Protein AF-A0A0C9V5S8-F1 (afdb_monomer)

Solvent-accessible surface area (backbone atoms only — not comparable to full-atom values): 29016 Å² total; per-residue (Å²): 119,66,72,55,51,59,50,50,51,53,49,50,48,50,49,52,54,51,49,59,51,48,54,53,50,50,58,55,51,66,70,58,71,83,72,82,73,93,77,95,76,81,91,87,78,81,79,80,77,77,77,75,76,74,83,83,70,71,83,52,65,70,60,44,54,51,48,43,51,35,22,45,48,36,33,58,63,66,46,78,72,78,72,63,52,72,56,39,44,63,54,78,85,63,92,82,68,54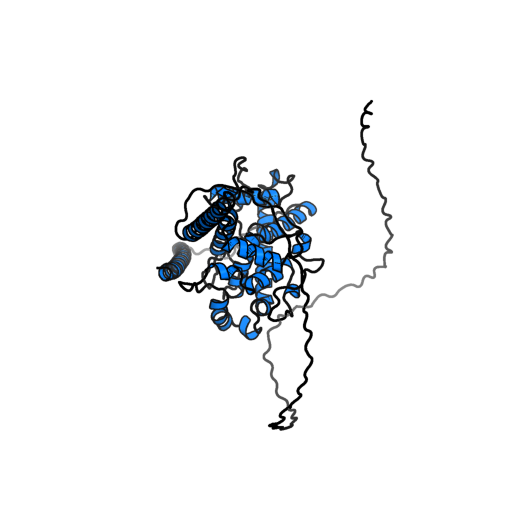,80,78,45,25,83,75,43,71,66,39,34,38,50,47,50,39,52,51,49,53,71,60,41,64,72,96,42,62,86,49,44,58,35,67,64,51,46,50,51,31,53,52,35,26,51,50,45,51,50,54,47,47,52,50,43,48,75,45,32,30,57,39,70,73,48,54,63,72,52,52,73,34,61,67,52,20,39,64,62,39,50,59,76,67,47,72,66,73,49,98,84,53,72,78,65,55,51,79,69,34,62,40,32,54,20,38,39,35,34,68,35,43,29,63,75,24,39,56,90,55,58,96,89,53,57,63,52,82,74,54,95,85,19,58,37,59,75,70,63,65,73,65,79,48,50,37,40,54,21,50,15,47,42,49,41,51,49,46,40,48,76,36,93,57,92,49,56,51,23,86,73,73,59,46,48,42,48,60,53,28,52,50,44,30,50,51,45,48,52,25,56,55,58,63,17,65,76,46,48,52,49,53,49,57,50,23,54,72,77,39,70,80,68,74,84,84,86,85,82,80,86,61,86,87,84,91,87,63,79,83,57,53,46,57,49,50,49,50,26,50,54,52,51,53,54,51,55,56,57,57,61,64,68,67,71,84,76,79,84,81,82,87,79,87,78,84,88,86,89,83,85,88,79,92,78,85,81,91,83,77,93,80,89,86,82,94,82,79,89,84,84,86,81,89,86,85,83,87,82,83,88,80,90,79,90,80,88,82,84,82,89,84,82,81,88,77,84,83,82,87,85,86,82,90,84,81,94,75,93,78,80,91,79,82,84,76,86,80,82,85,77,86,79,82,81,82,78,86,77,80,85,79,83,82,83,129

Structure (mmCIF, N/CA/C/O backbone):
data_AF-A0A0C9V5S8-F1
#
_entry.id   AF-A0A0C9V5S8-F1
#
loop_
_atom_site.group_PDB
_atom_site.id
_atom_site.type_symbol
_atom_site.label_atom_id
_atom_site.label_alt_id
_atom_site.label_comp_id
_atom_site.label_asym_id
_atom_site.label_entity_id
_atom_site.label_seq_id
_atom_site.pdbx_PDB_ins_code
_atom_site.Cartn_x
_atom_site.Cartn_y
_atom_site.Cartn_z
_atom_site.occupancy
_atom_site.B_iso_or_equiv
_atom_site.auth_seq_id
_atom_site.auth_comp_id
_atom_site.auth_asym_id
_atom_site.auth_atom_id
_atom_site.pdbx_PDB_model_num
ATOM 1 N N . MET A 1 1 ? 6.816 22.312 -18.716 1.00 34.00 1 MET A N 1
ATOM 2 C CA . MET A 1 1 ? 6.090 22.717 -17.481 1.00 34.00 1 MET A CA 1
ATOM 3 C C . MET A 1 1 ? 6.166 21.669 -16.353 1.00 34.00 1 MET A C 1
ATOM 5 O O . MET A 1 1 ? 6.150 22.053 -15.192 1.00 34.00 1 MET A O 1
ATOM 9 N N . ILE A 1 2 ? 6.348 20.371 -16.646 1.00 32.06 2 ILE A N 1
ATOM 10 C CA . ILE A 1 2 ? 6.365 19.279 -15.642 1.00 32.06 2 ILE A CA 1
ATOM 11 C C . ILE A 1 2 ? 7.698 19.166 -14.866 1.00 32.06 2 ILE A C 1
ATOM 13 O O . ILE A 1 2 ? 7.682 18.912 -13.662 1.00 32.06 2 ILE A O 1
ATOM 17 N N . ARG A 1 3 ? 8.853 19.487 -15.479 1.00 32.31 3 ARG A N 1
ATOM 18 C CA . ARG A 1 3 ? 10.127 19.658 -14.737 1.00 32.31 3 ARG A CA 1
ATOM 19 C C . ARG A 1 3 ? 10.045 20.742 -13.658 1.00 32.31 3 ARG A C 1
ATOM 21 O O . ARG A 1 3 ? 10.689 20.608 -12.623 1.00 32.31 3 ARG A O 1
ATOM 28 N N . LEU A 1 4 ? 9.222 21.774 -13.872 1.00 32.75 4 LEU A N 1
ATOM 29 C CA . LEU A 1 4 ? 9.015 22.832 -12.885 1.00 32.75 4 LEU A CA 1
ATOM 30 C C . LEU A 1 4 ? 8.273 22.296 -11.656 1.00 32.75 4 LEU A C 1
ATOM 32 O O . LEU A 1 4 ? 8.649 22.644 -10.550 1.00 32.75 4 LEU A O 1
ATOM 36 N N . PHE A 1 5 ? 7.295 21.398 -11.817 1.00 35.78 5 PHE A N 1
ATOM 37 C CA . PHE A 1 5 ? 6.544 20.831 -10.691 1.00 35.78 5 PHE A CA 1
ATOM 38 C C . PHE A 1 5 ? 7.351 19.829 -9.862 1.00 35.78 5 PHE A C 1
ATOM 40 O O . PHE A 1 5 ? 7.265 19.866 -8.640 1.00 35.78 5 PHE A O 1
ATOM 47 N N . GLY A 1 6 ? 8.177 18.978 -10.481 1.00 39.56 6 GLY A N 1
ATOM 48 C CA . GLY A 1 6 ? 9.087 18.098 -9.733 1.00 39.56 6 GLY A CA 1
ATOM 49 C C . GLY A 1 6 ? 10.129 18.885 -8.926 1.00 39.56 6 GLY A C 1
ATOM 50 O O . GLY A 1 6 ? 10.379 18.571 -7.763 1.00 39.56 6 GLY A O 1
ATOM 51 N N . PHE A 1 7 ? 10.675 19.953 -9.518 1.00 37.97 7 PHE A N 1
ATOM 52 C CA . PHE A 1 7 ? 11.651 20.835 -8.872 1.00 37.97 7 PHE A CA 1
ATOM 53 C C . PHE A 1 7 ? 11.006 21.715 -7.787 1.00 37.97 7 PHE A C 1
ATOM 55 O O . PHE A 1 7 ? 11.495 21.751 -6.664 1.00 37.97 7 PHE A O 1
ATOM 62 N N . LEU A 1 8 ? 9.842 22.318 -8.061 1.00 43.06 8 LEU A N 1
ATOM 63 C CA . LEU A 1 8 ? 9.058 23.089 -7.085 1.00 43.06 8 LEU A CA 1
ATOM 64 C C . LEU A 1 8 ? 8.561 22.218 -5.924 1.00 43.06 8 LEU A C 1
ATOM 66 O O . LEU A 1 8 ? 8.498 22.692 -4.794 1.00 43.06 8 LEU A O 1
ATOM 70 N N . ARG A 1 9 ? 8.229 20.941 -6.162 1.00 49.94 9 ARG A N 1
ATOM 71 C CA . ARG A 1 9 ? 7.804 20.002 -5.108 1.00 49.94 9 ARG A CA 1
ATOM 72 C C . ARG A 1 9 ? 8.976 19.575 -4.227 1.00 49.94 9 ARG A C 1
ATOM 74 O O . ARG A 1 9 ? 8.821 19.509 -3.009 1.00 49.94 9 ARG A O 1
ATOM 81 N N . HIS A 1 10 ? 10.151 19.361 -4.819 1.00 47.41 10 HIS A N 1
ATOM 82 C CA . HIS A 1 10 ? 11.385 19.122 -4.072 1.00 47.41 10 HIS A CA 1
ATOM 83 C C . HIS A 1 10 ? 11.795 20.358 -3.249 1.00 47.41 10 HIS A C 1
ATOM 85 O O . HIS A 1 10 ? 12.139 20.225 -2.076 1.00 47.41 10 HIS A O 1
ATOM 91 N N . ASP A 1 11 ? 11.679 21.565 -3.811 1.00 56.31 11 ASP A N 1
ATOM 92 C CA . ASP A 1 11 ? 11.985 22.814 -3.103 1.00 56.31 11 ASP A CA 1
ATOM 93 C C . ASP A 1 11 ? 10.968 23.133 -2.004 1.00 56.31 11 ASP A C 1
ATOM 95 O O . ASP A 1 11 ? 11.366 23.540 -0.914 1.00 56.31 11 ASP A O 1
ATOM 99 N N . LYS A 1 12 ? 9.673 22.871 -2.219 1.00 62.84 12 LYS A N 1
ATOM 100 C CA . LYS A 1 12 ? 8.645 23.036 -1.182 1.00 62.84 12 LYS A CA 1
ATOM 101 C C . LYS A 1 12 ? 8.902 22.104 0.004 1.00 62.84 12 LYS A C 1
ATOM 103 O O . LYS A 1 12 ? 8.930 22.578 1.135 1.00 62.84 12 LYS A O 1
ATOM 108 N N . ASN A 1 13 ? 9.191 20.822 -0.243 1.00 55.03 13 ASN A N 1
ATOM 109 C CA . ASN A 1 13 ? 9.561 19.886 0.825 1.00 55.03 13 ASN A CA 1
ATOM 110 C C . ASN A 1 13 ? 10.860 20.307 1.529 1.00 55.03 13 ASN A C 1
ATOM 112 O O . ASN A 1 13 ? 10.947 20.234 2.756 1.00 55.03 13 ASN A O 1
ATOM 116 N N . ARG A 1 14 ? 11.853 20.813 0.784 1.00 69.00 14 ARG A N 1
ATOM 117 C CA . ARG A 1 14 ? 13.097 21.343 1.362 1.00 69.00 14 ARG A CA 1
ATOM 118 C C . ARG A 1 14 ? 12.834 22.544 2.272 1.00 69.00 14 ARG A C 1
ATOM 120 O O . ARG A 1 14 ? 13.400 22.605 3.360 1.00 69.00 14 ARG A O 1
ATOM 127 N N . ILE A 1 15 ? 11.965 23.467 1.859 1.00 76.75 15 ILE A N 1
ATOM 128 C CA . ILE A 1 15 ? 11.566 24.642 2.646 1.00 76.75 15 ILE A CA 1
ATOM 129 C C . ILE A 1 15 ? 10.808 24.213 3.907 1.00 76.75 15 ILE A C 1
ATOM 131 O O . ILE A 1 15 ? 11.122 24.701 4.988 1.00 76.75 15 ILE A O 1
ATOM 135 N N . THR A 1 16 ? 9.877 23.260 3.813 1.00 72.38 16 THR A N 1
ATOM 136 C CA . THR A 1 16 ? 9.138 22.745 4.979 1.00 72.38 16 THR A CA 1
ATOM 137 C C . THR A 1 16 ? 10.066 22.102 6.011 1.00 72.38 16 THR A C 1
ATOM 139 O O . THR A 1 16 ? 9.939 22.378 7.202 1.00 72.38 16 THR A O 1
ATOM 142 N N . ILE A 1 17 ? 11.049 21.306 5.575 1.00 68.75 17 ILE A N 1
ATOM 143 C CA . ILE A 1 17 ? 12.054 20.716 6.474 1.00 68.75 17 ILE A CA 1
ATOM 144 C C . ILE A 1 17 ? 12.932 21.808 7.107 1.00 68.75 17 ILE A C 1
ATOM 146 O O . ILE A 1 17 ? 13.250 21.737 8.295 1.00 68.75 17 ILE A O 1
ATOM 150 N N . GLN A 1 18 ? 13.306 22.841 6.345 1.00 81.69 18 GLN A N 1
ATOM 151 C CA . GLN A 1 18 ? 14.060 23.979 6.879 1.00 81.69 18 GLN A CA 1
ATOM 152 C C . GLN A 1 18 ? 13.260 24.772 7.921 1.00 81.69 18 GLN A C 1
ATOM 154 O O . GLN A 1 18 ? 13.830 25.134 8.948 1.00 81.69 18 GLN A O 1
ATOM 159 N N . LEU A 1 19 ? 11.959 24.990 7.702 1.00 82.69 19 LEU A N 1
ATOM 160 C CA . LEU A 1 19 ? 11.067 25.625 8.678 1.00 82.69 19 LEU A CA 1
ATOM 161 C C . LEU A 1 19 ? 10.951 24.797 9.962 1.00 82.69 19 LEU A C 1
ATOM 163 O O . LEU A 1 19 ? 11.196 25.325 11.041 1.00 82.69 19 LEU A O 1
ATOM 167 N N . ALA A 1 20 ? 10.698 23.490 9.853 1.00 73.38 20 ALA A N 1
ATOM 168 C CA . ALA A 1 20 ? 10.592 22.615 11.022 1.00 73.38 20 ALA A CA 1
ATOM 169 C C . ALA A 1 20 ? 11.889 22.580 11.858 1.00 73.38 20 ALA A C 1
ATOM 171 O O . ALA A 1 20 ? 11.849 22.544 13.090 1.00 73.38 20 ALA A O 1
ATOM 172 N N . ASN A 1 21 ? 13.054 22.627 11.204 1.00 81.06 21 ASN A N 1
ATOM 173 C CA . ASN A 1 21 ? 14.338 22.719 11.899 1.00 81.06 21 ASN A CA 1
ATOM 174 C C . ASN A 1 21 ? 14.538 24.087 12.569 1.00 81.06 21 ASN A C 1
ATOM 176 O O . ASN A 1 21 ? 15.017 24.136 13.701 1.00 81.06 21 ASN A O 1
ATOM 180 N N . LYS A 1 22 ? 14.127 25.182 11.917 1.00 87.62 22 LYS A N 1
ATOM 181 C CA . LYS A 1 22 ? 14.180 26.541 12.480 1.00 87.62 22 LYS A CA 1
ATOM 182 C C . LYS A 1 22 ? 13.279 26.705 13.701 1.00 87.62 22 LYS A C 1
ATOM 184 O O . LYS A 1 22 ? 13.716 27.299 14.681 1.00 87.62 22 LYS A O 1
ATOM 189 N N . ASP A 1 23 ? 12.081 26.128 13.692 1.00 85.06 23 ASP A N 1
ATOM 190 C CA . ASP A 1 23 ? 11.179 26.156 14.852 1.00 85.06 23 ASP A CA 1
ATOM 191 C C . ASP A 1 23 ? 11.774 25.394 16.042 1.00 85.06 23 ASP A C 1
ATOM 193 O O . ASP A 1 23 ? 11.688 25.831 17.191 1.00 85.06 23 ASP A O 1
ATOM 197 N N . LYS A 1 24 ? 12.466 24.281 15.770 1.00 82.44 24 LYS A N 1
ATOM 198 C CA . LYS A 1 24 ? 13.187 23.518 16.794 1.00 82.44 24 LYS A CA 1
ATOM 199 C C . LYS A 1 24 ? 14.380 24.292 17.367 1.00 82.44 24 LYS A C 1
ATOM 201 O O . LYS A 1 24 ? 14.629 24.216 18.570 1.00 82.44 24 LYS A O 1
ATOM 206 N N . GLU A 1 25 ? 15.106 25.037 16.534 1.00 88.56 25 GLU A N 1
ATOM 207 C CA . GLU A 1 25 ? 16.187 25.932 16.971 1.00 88.56 25 GLU A CA 1
ATOM 208 C C . GLU A 1 25 ? 15.657 27.113 17.794 1.00 88.56 25 GLU A C 1
ATOM 210 O O . GLU A 1 25 ? 16.222 27.414 18.845 1.00 88.56 25 GLU A O 1
ATOM 215 N N . LEU A 1 26 ? 14.550 27.735 17.375 1.00 85.06 26 LEU A N 1
ATOM 216 C CA . LEU A 1 26 ? 13.888 28.813 18.117 1.00 85.06 26 LEU A CA 1
ATOM 217 C C . LEU A 1 26 ? 13.414 28.335 19.491 1.00 85.06 26 LEU A C 1
ATOM 219 O O . LEU A 1 26 ? 13.710 28.988 20.488 1.00 85.06 26 LEU A O 1
ATOM 223 N N . ALA A 1 27 ? 12.787 27.158 19.564 1.00 79.94 27 ALA A N 1
ATOM 224 C CA . ALA A 1 27 ? 12.385 26.551 20.831 1.00 79.94 27 ALA A CA 1
ATOM 225 C C . ALA A 1 27 ? 13.587 26.256 21.750 1.00 79.94 27 ALA A C 1
ATOM 227 O O . ALA A 1 27 ? 13.496 26.393 22.972 1.00 79.94 27 ALA A O 1
ATOM 228 N N . ALA A 1 28 ? 14.735 25.861 21.191 1.00 80.94 28 ALA A N 1
ATOM 229 C CA . ALA A 1 28 ? 15.960 25.655 21.962 1.00 80.94 28 ALA A CA 1
ATOM 230 C C . ALA A 1 28 ? 16.592 26.979 22.434 1.00 80.94 28 ALA A C 1
ATOM 232 O O . ALA A 1 28 ? 17.162 27.021 23.525 1.00 80.94 28 ALA A O 1
ATOM 233 N N . ALA A 1 29 ? 16.475 28.052 21.646 1.00 78.88 29 ALA A N 1
ATOM 234 C CA . ALA A 1 29 ? 16.976 29.381 21.989 1.00 78.88 29 ALA A CA 1
ATOM 235 C C . ALA A 1 29 ? 16.146 30.048 23.097 1.00 78.88 29 ALA A C 1
ATOM 237 O O . ALA A 1 29 ? 16.726 30.567 24.046 1.00 78.88 29 ALA A O 1
ATOM 238 N N . THR A 1 30 ? 14.814 29.945 23.058 1.00 78.31 30 THR A N 1
ATOM 239 C CA . THR A 1 30 ? 13.939 30.468 24.128 1.00 78.31 30 THR A CA 1
ATOM 240 C C . THR A 1 30 ? 14.172 29.793 25.478 1.00 78.31 30 THR A C 1
ATOM 242 O O . THR A 1 30 ? 13.986 30.417 26.511 1.00 78.31 30 THR A O 1
ATOM 245 N N . ASN A 1 31 ? 14.651 28.546 25.498 1.00 73.19 31 ASN A N 1
ATOM 246 C CA . ASN A 1 31 ? 15.014 27.859 26.742 1.00 73.19 31 ASN A CA 1
ATOM 247 C C . ASN A 1 31 ? 16.380 28.294 27.315 1.00 73.19 31 ASN A C 1
ATOM 249 O O . ASN A 1 31 ? 16.760 27.835 28.392 1.00 73.19 31 ASN A O 1
ATOM 253 N N . ARG A 1 32 ? 17.150 29.129 26.602 1.00 67.25 32 ARG A N 1
ATOM 254 C CA . ARG A 1 32 ? 18.493 29.564 27.021 1.00 67.25 32 ARG A CA 1
ATOM 255 C C . ARG A 1 32 ? 18.513 30.904 27.758 1.00 67.25 32 ARG A C 1
ATOM 257 O O . ARG A 1 32 ? 19.448 31.112 28.527 1.00 67.25 32 ARG A O 1
ATOM 264 N N . ASP A 1 33 ? 17.506 31.757 27.574 1.00 54.59 33 ASP A N 1
ATOM 265 C CA . ASP A 1 33 ? 17.489 33.107 28.163 1.00 54.59 33 ASP A CA 1
ATOM 266 C C . ASP A 1 33 ? 16.980 33.164 29.615 1.00 54.59 33 ASP A C 1
ATOM 268 O O . ASP A 1 33 ? 17.287 34.115 30.326 1.00 54.59 33 ASP A O 1
ATOM 272 N N . ASP A 1 34 ? 16.344 32.107 30.128 1.00 55.47 34 ASP A N 1
ATOM 273 C CA . ASP A 1 34 ? 15.872 32.068 31.526 1.00 55.47 34 ASP A CA 1
ATOM 274 C C . ASP A 1 34 ? 16.938 31.596 32.541 1.00 55.47 34 ASP A C 1
ATOM 276 O O . ASP A 1 34 ? 16.636 31.344 33.706 1.00 55.47 34 ASP A O 1
ATOM 280 N N . SER A 1 35 ? 18.203 31.431 32.132 1.00 55.97 35 SER A N 1
ATOM 281 C CA . SER A 1 35 ? 19.251 30.828 32.984 1.00 55.97 35 SER A CA 1
ATOM 282 C C . SER A 1 35 ? 20.329 31.794 33.491 1.00 55.97 35 SER A C 1
ATOM 284 O O . SER A 1 35 ? 21.317 31.346 34.074 1.00 55.97 35 SER A O 1
ATOM 286 N N . ALA A 1 36 ? 20.162 33.105 33.307 1.00 57.91 36 ALA A N 1
ATOM 287 C CA . ALA A 1 36 ? 21.156 34.103 33.705 1.00 57.91 36 ALA A CA 1
ATOM 288 C C . ALA A 1 36 ? 20.698 35.004 34.867 1.00 57.91 36 ALA A C 1
ATOM 290 O O . ALA A 1 36 ? 20.926 36.206 34.829 1.00 57.91 36 ALA A O 1
ATOM 291 N N . GLU A 1 37 ? 20.124 34.442 35.937 1.00 56.88 37 GLU A N 1
ATOM 292 C CA . GLU A 1 37 ? 20.085 35.138 37.232 1.00 56.88 37 GLU A CA 1
ATOM 293 C C . GLU A 1 37 ? 20.462 34.224 38.414 1.00 56.88 37 GLU A C 1
ATOM 295 O O . GLU A 1 37 ? 19.764 33.300 38.824 1.00 56.88 37 GLU A O 1
ATOM 300 N N . VAL A 1 38 ? 21.663 34.511 38.913 1.00 56.75 38 VAL A N 1
ATOM 301 C CA . VAL A 1 38 ? 22.286 34.226 40.211 1.00 56.75 38 VAL A CA 1
ATOM 302 C C . VAL A 1 38 ? 21.361 33.676 41.312 1.00 56.75 38 VAL A C 1
ATOM 304 O O . VAL A 1 38 ? 20.576 34.409 41.904 1.00 56.75 38 VAL A O 1
ATOM 307 N N . SER A 1 39 ? 21.615 32.441 41.764 1.00 49.47 39 SER A N 1
ATOM 308 C CA . SER A 1 39 ? 21.503 32.122 43.196 1.00 49.47 39 SER A CA 1
ATOM 309 C C . SER A 1 39 ? 22.293 30.871 43.577 1.00 49.47 39 SER A C 1
ATOM 311 O O . SER A 1 39 ? 21.986 29.751 43.172 1.00 49.47 39 SER A O 1
ATOM 313 N N . MET A 1 40 ? 23.327 31.064 44.395 1.00 64.69 40 MET A N 1
ATOM 314 C CA . MET A 1 40 ? 24.031 29.987 45.081 1.00 64.69 40 MET A CA 1
ATOM 315 C C . MET A 1 40 ? 23.083 29.257 46.039 1.00 64.69 40 MET A C 1
ATOM 317 O O . MET A 1 40 ? 22.731 29.827 47.068 1.00 64.69 40 MET A O 1
ATOM 321 N N . ARG A 1 41 ? 22.724 27.993 45.773 1.00 50.06 41 ARG A N 1
ATOM 322 C CA . ARG A 1 41 ? 22.166 27.069 46.782 1.00 50.06 41 ARG A CA 1
ATOM 323 C C . ARG A 1 41 ? 22.393 25.586 46.433 1.00 50.06 41 ARG A C 1
ATOM 325 O O . ARG A 1 41 ? 22.747 25.266 45.303 1.00 50.06 41 ARG A O 1
ATOM 332 N N . PRO A 1 42 ? 22.312 24.693 47.439 1.00 50.84 42 PRO A N 1
ATOM 333 C CA . PRO A 1 42 ? 23.242 23.586 47.603 1.00 50.84 42 PRO A CA 1
ATOM 334 C C . PRO A 1 42 ? 22.815 22.289 46.915 1.00 50.84 42 PRO A C 1
ATOM 336 O O . PRO A 1 42 ? 21.638 22.004 46.711 1.00 50.84 42 PRO A O 1
ATOM 339 N N . SER A 1 43 ? 23.850 21.491 46.656 1.00 57.62 43 SER A N 1
ATOM 340 C CA . SER A 1 43 ? 23.865 20.048 46.426 1.00 57.62 43 SER A CA 1
ATOM 341 C C . SER A 1 43 ? 22.675 19.281 47.024 1.00 57.62 43 SER A C 1
ATOM 343 O O . SER A 1 43 ? 22.418 19.348 48.226 1.00 57.62 43 SER A O 1
ATOM 345 N N . GLY A 1 44 ? 22.030 18.468 46.180 1.00 56.97 44 GLY A N 1
ATOM 346 C CA . G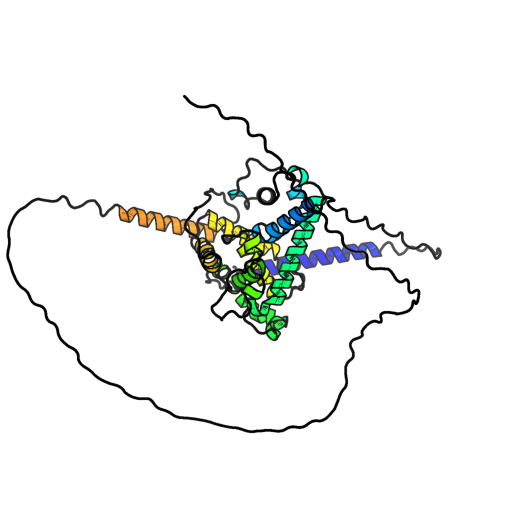LY A 1 44 ? 21.380 17.235 46.623 1.00 56.97 44 GLY A CA 1
ATOM 347 C C . GLY A 1 44 ? 19.859 17.190 46.541 1.00 56.97 44 GLY A C 1
ATOM 348 O O . GLY A 1 44 ? 19.217 17.020 47.570 1.00 56.97 44 GLY A O 1
ATOM 349 N N . LYS A 1 45 ? 19.270 17.229 45.336 1.00 56.41 45 LYS A N 1
ATOM 350 C CA . LYS A 1 45 ? 17.965 16.591 45.075 1.00 56.41 45 LYS A CA 1
ATOM 351 C C . LYS A 1 45 ? 17.949 15.966 43.682 1.00 56.41 45 LYS A C 1
ATOM 353 O O . LYS A 1 45 ? 17.981 16.657 42.671 1.00 56.41 45 LYS A O 1
ATOM 358 N N . THR A 1 46 ? 17.938 14.638 43.660 1.00 67.38 46 THR A N 1
ATOM 359 C CA . THR A 1 46 ? 17.762 13.788 42.481 1.00 67.38 46 THR A CA 1
ATOM 360 C C . THR A 1 46 ? 16.478 14.200 41.748 1.00 67.38 46 THR A C 1
ATOM 362 O O . THR A 1 46 ? 15.454 14.361 42.419 1.00 67.38 46 THR A O 1
ATOM 365 N N . PRO A 1 47 ? 16.493 14.394 40.415 1.00 67.56 47 PRO A N 1
ATOM 366 C CA . PRO A 1 47 ? 15.292 14.770 39.677 1.00 67.56 47 PRO A CA 1
ATOM 367 C C . PRO A 1 47 ? 14.191 13.724 39.905 1.00 67.56 47 PRO A C 1
ATOM 369 O O . PRO A 1 47 ? 14.494 12.525 39.934 1.00 67.56 47 PRO A O 1
ATOM 372 N N . PRO A 1 48 ? 12.929 14.151 40.101 1.00 64.50 48 PRO A N 1
ATOM 373 C CA . PRO A 1 48 ? 11.825 13.240 40.356 1.00 64.50 48 PRO A CA 1
ATOM 374 C C . PRO A 1 48 ? 11.741 12.232 39.209 1.00 64.50 48 PRO A C 1
ATOM 376 O O . PRO A 1 48 ? 11.589 12.606 38.045 1.00 64.50 48 PRO A O 1
ATOM 379 N N . GLN A 1 49 ? 11.884 10.948 39.547 1.00 72.12 49 GLN A N 1
ATOM 380 C CA . GLN A 1 49 ? 11.639 9.840 38.633 1.00 72.12 49 GLN A CA 1
ATOM 381 C C .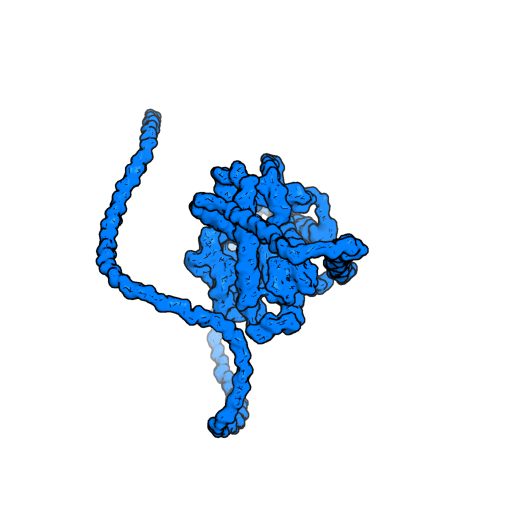 GLN A 1 49 ? 10.244 10.035 38.036 1.00 72.12 49 GLN A C 1
ATOM 383 O O . GLN A 1 49 ? 9.245 9.843 38.727 1.00 72.12 49 GLN A O 1
ATOM 388 N N . ARG A 1 50 ? 10.174 10.426 36.755 1.00 69.19 50 ARG A N 1
ATOM 389 C CA . ARG A 1 50 ? 8.943 10.326 35.967 1.00 69.19 50 ARG A CA 1
ATOM 390 C C . ARG A 1 50 ? 8.498 8.874 36.063 1.00 69.19 50 ARG A C 1
ATOM 392 O O . ARG A 1 50 ? 9.151 7.991 35.506 1.00 69.19 50 ARG A O 1
ATOM 399 N N . SER A 1 51 ? 7.428 8.629 36.810 1.00 72.12 51 SER A N 1
ATOM 400 C CA . SER A 1 51 ? 6.759 7.341 36.843 1.00 72.12 51 SER A CA 1
ATOM 401 C C . SER A 1 51 ? 6.331 7.027 35.415 1.00 72.12 51 SER A C 1
ATOM 403 O O . SER A 1 51 ? 5.416 7.641 34.872 1.00 72.12 51 SER A O 1
ATOM 405 N N . GLN A 1 52 ? 7.045 6.109 34.766 1.00 75.25 52 GLN A N 1
ATOM 406 C CA . GLN A 1 52 ? 6.601 5.561 33.496 1.00 75.25 52 GLN A CA 1
ATOM 407 C C . GLN A 1 52 ? 5.287 4.836 33.783 1.00 75.25 52 GLN A C 1
ATOM 409 O O . GLN A 1 52 ? 5.278 3.788 34.436 1.00 75.25 52 GLN A O 1
ATOM 414 N N . LEU A 1 53 ? 4.171 5.450 33.382 1.00 73.88 53 LEU A N 1
ATOM 415 C CA . LEU A 1 53 ? 2.863 4.812 33.412 1.00 73.88 53 LEU A CA 1
ATOM 416 C C . LEU A 1 53 ? 3.004 3.485 32.670 1.00 73.88 53 LEU A C 1
ATOM 418 O O . LEU A 1 53 ? 3.485 3.447 31.537 1.00 73.88 53 LEU A O 1
ATOM 422 N N . LYS A 1 54 ? 2.664 2.387 33.350 1.00 78.94 54 LYS A N 1
ATOM 423 C CA . LYS A 1 54 ? 2.704 1.063 32.732 1.00 78.94 54 LYS A CA 1
ATOM 424 C C . LYS A 1 54 ? 1.796 1.103 31.501 1.00 78.94 54 LYS A C 1
ATOM 426 O O . LYS A 1 54 ? 0.658 1.556 31.653 1.00 78.94 54 LYS A O 1
ATOM 431 N N . PRO A 1 55 ? 2.262 0.631 30.333 1.00 78.38 55 PRO A N 1
ATOM 432 C CA . PRO A 1 55 ? 1.413 0.504 29.162 1.00 78.38 55 PRO A CA 1
ATOM 433 C C . PRO A 1 55 ? 0.164 -0.279 29.557 1.00 78.38 55 PRO A C 1
ATOM 435 O O . PRO A 1 55 ? 0.252 -1.399 30.072 1.00 78.38 55 PRO A O 1
ATOM 438 N N . GLN A 1 56 ? -0.997 0.348 29.407 1.00 82.25 56 GLN A N 1
ATOM 439 C CA . GLN A 1 56 ? -2.248 -0.380 29.508 1.00 82.25 56 GLN A CA 1
ATOM 440 C C . GLN A 1 56 ? -2.290 -1.351 28.315 1.00 82.25 56 GLN A C 1
ATOM 442 O O . GLN A 1 56 ? -1.734 -1.074 27.254 1.00 82.25 56 GLN A O 1
ATOM 447 N N . HIS A 1 57 ? -2.902 -2.519 28.477 1.00 90.31 57 HIS A N 1
ATOM 448 C CA . HIS A 1 57 ? -3.058 -3.492 27.395 1.00 90.31 57 HIS A CA 1
ATOM 449 C C . HIS A 1 57 ? -4.448 -4.121 27.472 1.00 90.31 57 HIS A C 1
ATOM 451 O O . HIS A 1 57 ? -5.008 -4.255 28.560 1.00 90.31 57 HIS A O 1
ATOM 457 N N . ILE A 1 58 ? -4.982 -4.541 26.323 1.00 90.69 58 ILE A N 1
ATOM 458 C CA . ILE A 1 58 ? -6.220 -5.326 26.245 1.00 90.69 58 ILE A CA 1
ATOM 459 C C . ILE A 1 58 ? -6.013 -6.628 27.028 1.00 90.69 58 ILE A C 1
ATOM 461 O O . ILE A 1 58 ? -5.114 -7.411 26.707 1.00 90.69 58 ILE A O 1
ATOM 465 N N . ALA A 1 59 ? -6.816 -6.830 28.075 1.00 91.94 59 ALA A N 1
ATOM 466 C CA . ALA A 1 59 ? -6.644 -7.937 29.014 1.00 91.94 59 ALA A CA 1
ATOM 467 C C . ALA A 1 59 ? -6.963 -9.306 28.387 1.00 91.94 59 ALA A C 1
ATOM 469 O O . ALA A 1 59 ? -6.288 -10.290 28.693 1.00 91.94 59 ALA A O 1
ATOM 470 N N . ASP A 1 60 ? -7.953 -9.376 27.490 1.00 93.44 60 ASP A N 1
ATOM 471 C CA . ASP A 1 60 ? -8.273 -10.606 26.767 1.00 93.44 60 ASP A CA 1
ATOM 472 C C . ASP A 1 60 ? -7.267 -10.856 25.630 1.00 93.44 60 ASP A C 1
ATOM 474 O O . ASP A 1 60 ? -7.225 -10.155 24.614 1.00 93.44 60 ASP A O 1
ATOM 478 N N . ALA A 1 61 ? -6.469 -11.913 25.786 1.00 93.88 61 ALA A N 1
ATOM 479 C CA . ALA A 1 61 ? -5.487 -12.343 24.798 1.00 93.88 61 ALA A CA 1
ATOM 480 C C . ALA A 1 61 ? -6.122 -12.720 23.447 1.00 93.88 61 ALA A C 1
ATOM 482 O O . ALA A 1 61 ? -5.503 -12.510 22.399 1.00 93.88 61 ALA A O 1
ATOM 483 N N . THR A 1 62 ? -7.349 -13.250 23.450 1.00 92.62 62 THR A N 1
ATOM 484 C CA . THR A 1 62 ? -8.061 -13.640 22.225 1.00 92.62 62 THR A CA 1
ATOM 485 C C . THR A 1 62 ? -8.508 -12.407 21.451 1.00 92.62 62 THR A C 1
ATOM 487 O O . THR A 1 62 ? -8.267 -12.319 20.242 1.00 92.62 62 THR A O 1
ATOM 490 N N . GLN A 1 63 ? -9.108 -11.434 22.143 1.00 91.44 63 GLN A N 1
ATOM 491 C CA . GLN A 1 63 ? -9.458 -10.133 21.577 1.00 91.44 63 GLN A CA 1
ATOM 492 C C . GLN A 1 63 ? -8.225 -9.429 21.011 1.00 91.44 63 GLN A C 1
ATOM 494 O O . GLN A 1 63 ? -8.204 -9.087 19.826 1.00 91.44 63 GLN A O 1
ATOM 499 N N . ARG A 1 64 ? -7.156 -9.312 21.810 1.00 93.50 64 ARG A N 1
ATOM 500 C CA . ARG A 1 64 ? -5.894 -8.706 21.372 1.00 93.50 64 ARG A CA 1
ATOM 501 C C . ARG A 1 64 ? -5.356 -9.376 20.108 1.00 93.50 64 ARG A C 1
ATOM 503 O O . ARG A 1 64 ? -5.022 -8.689 19.151 1.00 93.50 64 ARG A O 1
ATOM 510 N N . SER A 1 65 ? -5.308 -10.709 20.067 1.00 93.75 65 SER A N 1
ATOM 511 C CA . SER A 1 65 ? -4.788 -11.455 18.911 1.00 93.75 65 SER A CA 1
ATOM 512 C C . SER A 1 65 ? -5.562 -11.188 17.616 1.00 93.75 65 SER A C 1
ATOM 514 O O . SER A 1 65 ? -4.976 -11.178 16.534 1.00 93.75 65 SER A O 1
ATOM 516 N N . ARG A 1 66 ? -6.875 -10.979 17.693 1.00 92.62 66 ARG A N 1
ATOM 517 C CA . ARG A 1 66 ? -7.701 -10.674 16.517 1.00 92.62 66 ARG A CA 1
ATOM 518 C C . ARG A 1 66 ? -7.540 -9.221 16.068 1.00 92.62 66 ARG A C 1
ATOM 520 O O . ARG A 1 66 ? -7.438 -9.007 14.868 1.00 92.62 66 ARG A O 1
ATOM 527 N N . ILE A 1 67 ? -7.440 -8.260 16.992 1.00 94.25 67 ILE A N 1
ATOM 528 C CA . ILE A 1 67 ? -7.141 -6.850 16.666 1.00 94.25 67 ILE A CA 1
ATOM 529 C C . ILE A 1 67 ? -5.776 -6.740 15.986 1.00 94.25 67 ILE A C 1
ATOM 531 O O . ILE A 1 67 ? -5.660 -6.099 14.949 1.00 94.25 67 ILE A O 1
ATOM 535 N N . VAL A 1 68 ? -4.767 -7.444 16.508 1.00 95.31 68 VAL A N 1
ATOM 536 C CA . VAL A 1 68 ? -3.439 -7.551 15.884 1.00 95.31 68 VAL A CA 1
ATOM 537 C C . VAL A 1 68 ? -3.561 -8.078 14.450 1.00 95.31 68 VAL A C 1
ATOM 539 O O . VAL A 1 68 ? -3.014 -7.497 13.518 1.00 95.31 68 VAL A O 1
ATOM 542 N N . GLN A 1 69 ? -4.315 -9.161 14.242 1.00 95.12 69 GLN A N 1
ATOM 543 C CA . GLN A 1 69 ? -4.497 -9.739 12.907 1.00 95.12 69 GLN A CA 1
ATOM 544 C C . GLN A 1 69 ? -5.246 -8.812 11.943 1.00 95.12 69 GLN A C 1
ATOM 546 O O . GLN A 1 69 ? -4.860 -8.754 10.775 1.00 95.12 69 GLN A O 1
ATOM 551 N N . ALA A 1 70 ? -6.260 -8.091 12.429 1.00 95.69 70 ALA A N 1
ATOM 552 C CA . ALA A 1 70 ? -6.982 -7.079 11.667 1.00 95.69 70 ALA A CA 1
ATOM 553 C C . ALA A 1 70 ? -6.048 -5.927 11.278 1.00 95.69 70 ALA A C 1
ATOM 555 O O . ALA A 1 70 ? -5.939 -5.621 10.099 1.00 95.69 70 ALA A O 1
ATOM 556 N N . ALA A 1 71 ? -5.276 -5.374 12.221 1.00 96.88 71 ALA A N 1
ATOM 557 C CA . ALA A 1 71 ? -4.300 -4.316 11.953 1.00 96.88 71 ALA A CA 1
ATOM 558 C C . ALA A 1 71 ? -3.264 -4.742 10.904 1.00 96.88 71 ALA A C 1
ATOM 560 O O . ALA A 1 71 ? -2.938 -3.990 9.982 1.00 96.88 71 ALA A O 1
ATOM 561 N N . HIS A 1 72 ? -2.770 -5.981 11.005 1.00 96.50 72 HIS A N 1
ATOM 562 C CA . HIS A 1 72 ? -1.808 -6.528 10.051 1.00 96.50 72 HIS A CA 1
ATOM 563 C C . HIS A 1 72 ? -2.391 -6.656 8.644 1.00 96.50 72 HIS A C 1
ATOM 565 O O . HIS A 1 72 ? -1.727 -6.263 7.686 1.00 96.50 72 HIS A O 1
ATOM 571 N N . LYS A 1 73 ? -3.615 -7.187 8.520 1.00 95.75 73 LYS A N 1
ATOM 572 C CA . LYS A 1 73 ? -4.317 -7.294 7.235 1.00 95.75 73 LYS A CA 1
ATOM 573 C C . LYS A 1 73 ? -4.619 -5.910 6.668 1.00 95.75 73 LYS A C 1
ATOM 575 O O . LYS A 1 73 ? -4.243 -5.634 5.532 1.00 95.75 73 LYS A O 1
ATOM 580 N N . PHE A 1 74 ? -5.171 -5.024 7.489 1.00 96.81 74 PHE A N 1
ATOM 581 C CA . PHE A 1 74 ? -5.520 -3.656 7.125 1.00 96.81 74 PHE A CA 1
ATOM 582 C C . PHE A 1 74 ? -4.321 -2.884 6.556 1.00 96.81 74 PHE A C 1
ATOM 584 O O . PHE A 1 74 ? -4.444 -2.235 5.522 1.00 96.81 74 PHE A O 1
ATOM 591 N N . THR A 1 75 ? -3.131 -3.043 7.149 1.00 96.69 75 THR A N 1
ATOM 592 C CA . THR A 1 75 ? -1.897 -2.356 6.711 1.00 96.69 75 THR A CA 1
ATOM 593 C C . THR A 1 75 ? -1.516 -2.651 5.257 1.00 96.69 75 THR A C 1
ATOM 595 O O . THR A 1 75 ? -0.990 -1.785 4.561 1.00 96.69 75 THR A O 1
ATOM 598 N N . TYR A 1 76 ? -1.731 -3.883 4.789 1.00 94.69 76 TYR A N 1
ATOM 599 C CA . TYR A 1 76 ? -1.334 -4.306 3.440 1.00 94.69 76 TYR A CA 1
ATOM 600 C C . TYR A 1 76 ? -2.497 -4.373 2.453 1.00 94.69 76 TYR A C 1
ATOM 602 O O . TYR A 1 76 ? -2.250 -4.330 1.249 1.00 94.69 76 TYR A O 1
ATOM 610 N N . MET A 1 77 ? -3.734 -4.496 2.941 1.00 94.31 77 MET A N 1
ATOM 611 C CA . MET A 1 77 ? -4.911 -4.703 2.098 1.00 94.31 77 MET A CA 1
ATOM 612 C C . MET A 1 77 ? -5.799 -3.464 1.964 1.00 94.31 77 MET A C 1
ATOM 614 O O . MET A 1 77 ? -6.475 -3.355 0.944 1.00 94.31 77 MET A O 1
ATOM 618 N N . ASN A 1 78 ? -5.763 -2.531 2.924 1.00 95.50 78 ASN A N 1
ATOM 619 C CA . ASN A 1 78 ? -6.672 -1.379 2.975 1.00 95.50 78 ASN A CA 1
ATOM 620 C C . ASN A 1 78 ? -5.925 -0.040 3.030 1.00 95.50 78 ASN A C 1
ATOM 622 O O . ASN A 1 78 ? -6.107 0.810 2.164 1.00 95.50 78 ASN A O 1
ATOM 626 N N . MET A 1 79 ? -5.033 0.148 4.006 1.00 95.62 79 MET A N 1
ATOM 627 C CA . MET A 1 79 ? -4.376 1.436 4.212 1.00 95.62 79 MET A CA 1
ATOM 628 C C . MET A 1 79 ? -2.985 1.275 4.814 1.00 95.62 79 MET A C 1
ATOM 630 O O . MET A 1 79 ? -2.826 0.716 5.897 1.00 95.62 79 MET A O 1
ATOM 634 N N . LEU A 1 80 ? -1.967 1.823 4.148 1.00 96.44 80 LEU A N 1
ATOM 635 C CA . LEU A 1 80 ? -0.589 1.733 4.629 1.00 96.44 80 LEU A CA 1
ATOM 636 C C . LEU A 1 80 ? -0.333 2.684 5.811 1.00 96.44 80 LEU A C 1
ATOM 638 O O . LEU A 1 80 ? 0.264 2.276 6.811 1.00 96.44 80 LEU A O 1
ATOM 642 N N . TRP A 1 81 ? -0.830 3.923 5.737 1.00 95.31 81 TRP A N 1
ATOM 643 C CA . TRP A 1 81 ? -0.765 4.919 6.812 1.00 95.31 81 TRP A CA 1
ATOM 644 C C . TRP A 1 81 ? -2.154 5.392 7.214 1.00 95.31 81 TRP A C 1
ATOM 646 O O . TRP A 1 81 ? -2.914 5.865 6.377 1.00 95.31 81 TRP A O 1
ATOM 656 N N . LEU A 1 82 ? -2.446 5.330 8.509 1.00 93.94 82 LEU A N 1
ATOM 657 C CA . LEU A 1 82 ? -3.657 5.907 9.069 1.00 93.94 82 LEU A CA 1
ATOM 658 C C . LEU A 1 82 ? -3.377 7.371 9.437 1.00 93.94 82 LEU A C 1
ATOM 660 O O . LEU A 1 82 ? -2.594 7.628 10.354 1.00 93.94 82 LEU A O 1
ATOM 664 N N . ARG A 1 83 ? -3.953 8.321 8.688 1.00 89.12 83 ARG A N 1
ATOM 665 C CA . ARG A 1 83 ? -3.943 9.741 9.082 1.00 89.12 83 ARG A CA 1
ATOM 666 C C . ARG A 1 83 ? -4.869 9.926 10.271 1.00 89.12 83 ARG A C 1
ATOM 668 O O . ARG A 1 83 ? -5.900 9.263 10.323 1.00 89.12 83 ARG A O 1
ATOM 675 N N . ASP A 1 84 ? -4.447 10.778 11.202 1.00 90.00 84 ASP A N 1
ATOM 676 C CA . ASP A 1 84 ? -5.277 11.291 12.294 1.00 90.00 84 ASP A CA 1
ATOM 677 C C . ASP A 1 84 ? -6.136 10.199 12.938 1.00 90.00 84 ASP A C 1
ATOM 679 O O . ASP A 1 84 ? -7.355 10.277 13.016 1.00 90.00 84 ASP A O 1
ATOM 683 N N . SER A 1 85 ? -5.480 9.109 13.353 1.00 93.94 85 SER A N 1
ATOM 684 C CA . SER A 1 85 ? -6.184 7.888 13.759 1.00 93.94 85 SER A CA 1
ATOM 685 C C . SER A 1 85 ? -7.223 8.124 14.860 1.00 93.94 85 SER A C 1
ATOM 687 O O . SER A 1 85 ? -8.278 7.505 14.831 1.00 93.94 85 SER A O 1
ATOM 689 N N . GLU A 1 86 ? -6.959 9.038 15.797 1.00 92.94 86 GLU A N 1
ATOM 690 C CA . GLU A 1 86 ? -7.910 9.395 16.855 1.00 92.94 86 GLU A CA 1
ATOM 691 C C . GLU A 1 86 ? -9.192 10.011 16.288 1.00 92.94 86 GLU A C 1
ATOM 693 O O . GLU A 1 86 ? -10.278 9.689 16.763 1.00 92.94 86 GLU A O 1
ATOM 698 N N . GLU A 1 87 ? -9.071 10.833 15.243 1.00 94.56 87 GLU A N 1
ATOM 699 C CA . GLU A 1 87 ? -10.209 11.391 14.520 1.00 94.56 87 GLU A CA 1
ATOM 700 C C . GLU A 1 87 ? -10.976 10.265 13.828 1.00 94.56 87 GLU A C 1
ATOM 702 O O . GLU A 1 87 ? -12.144 10.059 14.132 1.00 94.56 87 GLU A O 1
ATOM 707 N N . VAL A 1 88 ? -10.307 9.449 13.003 1.00 96.44 88 VAL A N 1
ATOM 708 C CA . VAL A 1 88 ? -10.953 8.354 12.254 1.00 96.44 88 VAL A CA 1
ATOM 709 C C . VAL A 1 88 ? -11.702 7.381 13.171 1.00 96.44 88 VAL A C 1
ATOM 711 O O . VAL A 1 88 ? -12.836 7.014 12.880 1.00 96.44 88 VAL A O 1
ATOM 714 N N . PHE A 1 89 ? -11.097 6.961 14.285 1.00 95.31 89 PHE A N 1
ATOM 715 C CA . PHE A 1 89 ? -11.736 6.049 15.241 1.00 95.31 89 PHE A CA 1
ATOM 716 C C . PHE A 1 89 ? -12.811 6.724 16.110 1.00 95.31 89 PHE A C 1
ATOM 718 O O . PHE A 1 89 ? -13.633 6.027 16.712 1.00 95.31 89 PHE A O 1
ATOM 725 N N . GLY A 1 90 ? -12.793 8.055 16.208 1.00 94.75 90 GLY A N 1
ATOM 726 C CA . GLY A 1 90 ? -13.789 8.857 16.919 1.00 94.75 90 GLY A CA 1
ATOM 727 C C . GLY A 1 90 ? -14.983 9.278 16.058 1.00 94.75 90 GLY A C 1
ATOM 728 O O . GLY A 1 90 ? -15.999 9.707 16.607 1.00 94.75 90 GLY A O 1
ATOM 729 N N . LEU A 1 91 ? -14.884 9.152 14.732 1.00 96.00 91 LEU A N 1
ATOM 730 C CA . LEU A 1 91 ? -15.968 9.481 13.813 1.00 96.00 91 LEU A CA 1
ATOM 731 C C . LEU A 1 91 ? -17.171 8.551 14.003 1.00 96.00 91 LEU A C 1
ATOM 733 O O . LEU A 1 91 ? -17.046 7.340 14.206 1.00 96.00 91 LEU A O 1
ATOM 737 N N . GLN A 1 92 ? -18.363 9.129 13.879 1.00 95.69 92 GLN A N 1
ATOM 738 C CA . GLN A 1 92 ? -19.574 8.343 13.680 1.00 95.69 92 GLN A CA 1
ATOM 739 C C . GLN A 1 92 ? -19.641 7.910 12.218 1.00 95.69 92 GLN A C 1
ATOM 741 O O . GLN A 1 92 ? -19.297 8.688 11.327 1.00 95.69 92 GLN A O 1
ATOM 746 N N . VAL A 1 93 ? -20.077 6.672 11.976 1.00 94.62 93 VAL A N 1
ATOM 747 C CA . VAL A 1 93 ? -20.308 6.216 10.603 1.00 94.62 93 VAL A CA 1
ATOM 748 C C . VAL A 1 93 ? -21.453 7.003 10.013 1.00 94.62 93 VAL A C 1
ATOM 750 O O . VAL A 1 93 ? -22.554 7.000 10.564 1.00 94.62 93 VAL A O 1
ATOM 753 N N . ASP A 1 94 ? -21.168 7.621 8.879 1.00 96.94 94 ASP A N 1
ATOM 754 C CA . ASP A 1 94 ? -22.178 8.219 8.034 1.00 96.94 94 ASP A CA 1
ATOM 755 C C . ASP A 1 94 ? -22.953 7.104 7.298 1.00 96.94 94 ASP A C 1
ATOM 757 O O . ASP A 1 94 ? -22.352 6.362 6.511 1.00 96.94 94 ASP A O 1
ATOM 761 N N . PRO A 1 95 ? -24.262 6.918 7.570 1.00 95.62 95 PRO A N 1
ATOM 762 C CA . PRO A 1 95 ? -25.074 5.925 6.868 1.00 95.62 95 PRO A CA 1
ATOM 763 C C . PRO A 1 95 ? -25.243 6.242 5.377 1.00 95.62 95 PRO A C 1
ATOM 765 O O . PRO A 1 95 ? -25.536 5.326 4.608 1.00 95.62 95 PRO A O 1
ATOM 768 N N . ASP A 1 96 ? -25.033 7.498 4.980 1.00 96.81 96 ASP A N 1
ATOM 769 C CA . ASP A 1 96 ? -25.152 7.980 3.607 1.00 96.81 96 ASP A CA 1
ATOM 770 C C . ASP A 1 96 ? -23.789 8.025 2.890 1.00 96.81 96 ASP A C 1
ATOM 772 O O . ASP A 1 96 ? -23.702 8.498 1.756 1.00 96.81 96 ASP A O 1
ATOM 776 N N . TYR A 1 97 ? -22.723 7.493 3.510 1.00 96.44 97 TYR A N 1
ATOM 777 C CA . TYR A 1 97 ? -21.391 7.428 2.908 1.00 96.44 97 TYR A CA 1
ATOM 778 C C . TYR A 1 97 ? -21.408 6.694 1.560 1.00 96.44 97 TYR A C 1
ATOM 780 O O . TYR A 1 97 ? -21.793 5.524 1.456 1.00 96.44 97 TYR A O 1
ATOM 788 N N . ILE A 1 98 ? -20.895 7.362 0.523 1.00 94.94 98 ILE A N 1
ATOM 789 C CA . ILE A 1 98 ? -20.783 6.809 -0.828 1.00 94.94 98 ILE A CA 1
ATOM 790 C C . ILE A 1 98 ? -19.307 6.491 -1.112 1.00 94.94 98 ILE A C 1
ATOM 792 O O . ILE A 1 98 ? -18.507 7.415 -1.263 1.00 94.94 98 ILE A O 1
ATOM 796 N N . PRO A 1 99 ? -18.917 5.214 -1.310 1.00 92.50 99 PRO A N 1
ATOM 797 C CA . PRO A 1 99 ? -17.523 4.840 -1.576 1.00 92.50 99 PRO A CA 1
ATOM 798 C C . PRO A 1 99 ? -16.864 5.573 -2.755 1.00 92.50 99 PRO A C 1
ATOM 800 O O . PRO A 1 99 ? -15.659 5.821 -2.737 1.00 92.50 99 PRO A O 1
ATOM 803 N N . ALA A 1 100 ? -17.646 5.959 -3.768 1.00 90.75 100 ALA A N 1
ATOM 804 C CA . ALA A 1 100 ? -17.169 6.736 -4.913 1.00 90.75 100 ALA A CA 1
ATOM 805 C C . ALA A 1 100 ? -16.699 8.156 -4.540 1.00 90.75 100 ALA A C 1
ATOM 807 O O . ALA A 1 100 ? -15.883 8.730 -5.254 1.00 90.75 100 ALA A O 1
ATOM 808 N N . ASN A 1 101 ? -17.165 8.713 -3.418 1.00 93.62 101 ASN A N 1
ATOM 809 C CA . ASN A 1 101 ? -16.797 10.051 -2.956 1.00 93.62 101 ASN A CA 1
ATOM 810 C C . ASN A 1 101 ? -15.534 10.066 -2.088 1.00 93.62 101 ASN A C 1
ATOM 812 O O . ASN A 1 101 ? -15.059 11.145 -1.740 1.00 93.62 101 ASN A O 1
ATOM 816 N N . ARG A 1 102 ? -14.946 8.901 -1.779 1.00 93.69 102 ARG A N 1
ATOM 817 C CA . ARG A 1 102 ? -13.823 8.745 -0.838 1.00 93.69 102 ARG A CA 1
ATOM 818 C C . ARG A 1 102 ? -12.695 9.766 -0.998 1.00 93.69 102 ARG A C 1
ATOM 820 O O . ARG A 1 102 ? -12.044 10.117 -0.021 1.00 93.69 102 ARG A O 1
ATOM 827 N N . PHE A 1 103 ? -12.394 10.186 -2.224 1.00 93.06 103 PHE A N 1
ATOM 828 C CA . PHE A 1 103 ? -11.278 11.086 -2.514 1.00 93.06 103 PHE A CA 1
ATOM 829 C C . PHE A 1 103 ? -11.698 12.521 -2.866 1.00 93.06 103 PHE A C 1
ATOM 831 O O . PHE A 1 103 ? -10.844 13.279 -3.347 1.00 93.06 103 PHE A O 1
ATOM 838 N N . LYS A 1 104 ? -12.971 12.884 -2.638 1.00 91.38 104 LYS A N 1
ATOM 839 C CA . LYS A 1 104 ? -13.519 14.232 -2.862 1.00 91.38 104 LYS A CA 1
ATOM 840 C C . LYS A 1 104 ? -13.140 15.207 -1.746 1.00 91.38 104 LYS A C 1
ATOM 842 O O . LYS A 1 104 ? -12.744 16.330 -2.026 1.00 91.38 104 LYS A O 1
ATOM 847 N N . SER A 1 105 ? -13.198 14.778 -0.486 1.00 93.88 105 SER A N 1
ATOM 848 C CA . SER A 1 105 ? -12.847 15.611 0.672 1.00 93.88 105 SER A CA 1
ATOM 849 C C . SER A 1 105 ? -12.046 14.823 1.714 1.00 93.88 105 SER A C 1
ATOM 851 O O . SER A 1 105 ? -11.924 13.598 1.634 1.00 93.88 105 SER A O 1
ATOM 853 N N . MET A 1 106 ? -11.463 15.519 2.697 1.00 92.38 106 MET A N 1
ATOM 854 C CA . MET A 1 106 ? -10.796 14.842 3.816 1.00 92.38 106 MET A CA 1
ATOM 855 C C . MET A 1 106 ? -11.799 14.059 4.674 1.00 92.38 106 MET A C 1
ATOM 857 O O . MET A 1 106 ? -11.498 12.950 5.100 1.00 92.38 106 MET A O 1
ATOM 861 N N . GLU A 1 107 ? -13.001 14.600 4.871 1.00 94.75 107 GLU A N 1
ATOM 862 C CA . GLU A 1 107 ? -14.080 13.946 5.616 1.00 94.75 107 GLU A CA 1
ATOM 863 C C . GLU A 1 107 ? -14.510 12.632 4.950 1.00 94.75 107 GLU A C 1
ATOM 865 O O . GLU A 1 107 ? -14.502 11.584 5.594 1.00 94.75 107 GLU A O 1
ATOM 870 N N . GLU A 1 108 ? -14.755 12.653 3.637 1.00 95.50 108 GLU A N 1
ATOM 871 C CA . GLU A 1 108 ? -15.088 11.463 2.838 1.00 95.50 108 GLU A CA 1
ATOM 872 C C . GLU A 1 108 ? -13.967 10.417 2.860 1.00 95.50 108 GLU A C 1
ATOM 874 O O . GLU A 1 108 ? -14.202 9.203 2.866 1.00 95.50 108 GLU A O 1
ATOM 879 N N . LYS A 1 109 ? -12.713 10.876 2.916 1.00 94.69 109 LYS A N 1
ATOM 880 C CA . LYS A 1 109 ? -11.558 9.994 3.061 1.00 94.69 109 LYS A CA 1
ATOM 881 C C . LYS A 1 109 ? -11.554 9.319 4.429 1.00 94.69 109 LYS A C 1
ATOM 883 O O . LYS A 1 109 ? -11.314 8.112 4.491 1.00 94.69 109 LYS A O 1
ATOM 888 N N . CYS A 1 110 ? -11.817 10.062 5.502 1.00 95.69 110 CYS A N 1
ATOM 889 C CA . CYS A 1 110 ? -11.902 9.515 6.852 1.00 95.69 110 CYS A CA 1
ATOM 890 C C . CYS A 1 110 ? -13.089 8.548 7.001 1.00 95.69 110 CYS A C 1
ATOM 892 O O . CYS A 1 110 ? -12.891 7.457 7.536 1.00 95.69 110 CYS A O 1
ATOM 894 N N . GLN A 1 111 ? -14.266 8.873 6.450 1.00 96.62 111 GLN A N 1
ATOM 895 C CA . GLN A 1 111 ? -15.420 7.963 6.402 1.00 96.62 111 GLN A CA 1
ATOM 896 C C . GLN A 1 111 ? -15.101 6.684 5.623 1.00 96.62 111 GLN A C 1
ATOM 898 O O . GLN A 1 111 ? -15.365 5.585 6.106 1.00 96.62 111 GLN A O 1
ATOM 903 N N . GLY A 1 112 ? -14.426 6.794 4.476 1.00 95.44 112 GLY A N 1
ATOM 904 C CA . GLY A 1 112 ? -13.987 5.624 3.717 1.00 95.44 112 GLY A CA 1
ATOM 905 C C . GLY A 1 112 ? -13.017 4.729 4.477 1.00 95.44 112 GLY A C 1
ATOM 906 O O . GLY A 1 112 ? -13.130 3.507 4.426 1.00 95.44 112 GLY A O 1
ATOM 907 N N . ILE A 1 113 ? -12.081 5.316 5.225 1.00 95.75 113 ILE A N 1
ATOM 908 C CA . ILE A 1 113 ? -11.175 4.551 6.090 1.00 95.75 113 ILE A CA 1
ATOM 909 C C . ILE A 1 113 ? -11.947 3.888 7.240 1.00 95.75 113 ILE A C 1
ATOM 911 O O . ILE A 1 113 ? -11.694 2.723 7.543 1.00 95.75 113 ILE A O 1
ATOM 915 N N . LEU A 1 114 ? -12.888 4.595 7.871 1.00 96.19 114 LEU A N 1
ATOM 916 C CA . LEU A 1 114 ? -13.718 4.049 8.947 1.00 96.19 114 LEU A CA 1
ATOM 917 C C . LEU A 1 114 ? -14.599 2.889 8.457 1.00 96.19 114 LEU A C 1
ATOM 919 O O . LEU A 1 114 ? -14.698 1.866 9.141 1.00 96.19 114 LEU A O 1
ATOM 923 N N . ALA A 1 115 ? -15.193 3.015 7.269 1.00 95.94 115 ALA A N 1
ATOM 924 C CA . ALA A 1 115 ? -15.978 1.961 6.635 1.00 95.94 115 ALA A CA 1
ATOM 925 C C . ALA A 1 115 ? -15.131 0.695 6.412 1.00 95.94 115 ALA A C 1
ATOM 927 O O . ALA A 1 115 ? -15.530 -0.395 6.824 1.00 95.94 115 ALA A O 1
ATOM 928 N N . GLU A 1 116 ? -13.919 0.838 5.866 1.00 95.19 116 GLU A N 1
ATOM 929 C CA . GLU A 1 116 ? -12.979 -0.278 5.692 1.00 95.19 116 GLU A CA 1
ATOM 930 C C . GLU A 1 116 ? -12.527 -0.892 7.025 1.00 95.19 116 GLU A C 1
ATOM 932 O O . GLU A 1 116 ? -12.400 -2.112 7.143 1.00 95.19 116 GLU A O 1
ATOM 937 N N . LEU A 1 117 ? -12.283 -0.067 8.050 1.00 95.25 117 LEU A N 1
ATOM 938 C CA . LEU A 1 117 ? -11.933 -0.549 9.389 1.00 95.25 117 LEU A CA 1
ATOM 939 C C . LEU A 1 117 ? -13.056 -1.408 9.974 1.00 95.25 117 LEU A C 1
ATOM 941 O O . LEU A 1 117 ? -12.783 -2.447 10.576 1.00 95.25 117 LEU A O 1
ATOM 945 N N . ARG A 1 118 ? -14.314 -0.998 9.788 1.00 94.94 118 ARG A N 1
ATOM 946 C CA . ARG A 1 118 ? -15.491 -1.742 10.252 1.00 94.94 118 ARG A CA 1
ATOM 947 C C . ARG A 1 118 ? -15.752 -3.014 9.453 1.00 94.94 118 ARG A C 1
ATOM 949 O O . ARG A 1 118 ? -16.262 -3.973 10.024 1.00 94.94 118 ARG A O 1
ATOM 956 N N . GLU A 1 119 ? -15.368 -3.065 8.184 1.00 93.75 119 GLU A N 1
ATOM 957 C CA . GLU A 1 119 ? -15.388 -4.312 7.414 1.00 93.75 119 GLU A CA 1
ATOM 958 C C . GLU A 1 119 ? -14.345 -5.316 7.941 1.00 93.75 119 GLU A C 1
ATOM 960 O O . GLU A 1 119 ? -14.616 -6.514 8.049 1.00 93.75 119 GLU A O 1
ATOM 965 N N . GLU A 1 120 ? -13.156 -4.833 8.318 1.00 93.06 120 GLU A N 1
ATOM 966 C CA . GLU A 1 120 ? -12.059 -5.691 8.774 1.00 93.06 120 GLU A CA 1
ATOM 967 C C . GLU A 1 120 ? -12.200 -6.133 10.241 1.00 93.06 120 GLU A C 1
ATOM 969 O O . GLU A 1 120 ? -11.832 -7.253 10.613 1.00 93.06 120 GLU A O 1
ATOM 974 N N . ILE A 1 121 ? -12.726 -5.259 11.100 1.00 91.00 121 ILE A N 1
ATOM 975 C CA . ILE A 1 121 ? -12.918 -5.526 12.526 1.00 91.00 121 ILE A CA 1
ATOM 976 C C . ILE A 1 121 ? -14.281 -6.204 12.735 1.00 91.00 121 ILE A C 1
ATOM 978 O O . ILE A 1 121 ? -15.299 -5.677 12.294 1.00 91.00 121 ILE A O 1
ATOM 982 N N . PRO A 1 122 ? -14.356 -7.341 13.456 1.00 87.88 122 PRO A N 1
ATOM 983 C CA . PRO A 1 122 ? -15.626 -8.004 13.746 1.00 87.88 122 PRO A CA 1
ATOM 984 C C . PRO A 1 122 ? -16.688 -7.067 14.343 1.00 87.88 122 PRO A C 1
ATOM 986 O O . PRO A 1 122 ? -16.411 -6.375 15.320 1.00 87.88 122 PRO A O 1
ATOM 989 N N . ALA A 1 123 ? -17.921 -7.141 13.826 1.00 91.81 123 ALA A N 1
ATOM 990 C CA . ALA A 1 123 ? -19.043 -6.259 14.187 1.00 91.81 123 ALA A CA 1
ATOM 991 C C . ALA A 1 123 ? -19.277 -6.090 15.695 1.00 91.81 123 ALA A C 1
ATOM 993 O O . ALA A 1 123 ? -19.525 -4.991 16.176 1.00 91.81 123 ALA A O 1
ATOM 994 N N . LYS A 1 124 ? -19.104 -7.165 16.471 1.00 90.44 124 LYS A N 1
ATOM 995 C CA . LYS A 1 124 ? -19.242 -7.147 17.937 1.00 90.44 124 LYS A CA 1
ATOM 996 C C . LYS A 1 124 ? -18.280 -6.200 18.672 1.00 90.44 124 LYS A C 1
ATOM 998 O O . LYS A 1 124 ? -18.397 -6.061 19.880 1.00 90.44 124 LYS A O 1
ATOM 1003 N N . TRP A 1 125 ? -17.296 -5.630 17.979 1.00 89.00 125 TRP A N 1
ATOM 1004 C CA . TRP A 1 125 ? -16.321 -4.688 18.530 1.00 89.00 125 TRP A CA 1
ATOM 1005 C C . TRP A 1 125 ? -16.440 -3.289 17.938 1.00 89.00 125 TRP A C 1
ATOM 1007 O O . TRP A 1 125 ? -15.606 -2.439 18.231 1.00 89.00 125 TRP A O 1
ATOM 1017 N N . HIS A 1 126 ? -17.448 -3.030 17.106 1.00 93.31 126 HIS A N 1
ATOM 1018 C CA . HIS A 1 126 ? -17.637 -1.712 16.502 1.00 93.31 126 HIS A CA 1
ATOM 1019 C C . HIS A 1 126 ? -17.947 -0.630 17.538 1.00 93.31 126 HIS A C 1
ATOM 1021 O O . HIS A 1 126 ? -17.540 0.508 17.327 1.00 93.31 126 HIS A O 1
ATOM 1027 N N . ASP A 1 127 ? -18.577 -0.989 18.659 1.00 92.12 127 ASP A N 1
ATOM 1028 C CA . ASP A 1 127 ? -18.826 -0.077 19.788 1.00 92.12 127 ASP A CA 1
ATOM 1029 C C . ASP A 1 127 ? -17.562 0.168 20.629 1.00 92.12 127 ASP A C 1
ATOM 1031 O O . ASP A 1 127 ? -17.414 1.195 21.286 1.00 92.12 127 ASP A O 1
ATOM 1035 N N . GLU A 1 128 ? -16.614 -0.772 20.590 1.00 91.94 128 GLU A N 1
ATOM 1036 C CA . GLU A 1 128 ? -15.326 -0.678 21.281 1.00 91.94 128 GLU A CA 1
ATOM 1037 C C . GLU A 1 128 ? -14.233 -0.059 20.401 1.00 91.94 128 GLU A C 1
ATOM 1039 O O . GLU A 1 128 ? -13.110 0.132 20.864 1.00 91.94 128 GLU A O 1
ATOM 1044 N N . ILE A 1 129 ? -14.522 0.252 19.134 1.00 92.62 129 ILE A N 1
ATOM 1045 C CA . ILE A 1 129 ? -13.508 0.712 18.179 1.00 92.62 129 ILE A CA 1
ATOM 1046 C C . ILE A 1 129 ? -12.907 2.067 18.590 1.00 92.62 129 ILE A C 1
ATOM 1048 O O . ILE A 1 129 ? -11.721 2.303 18.378 1.00 92.62 129 ILE A O 1
ATOM 1052 N N . SER A 1 130 ? -13.702 2.907 19.261 1.00 91.94 130 SER A N 1
ATOM 1053 C CA . SER A 1 130 ? -13.286 4.202 19.812 1.00 91.94 130 SER A CA 1
ATOM 1054 C C . SER A 1 130 ? -12.579 4.076 21.170 1.00 91.94 130 SER A C 1
ATOM 1056 O O . SER A 1 130 ? -12.190 5.076 21.774 1.00 91.94 130 SER A O 1
ATOM 1058 N N . ASN A 1 131 ? -12.401 2.857 21.694 1.00 94.06 131 ASN A N 1
ATOM 1059 C CA . ASN A 1 131 ? -11.648 2.637 22.921 1.00 94.06 131 ASN A CA 1
ATOM 1060 C C . ASN A 1 131 ? -10.163 2.945 22.680 1.00 94.06 131 ASN A C 1
ATOM 1062 O O . ASN A 1 131 ? -9.517 2.317 21.840 1.00 94.06 131 ASN A O 1
ATOM 1066 N N . VAL A 1 132 ? -9.596 3.845 23.489 1.00 93.31 132 VAL A N 1
ATOM 1067 C CA . VAL A 1 132 ? -8.183 4.268 23.422 1.00 93.31 132 VAL A CA 1
ATOM 1068 C C . VAL A 1 132 ? -7.218 3.078 23.363 1.00 93.31 132 VAL A C 1
ATOM 1070 O O . VAL A 1 132 ? -6.224 3.115 22.640 1.00 93.31 132 VAL A O 1
ATOM 1073 N N . MET A 1 133 ? -7.524 1.983 24.063 1.00 93.06 133 MET A N 1
ATOM 1074 C CA . MET A 1 133 ? -6.688 0.784 24.063 1.00 93.06 133 MET A CA 1
ATOM 1075 C C . MET A 1 133 ? -6.692 0.037 22.734 1.00 93.06 133 MET A C 1
ATOM 1077 O O . MET A 1 133 ? -5.657 -0.506 22.333 1.00 93.06 133 MET A O 1
ATOM 1081 N N . VAL A 1 134 ? -7.843 -0.007 22.063 1.00 92.31 134 VAL A N 1
ATOM 1082 C CA . VAL A 1 134 ? -7.992 -0.618 20.739 1.00 92.31 134 VAL A CA 1
ATOM 1083 C C . VAL A 1 134 ? -7.256 0.232 19.713 1.00 92.31 134 VAL A C 1
ATOM 1085 O O . VAL A 1 134 ? -6.420 -0.312 18.995 1.00 92.31 134 VAL A O 1
ATOM 1088 N N . ILE A 1 135 ? -7.474 1.551 19.727 1.00 94.25 135 ILE A N 1
ATOM 1089 C CA . ILE A 1 135 ? -6.811 2.519 18.840 1.00 94.25 135 ILE A CA 1
ATOM 1090 C C . ILE A 1 135 ? -5.288 2.402 18.957 1.00 94.25 135 ILE A C 1
ATOM 1092 O O . ILE A 1 135 ? -4.592 2.208 17.960 1.00 94.25 135 ILE A O 1
ATOM 1096 N N . HIS A 1 136 ? -4.761 2.455 20.184 1.00 94.31 136 HIS A N 1
ATOM 1097 C CA . HIS A 1 136 ? -3.326 2.356 20.436 1.00 94.31 136 HIS A CA 1
ATOM 1098 C C . HIS A 1 136 ? -2.757 1.022 19.948 1.00 94.31 136 HIS A C 1
ATOM 1100 O O . HIS A 1 136 ? -1.804 1.008 19.173 1.00 94.31 136 HIS A O 1
ATOM 1106 N N . THR A 1 137 ? -3.381 -0.099 20.332 1.00 94.75 137 THR A N 1
ATOM 1107 C CA . THR A 1 137 ? -2.930 -1.436 19.912 1.00 94.75 137 THR A CA 1
ATOM 1108 C C . THR A 1 137 ? -2.953 -1.569 18.387 1.00 94.75 137 THR A C 1
ATOM 1110 O O . THR A 1 137 ? -2.013 -2.095 17.799 1.00 94.75 137 THR A O 1
ATOM 1113 N N . PHE A 1 138 ? -4.004 -1.083 17.726 1.00 95.94 138 PHE A N 1
ATOM 1114 C CA . PHE A 1 138 ? -4.134 -1.159 16.274 1.00 95.94 138 PHE A CA 1
ATOM 1115 C C . PHE A 1 138 ? -3.033 -0.348 15.572 1.00 95.94 138 PHE A C 1
ATOM 1117 O O . PHE A 1 138 ? -2.336 -0.876 14.706 1.00 95.94 138 PHE A O 1
ATOM 1124 N N . ASN A 1 139 ? -2.810 0.900 15.994 1.00 96.19 139 ASN A N 1
ATOM 1125 C CA . ASN A 1 139 ? -1.768 1.772 15.448 1.00 96.19 139 ASN A CA 1
ATOM 1126 C C . ASN A 1 139 ? -0.347 1.237 15.672 1.00 96.19 139 ASN A C 1
ATOM 1128 O O . ASN A 1 139 ? 0.495 1.308 14.766 1.00 96.19 139 ASN A O 1
ATOM 1132 N N . GLU A 1 140 ? -0.067 0.696 16.861 1.00 96.25 140 GLU A N 1
ATOM 1133 C CA . GLU A 1 140 ? 1.211 0.049 17.172 1.00 96.25 140 GLU A CA 1
ATOM 1134 C C . GLU A 1 140 ? 1.470 -1.126 16.228 1.00 96.25 140 GLU A C 1
ATOM 1136 O O . GLU A 1 140 ? 2.536 -1.213 15.617 1.00 96.25 140 GLU A O 1
ATOM 1141 N N . GLU A 1 141 ? 0.478 -1.996 16.041 1.00 97.12 141 GLU A N 1
ATOM 1142 C CA . GLU A 1 141 ? 0.604 -3.183 15.195 1.00 97.12 141 GLU A CA 1
ATOM 1143 C C . GLU A 1 141 ? 0.691 -2.835 13.703 1.00 97.12 141 GLU A C 1
ATOM 1145 O O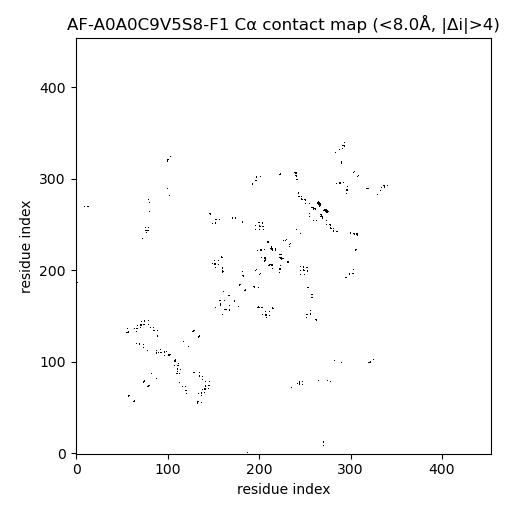 . GLU A 1 141 ? 1.478 -3.451 12.980 1.00 97.12 141 GLU A O 1
ATOM 1150 N N . MET A 1 142 ? -0.023 -1.804 13.234 1.00 97.38 142 MET A N 1
ATOM 1151 C CA . MET A 1 142 ? 0.174 -1.267 11.881 1.00 97.38 142 MET A CA 1
ATOM 1152 C C . MET A 1 142 ? 1.603 -0.747 11.689 1.00 97.38 142 MET A C 1
ATOM 1154 O O . MET A 1 142 ? 2.257 -1.033 10.684 1.00 97.38 142 MET A O 1
ATOM 1158 N N . THR A 1 143 ? 2.120 0.001 12.666 1.00 96.69 143 THR A N 1
ATOM 1159 C CA . THR A 1 143 ? 3.486 0.541 12.631 1.00 96.69 143 THR A CA 1
ATOM 1160 C C . THR A 1 143 ? 4.524 -0.577 12.629 1.00 96.69 143 THR A C 1
ATOM 1162 O O . THR A 1 143 ? 5.464 -0.553 11.828 1.00 96.69 143 THR A O 1
ATOM 1165 N N . GLN A 1 144 ? 4.324 -1.598 13.461 1.00 96.81 144 GLN A N 1
ATOM 1166 C CA . GLN A 1 144 ? 5.173 -2.781 13.499 1.00 96.81 144 GLN A CA 1
ATOM 1167 C C . GLN A 1 144 ? 5.152 -3.524 12.159 1.00 96.81 144 GLN A C 1
ATOM 1169 O O . GLN A 1 144 ? 6.209 -3.899 11.649 1.00 96.81 144 GLN A O 1
ATOM 1174 N N . MET A 1 145 ? 3.980 -3.697 11.544 1.00 96.88 145 MET A N 1
ATOM 1175 C CA . MET A 1 145 ? 3.865 -4.340 10.233 1.00 96.88 145 MET A CA 1
ATOM 1176 C C . MET A 1 145 ? 4.505 -3.539 9.112 1.00 96.88 145 MET A C 1
ATOM 1178 O O . MET A 1 145 ? 5.170 -4.124 8.249 1.00 96.88 145 MET A O 1
ATOM 1182 N N . ARG A 1 146 ? 4.394 -2.208 9.148 1.00 97.38 146 ARG A N 1
ATOM 1183 C CA . ARG A 1 146 ? 5.116 -1.348 8.210 1.00 97.38 146 ARG A CA 1
ATOM 1184 C C . ARG A 1 146 ? 6.622 -1.521 8.332 1.00 97.38 146 ARG A C 1
ATOM 1186 O O . ARG A 1 146 ? 7.297 -1.712 7.318 1.00 97.38 146 ARG A O 1
ATOM 1193 N N . SER A 1 147 ? 7.124 -1.494 9.567 1.00 97.31 147 SER A N 1
ATOM 1194 C CA . SER A 1 147 ? 8.539 -1.685 9.888 1.00 97.31 147 SER A CA 1
ATOM 1195 C C . SER A 1 147 ? 9.038 -3.051 9.404 1.00 97.31 147 SER A C 1
ATOM 1197 O O . SER A 1 147 ? 10.013 -3.122 8.653 1.00 97.31 147 SER A O 1
ATOM 1199 N N . ASN A 1 148 ? 8.303 -4.126 9.704 1.00 97.31 148 ASN A N 1
ATOM 1200 C CA . ASN A 1 148 ? 8.606 -5.482 9.237 1.00 97.31 148 ASN A CA 1
ATOM 1201 C C . ASN A 1 148 ? 8.654 -5.567 7.704 1.00 97.31 148 ASN A C 1
ATOM 1203 O O . ASN A 1 148 ? 9.570 -6.174 7.146 1.00 97.31 148 ASN A O 1
ATOM 1207 N N . GLY A 1 149 ? 7.687 -4.945 7.023 1.00 97.81 149 GLY A N 1
ATOM 1208 C CA . GLY A 1 149 ? 7.661 -4.857 5.564 1.00 97.81 149 GLY A CA 1
ATOM 1209 C C . GLY A 1 149 ? 8.889 -4.132 5.022 1.00 97.81 149 GLY A C 1
ATOM 1210 O O . GLY A 1 149 ? 9.565 -4.647 4.137 1.00 97.81 149 GLY A O 1
ATOM 1211 N N . SER A 1 150 ? 9.236 -2.990 5.623 1.00 98.06 150 SER A N 1
ATOM 1212 C CA . SER A 1 150 ? 10.376 -2.163 5.209 1.00 98.06 150 SER A CA 1
ATOM 1213 C C . SER A 1 150 ? 11.712 -2.896 5.346 1.00 98.06 150 SER A C 1
ATOM 1215 O O . SER A 1 150 ? 12.531 -2.880 4.427 1.00 98.06 150 SER A O 1
ATOM 1217 N N . HIS A 1 151 ? 11.903 -3.612 6.458 1.00 97.69 151 HIS A N 1
ATOM 1218 C CA . HIS A 1 151 ? 13.083 -4.435 6.682 1.00 97.69 151 HIS A CA 1
ATOM 1219 C C . HIS A 1 151 ? 13.157 -5.556 5.650 1.00 97.69 151 HIS A C 1
ATOM 1221 O O . HIS A 1 151 ? 14.196 -5.765 5.030 1.00 97.69 151 HIS A O 1
ATOM 1227 N N . ARG A 1 152 ? 12.036 -6.252 5.422 1.00 97.75 152 ARG A N 1
ATOM 1228 C CA . ARG A 1 152 ? 11.975 -7.355 4.465 1.00 97.75 152 ARG A CA 1
ATOM 1229 C C . ARG A 1 152 ? 12.341 -6.903 3.055 1.00 97.75 152 ARG A C 1
ATOM 1231 O O . ARG A 1 152 ? 13.147 -7.573 2.422 1.00 97.75 152 ARG A O 1
ATOM 1238 N N . VAL A 1 153 ? 11.783 -5.794 2.564 1.00 97.88 153 VAL A N 1
ATOM 1239 C CA . VAL A 1 153 ? 12.067 -5.322 1.195 1.00 97.88 153 VAL A CA 1
ATOM 1240 C C . VAL A 1 153 ? 13.507 -4.834 1.038 1.00 97.88 15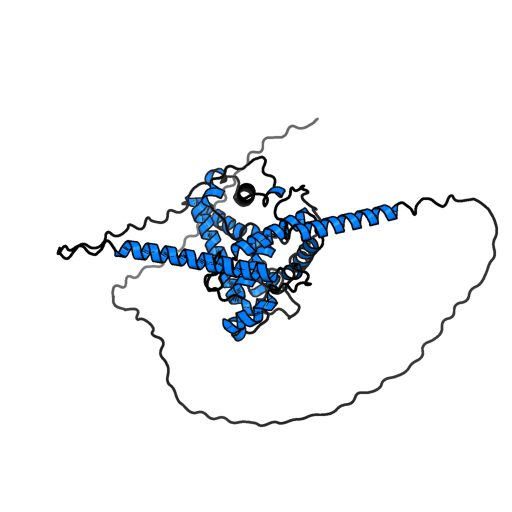3 VAL A C 1
ATOM 1242 O O . VAL A 1 153 ? 14.102 -5.048 -0.012 1.00 97.88 153 VAL A O 1
ATOM 1245 N N . ARG A 1 154 ? 14.106 -4.255 2.090 1.00 97.12 154 ARG A N 1
ATOM 1246 C CA . ARG A 1 154 ? 15.538 -3.911 2.124 1.00 97.12 154 ARG A CA 1
ATOM 1247 C C . ARG A 1 154 ? 16.418 -5.159 2.074 1.00 97.12 154 ARG A C 1
ATOM 1249 O O . ARG A 1 154 ? 17.349 -5.208 1.280 1.00 97.12 154 ARG A O 1
ATOM 1256 N N . GLU A 1 155 ? 16.109 -6.166 2.886 1.00 97.19 155 GLU A N 1
ATOM 1257 C CA . GLU A 1 155 ? 16.864 -7.424 2.967 1.00 97.19 155 GLU A CA 1
ATOM 1258 C C . GLU A 1 155 ? 16.865 -8.194 1.636 1.00 97.19 155 GLU A C 1
ATOM 1260 O O . GLU A 1 155 ? 17.872 -8.780 1.238 1.00 97.19 155 GLU A O 1
ATOM 1265 N N . VAL A 1 156 ? 15.737 -8.179 0.922 1.00 97.75 156 VAL A N 1
ATOM 1266 C CA . VAL A 1 156 ? 15.567 -8.907 -0.348 1.00 97.75 156 VAL A CA 1
ATOM 1267 C C . VAL A 1 156 ? 15.725 -8.031 -1.586 1.00 97.75 156 VAL A C 1
ATOM 1269 O O . VAL A 1 156 ? 15.518 -8.509 -2.702 1.00 97.75 156 VAL A O 1
ATOM 1272 N N . GLY A 1 157 ? 16.116 -6.771 -1.405 1.00 97.06 157 GLY A N 1
ATOM 1273 C CA . GLY A 1 157 ? 16.318 -5.798 -2.473 1.00 97.06 157 GLY A CA 1
ATOM 1274 C C . GLY A 1 157 ? 17.153 -6.310 -3.653 1.00 97.06 157 GLY A C 1
ATOM 1275 O O . GLY A 1 157 ? 16.709 -6.157 -4.791 1.00 97.06 157 GLY A O 1
ATOM 1276 N N . PRO A 1 158 ? 18.274 -7.027 -3.437 1.00 97.12 158 PRO A N 1
ATOM 1277 C CA . PRO A 1 158 ? 19.049 -7.617 -4.529 1.00 97.12 158 PRO A CA 1
ATOM 1278 C C . PRO A 1 158 ? 18.218 -8.506 -5.469 1.00 97.12 158 PRO A C 1
ATOM 1280 O O . PRO A 1 158 ? 18.401 -8.462 -6.683 1.00 97.12 158 PRO A O 1
ATOM 1283 N N . PHE A 1 159 ? 17.251 -9.259 -4.935 1.00 97.19 159 PHE A N 1
ATOM 1284 C CA . PHE A 1 159 ? 16.349 -10.098 -5.730 1.00 97.19 159 PHE A CA 1
ATOM 1285 C C . PHE A 1 159 ? 15.240 -9.287 -6.412 1.00 97.19 159 PHE A C 1
ATOM 1287 O O . PHE A 1 159 ? 14.896 -9.577 -7.558 1.00 97.19 159 PHE A O 1
ATOM 1294 N N . ILE A 1 160 ? 14.706 -8.262 -5.735 1.00 96.50 160 ILE A N 1
ATOM 1295 C CA . ILE A 1 160 ? 13.698 -7.345 -6.298 1.00 96.50 160 ILE A CA 1
ATOM 1296 C C . ILE A 1 160 ? 14.255 -6.654 -7.547 1.00 96.50 160 ILE A C 1
ATOM 1298 O O . ILE A 1 160 ? 13.611 -6.666 -8.594 1.00 96.50 160 ILE A O 1
ATOM 1302 N N . PHE A 1 161 ? 15.475 -6.126 -7.449 1.00 95.25 161 PHE A N 1
ATOM 1303 C CA . PHE A 1 161 ? 16.128 -5.347 -8.503 1.00 95.25 161 PHE A CA 1
ATOM 1304 C C . PHE A 1 161 ? 17.077 -6.161 -9.395 1.00 95.25 161 PHE A C 1
ATOM 1306 O O . PHE A 1 161 ? 17.807 -5.588 -10.199 1.00 95.25 161 PHE A O 1
ATOM 1313 N N . ASN A 1 162 ? 17.101 -7.490 -9.242 1.00 94.62 162 ASN A N 1
ATOM 1314 C CA . ASN A 1 162 ? 17.968 -8.400 -9.998 1.00 94.62 162 ASN A CA 1
ATOM 1315 C C . ASN A 1 162 ? 19.438 -7.930 -10.071 1.00 94.62 162 ASN A C 1
ATOM 1317 O O . ASN A 1 162 ? 20.027 -7.786 -11.145 1.00 94.62 162 ASN A O 1
ATOM 1321 N N . CYS A 1 163 ? 20.031 -7.639 -8.915 1.00 94.94 163 CYS A N 1
ATOM 1322 C CA . CYS A 1 163 ? 21.384 -7.104 -8.808 1.00 94.94 163 CYS A CA 1
ATOM 1323 C C . CYS A 1 163 ? 22.216 -7.828 -7.742 1.00 94.94 163 CYS A C 1
ATOM 1325 O O . CYS A 1 163 ? 21.716 -8.652 -6.977 1.00 94.94 163 CYS A O 1
ATOM 1327 N N . SER A 1 164 ? 23.520 -7.543 -7.700 1.00 96.31 164 SER A N 1
ATOM 1328 C CA . SER A 1 164 ? 24.406 -8.105 -6.681 1.00 96.31 164 SER A CA 1
ATOM 1329 C C . SER A 1 164 ? 24.220 -7.407 -5.330 1.00 96.31 164 SER A C 1
ATOM 1331 O O . SER A 1 164 ? 23.895 -6.222 -5.263 1.00 96.31 164 SER A O 1
ATOM 1333 N N . ASN A 1 165 ? 24.501 -8.126 -4.238 1.00 96.44 165 ASN A N 1
ATOM 1334 C CA . ASN A 1 165 ? 24.456 -7.562 -2.883 1.00 96.44 165 ASN A CA 1
ATOM 1335 C C . ASN A 1 165 ? 25.341 -6.313 -2.750 1.00 96.44 165 ASN A C 1
ATOM 1337 O O . ASN A 1 165 ? 24.908 -5.322 -2.173 1.00 96.44 165 ASN A O 1
ATOM 1341 N N . ASN A 1 166 ? 26.555 -6.345 -3.310 1.00 95.88 166 ASN A N 1
ATOM 1342 C CA . ASN A 1 166 ? 27.498 -5.226 -3.220 1.00 95.88 166 ASN A CA 1
ATOM 1343 C C . ASN A 1 166 ? 26.926 -3.956 -3.861 1.00 95.88 166 ASN A C 1
ATOM 1345 O O . ASN A 1 166 ? 27.043 -2.882 -3.288 1.00 95.88 166 ASN A O 1
ATOM 1349 N N . LEU A 1 167 ? 26.261 -4.102 -5.010 1.00 94.75 167 LEU A N 1
ATOM 1350 C CA . LEU A 1 167 ? 25.646 -2.989 -5.727 1.00 94.75 167 LEU A CA 1
ATOM 1351 C C . LEU A 1 167 ? 24.438 -2.415 -4.977 1.00 94.75 167 LEU A C 1
ATOM 1353 O O . LEU A 1 167 ? 24.209 -1.213 -4.996 1.00 94.75 167 LEU A O 1
ATOM 1357 N N . PHE A 1 168 ? 23.646 -3.277 -4.334 1.00 95.75 168 PHE A N 1
ATOM 1358 C CA . PHE A 1 168 ? 22.433 -2.853 -3.639 1.00 95.75 168 PHE A CA 1
ATOM 1359 C C . PHE A 1 168 ? 22.711 -2.219 -2.270 1.00 95.75 168 PHE A C 1
ATOM 1361 O O . PHE A 1 168 ? 22.035 -1.273 -1.865 1.00 95.75 168 PHE A O 1
ATOM 1368 N N . TYR A 1 169 ? 23.672 -2.750 -1.516 1.00 95.06 169 TYR A N 1
ATOM 1369 C CA . TYR A 1 169 ? 23.951 -2.270 -0.161 1.00 95.06 169 TYR A CA 1
ATOM 1370 C C . TYR A 1 169 ? 24.878 -1.054 -0.119 1.00 95.06 169 TYR A C 1
ATOM 1372 O O . TYR A 1 169 ? 24.962 -0.407 0.924 1.00 95.06 169 TYR A O 1
ATOM 1380 N N . ASP A 1 170 ? 25.502 -0.704 -1.241 1.00 95.38 170 ASP A N 1
ATOM 1381 C CA . ASP A 1 170 ? 26.174 0.576 -1.417 1.00 95.38 170 ASP A CA 1
ATOM 1382 C C . ASP A 1 170 ? 25.144 1.689 -1.687 1.00 95.38 170 ASP A C 1
ATOM 1384 O O . ASP A 1 170 ? 24.369 1.625 -2.640 1.00 95.38 170 ASP A O 1
ATOM 1388 N N . ASP A 1 171 ? 25.086 2.694 -0.812 1.00 91.00 171 ASP A N 1
ATOM 1389 C CA . ASP A 1 171 ? 24.059 3.744 -0.860 1.00 91.00 171 ASP A CA 1
ATOM 1390 C C . ASP A 1 171 ? 24.147 4.615 -2.127 1.00 91.00 171 ASP A C 1
ATOM 1392 O O . ASP A 1 171 ? 23.121 5.009 -2.696 1.00 91.00 171 ASP A O 1
ATOM 1396 N N . GLU A 1 172 ? 25.365 4.909 -2.586 1.00 88.81 172 GLU A N 1
ATOM 1397 C CA . GLU A 1 172 ? 25.614 5.756 -3.753 1.00 88.81 172 GLU A CA 1
ATOM 1398 C C . GLU A 1 172 ? 25.249 5.020 -5.045 1.00 88.81 172 GLU A C 1
ATOM 1400 O O . GLU A 1 172 ? 24.502 5.543 -5.881 1.00 88.81 172 GLU A O 1
ATOM 1405 N N . GLN A 1 173 ? 25.694 3.769 -5.176 1.00 90.19 173 GLN A N 1
ATOM 1406 C CA . GLN A 1 173 ? 25.385 2.929 -6.328 1.00 90.19 173 GLN A CA 1
ATOM 1407 C C . GLN A 1 173 ? 23.903 2.567 -6.388 1.00 90.19 173 GLN A C 1
ATOM 1409 O O . GLN A 1 173 ? 23.315 2.636 -7.468 1.00 90.19 173 GLN A O 1
ATOM 1414 N N . ARG A 1 174 ? 23.276 2.236 -5.251 1.00 90.56 174 ARG A N 1
ATOM 1415 C CA . ARG A 1 174 ? 21.841 1.931 -5.185 1.00 90.56 174 ARG A CA 1
ATOM 1416 C C . ARG A 1 174 ? 21.012 3.110 -5.684 1.00 90.56 174 ARG A C 1
ATOM 1418 O O . ARG A 1 174 ? 20.178 2.941 -6.571 1.00 90.56 174 ARG A O 1
ATOM 1425 N N . THR A 1 175 ? 21.276 4.308 -5.165 1.00 83.19 175 THR A N 1
ATOM 1426 C CA . THR A 1 175 ? 20.534 5.508 -5.574 1.00 83.19 175 THR A CA 1
ATOM 1427 C C . THR A 1 175 ? 20.757 5.827 -7.042 1.00 83.19 175 THR A C 1
ATOM 1429 O O . THR A 1 175 ? 19.801 6.114 -7.752 1.00 83.19 175 THR A O 1
ATOM 1432 N N . THR A 1 176 ? 22.001 5.759 -7.514 1.00 85.12 176 THR A N 1
ATOM 1433 C CA . THR A 1 176 ? 22.332 6.092 -8.904 1.00 85.12 176 THR A CA 1
ATOM 1434 C C . THR A 1 176 ? 21.698 5.108 -9.879 1.00 85.12 176 THR A C 1
ATOM 1436 O O . THR A 1 176 ? 21.086 5.525 -10.857 1.00 85.12 176 THR A O 1
ATOM 1439 N N . LYS A 1 177 ? 21.797 3.807 -9.593 1.00 86.12 177 LYS A N 1
ATOM 1440 C CA . LYS A 1 177 ? 21.326 2.757 -10.493 1.00 86.12 177 LYS A CA 1
ATOM 1441 C C . LYS A 1 177 ? 19.807 2.678 -10.554 1.00 86.12 177 LYS A C 1
ATOM 1443 O O . LYS A 1 177 ? 19.240 2.641 -11.637 1.00 86.12 177 LYS A O 1
ATOM 1448 N N . PHE A 1 178 ? 19.144 2.654 -9.401 1.00 84.50 178 PHE A N 1
ATOM 1449 C CA . PHE A 1 178 ? 17.714 2.351 -9.371 1.00 84.50 178 PHE A CA 1
ATOM 1450 C C . PHE A 1 178 ? 16.828 3.577 -9.542 1.00 84.50 178 PHE A C 1
ATOM 1452 O O . PHE A 1 178 ? 15.616 3.416 -9.593 1.00 84.50 178 PHE A O 1
ATOM 1459 N N . LYS A 1 179 ? 17.394 4.788 -9.653 1.00 78.75 179 LYS A N 1
ATOM 1460 C CA . LYS A 1 179 ? 16.629 6.022 -9.893 1.00 78.75 179 LYS A CA 1
ATOM 1461 C C . LYS A 1 179 ? 15.800 5.959 -11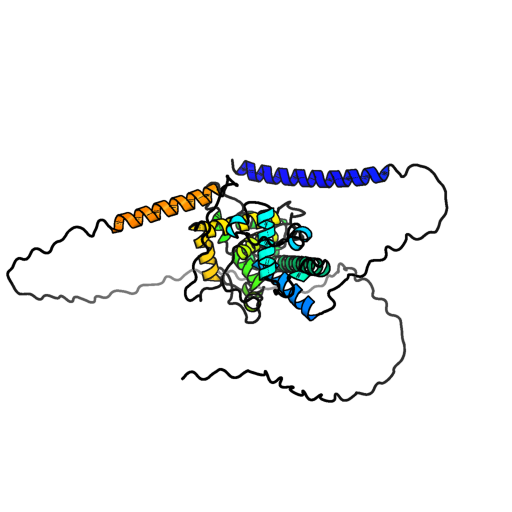.178 1.00 78.75 179 LYS A C 1
ATOM 1463 O O . LYS A 1 179 ? 14.678 6.462 -11.192 1.00 78.75 179 LYS A O 1
ATOM 1468 N N . GLU A 1 180 ? 16.347 5.356 -12.229 1.00 76.31 180 GLU A N 1
ATOM 1469 C CA . GLU A 1 180 ? 15.660 5.162 -13.510 1.00 76.31 180 GLU A CA 1
ATOM 1470 C C . GLU A 1 180 ? 14.739 3.938 -13.460 1.00 76.31 180 GLU A C 1
ATOM 1472 O O . GLU A 1 180 ? 13.580 4.029 -13.865 1.00 76.31 180 GLU A O 1
ATOM 1477 N N . ASP A 1 181 ? 15.212 2.838 -12.862 1.00 73.69 181 ASP A N 1
ATOM 1478 C CA . ASP A 1 181 ? 14.476 1.569 -12.776 1.00 73.69 181 ASP A CA 1
ATOM 1479 C C . ASP A 1 181 ? 13.144 1.689 -12.032 1.00 73.69 181 ASP A C 1
ATOM 1481 O O . ASP A 1 181 ? 12.203 0.972 -12.347 1.00 73.69 181 ASP A O 1
ATOM 1485 N N . ILE A 1 182 ? 13.021 2.592 -11.059 1.00 72.44 182 ILE A N 1
ATOM 1486 C CA . ILE A 1 182 ? 11.755 2.836 -10.345 1.00 72.44 182 ILE A CA 1
ATOM 1487 C C . ILE A 1 182 ? 10.775 3.736 -11.120 1.00 72.44 182 ILE A C 1
ATOM 1489 O O . ILE A 1 182 ? 9.704 4.043 -10.605 1.00 72.44 182 ILE A O 1
ATOM 1493 N N . GLY A 1 183 ? 11.110 4.154 -12.346 1.00 63.66 183 GLY A N 1
ATOM 1494 C CA . GLY A 1 183 ? 10.186 4.840 -13.254 1.00 63.66 183 GLY A CA 1
ATOM 1495 C C . GLY A 1 183 ? 9.843 6.285 -12.877 1.00 63.66 183 GLY A C 1
ATOM 1496 O O . GLY A 1 183 ? 8.875 6.827 -13.399 1.00 63.66 183 GLY A O 1
ATOM 1497 N N . PHE A 1 184 ? 10.617 6.938 -11.998 1.00 62.47 184 PHE A N 1
ATOM 1498 C CA . PHE A 1 184 ? 10.362 8.339 -11.608 1.00 62.47 184 PHE A CA 1
ATOM 1499 C C . PHE A 1 184 ? 10.943 9.382 -12.562 1.00 62.47 184 PHE A C 1
ATOM 1501 O O . PHE A 1 184 ? 10.700 10.577 -12.385 1.00 62.47 184 PHE A O 1
ATOM 1508 N N . VAL A 1 185 ? 11.676 8.960 -13.593 1.00 62.38 185 VAL A N 1
ATOM 1509 C CA . VAL A 1 185 ? 11.987 9.834 -14.724 1.00 62.38 185 VAL A CA 1
ATOM 1510 C C . VAL A 1 185 ? 10.814 9.743 -15.693 1.00 62.38 185 VAL A C 1
ATOM 1512 O O . VAL A 1 185 ? 10.805 8.927 -16.611 1.00 62.38 185 VAL A O 1
ATOM 1515 N N . VAL A 1 186 ? 9.784 10.558 -15.451 1.00 54.22 186 VAL A N 1
ATOM 1516 C CA . VAL A 1 186 ? 8.707 10.758 -16.424 1.00 54.22 186 VAL A CA 1
ATOM 1517 C C . VAL A 1 186 ? 9.330 11.472 -17.618 1.00 54.22 186 VAL A C 1
ATOM 1519 O O . VAL A 1 186 ? 9.505 12.692 -17.608 1.00 54.22 186 VAL A O 1
ATOM 1522 N N . ASN A 1 187 ? 9.736 10.706 -18.627 1.00 61.09 187 ASN A N 1
ATOM 1523 C CA . ASN A 1 187 ? 10.006 11.271 -19.940 1.00 61.09 187 ASN A CA 1
ATOM 1524 C C . ASN A 1 187 ? 8.707 11.932 -20.419 1.00 61.09 187 ASN A C 1
ATOM 1526 O O . ASN A 1 187 ? 7.630 11.378 -20.199 1.00 61.09 187 ASN A O 1
ATOM 1530 N N . GLU A 1 188 ? 8.792 13.115 -21.030 1.00 64.25 188 GLU A N 1
ATOM 1531 C CA . GLU A 1 188 ? 7.615 13.938 -21.372 1.00 64.25 188 GLU A CA 1
ATOM 1532 C C . GLU A 1 188 ? 6.625 13.224 -22.320 1.00 64.25 188 GLU A C 1
ATOM 1534 O O . GLU A 1 188 ? 5.465 13.612 -22.392 1.00 64.25 188 GLU A O 1
ATOM 1539 N N . GLU A 1 189 ? 7.053 12.129 -22.955 1.00 69.69 189 GLU A N 1
ATOM 1540 C CA . GLU A 1 189 ? 6.288 11.308 -23.907 1.00 69.69 189 GLU A CA 1
ATOM 1541 C C . GLU A 1 189 ? 6.067 9.857 -23.423 1.00 69.69 189 GLU A C 1
ATOM 1543 O O . GLU A 1 189 ? 5.562 9.008 -24.157 1.00 69.69 189 GLU A O 1
ATOM 1548 N N . GLY A 1 190 ? 6.477 9.526 -22.193 1.00 64.50 190 GLY A N 1
ATOM 1549 C CA . GLY A 1 190 ? 6.340 8.177 -21.648 1.00 64.50 190 GLY A CA 1
ATOM 1550 C C . GLY A 1 190 ? 4.933 7.902 -21.122 1.00 64.50 190 GLY A C 1
ATOM 1551 O O . GLY A 1 190 ? 4.385 8.710 -20.376 1.00 64.50 190 GLY A O 1
ATOM 1552 N N . ASP A 1 191 ? 4.384 6.727 -21.445 1.00 72.62 191 ASP A N 1
ATOM 1553 C CA . ASP A 1 191 ? 3.205 6.159 -20.778 1.00 72.62 191 ASP A CA 1
ATOM 1554 C C . ASP A 1 191 ? 3.495 6.057 -19.270 1.00 72.62 191 ASP A C 1
ATOM 1556 O O . ASP A 1 191 ? 4.183 5.141 -18.798 1.00 72.62 191 ASP A O 1
ATOM 1560 N N . LYS A 1 192 ? 3.009 7.067 -18.536 1.00 73.31 192 LYS A N 1
ATOM 1561 C CA . LYS A 1 192 ? 3.266 7.318 -17.110 1.00 73.31 192 LYS A CA 1
ATOM 1562 C C . LYS A 1 192 ? 2.875 6.112 -16.249 1.00 73.31 192 LYS A C 1
ATOM 1564 O O . LYS A 1 192 ? 3.394 5.932 -15.149 1.00 73.31 192 LYS A O 1
ATOM 1569 N N . TRP A 1 193 ? 2.000 5.255 -16.766 1.00 80.56 193 TRP A N 1
ATOM 1570 C CA . TRP A 1 193 ? 1.380 4.144 -16.055 1.00 80.56 193 TRP A CA 1
ATOM 1571 C C . TRP A 1 193 ? 2.165 2.845 -16.175 1.00 80.56 193 TRP A C 1
ATOM 1573 O O . TRP A 1 193 ? 1.968 1.923 -15.379 1.00 80.56 193 TRP A O 1
ATOM 1583 N N . LYS A 1 194 ? 3.136 2.780 -17.095 1.00 84.75 194 LYS A N 1
ATOM 1584 C CA . LYS A 1 194 ? 4.067 1.645 -17.208 1.00 84.75 194 LYS A CA 1
ATOM 1585 C C . LYS A 1 194 ? 4.815 1.363 -15.911 1.00 84.75 194 LYS A C 1
ATOM 1587 O O . LYS A 1 194 ? 5.172 0.211 -15.675 1.00 84.75 194 LYS A O 1
ATOM 1592 N N . MET A 1 195 ? 4.990 2.358 -15.034 1.00 89.75 195 MET A N 1
ATOM 1593 C CA . MET A 1 195 ? 5.629 2.139 -13.734 1.00 89.75 195 MET A CA 1
ATOM 1594 C C . MET A 1 195 ? 4.887 1.098 -12.883 1.00 89.75 195 MET A C 1
ATOM 1596 O O . MET A 1 195 ? 5.533 0.304 -12.206 1.00 89.75 195 MET A O 1
ATOM 1600 N N . PHE A 1 196 ? 3.550 1.031 -12.958 1.00 94.19 196 PHE A N 1
ATOM 1601 C CA . PHE A 1 196 ? 2.762 0.063 -12.190 1.00 94.19 196 PHE A CA 1
ATOM 1602 C C . PHE A 1 196 ? 2.898 -1.369 -12.715 1.00 94.19 196 PHE A C 1
ATOM 1604 O O . PHE A 1 196 ? 2.618 -2.312 -11.982 1.00 94.19 196 PHE A O 1
ATOM 1611 N N . ARG A 1 197 ? 3.375 -1.549 -13.951 1.00 94.12 197 ARG A N 1
ATOM 1612 C CA . ARG A 1 197 ? 3.668 -2.857 -14.560 1.00 94.12 197 ARG A CA 1
ATOM 1613 C C . ARG A 1 197 ? 5.132 -3.275 -14.384 1.00 94.12 197 ARG A C 1
ATOM 1615 O O . ARG A 1 197 ? 5.562 -4.285 -14.931 1.00 94.12 197 ARG A O 1
ATOM 1622 N N . ASN A 1 198 ? 5.911 -2.515 -13.617 1.00 93.50 198 ASN A N 1
ATOM 1623 C CA . ASN A 1 198 ? 7.316 -2.811 -13.397 1.00 93.50 198 ASN A CA 1
ATOM 1624 C C . ASN A 1 198 ? 7.500 -4.124 -12.599 1.00 93.50 198 ASN A C 1
ATOM 1626 O O . ASN A 1 198 ? 6.967 -4.245 -11.489 1.00 93.50 198 ASN A O 1
ATOM 1630 N N . PRO A 1 199 ? 8.314 -5.077 -13.096 1.00 95.75 199 PRO A N 1
ATOM 1631 C CA . PRO A 1 199 ? 8.639 -6.320 -12.397 1.00 95.75 199 PRO A CA 1
ATOM 1632 C C . PRO A 1 199 ? 9.094 -6.154 -10.941 1.00 95.75 199 PRO A C 1
ATOM 1634 O O . PRO A 1 199 ? 8.784 -7.000 -10.100 1.00 95.75 199 PRO A O 1
ATOM 1637 N N . ALA A 1 200 ? 9.814 -5.075 -10.616 1.00 95.94 200 ALA A N 1
ATOM 1638 C CA . ALA A 1 200 ? 10.282 -4.802 -9.260 1.00 95.94 200 ALA A CA 1
ATOM 1639 C C . ALA A 1 200 ? 9.113 -4.589 -8.285 1.00 95.94 200 ALA A C 1
ATOM 1641 O O . ALA A 1 200 ? 9.143 -5.119 -7.175 1.00 95.94 200 ALA A O 1
ATOM 1642 N N . LEU A 1 201 ? 8.044 -3.901 -8.705 1.00 96.94 201 LEU A N 1
ATOM 1643 C CA . LEU A 1 201 ? 6.849 -3.694 -7.878 1.00 96.94 201 LEU A CA 1
ATOM 1644 C C . LEU A 1 201 ? 6.164 -5.026 -7.566 1.00 96.94 201 LEU A C 1
ATOM 1646 O O . LEU A 1 201 ? 5.833 -5.316 -6.416 1.00 96.94 201 LEU A O 1
ATOM 1650 N N . MET A 1 202 ? 6.015 -5.879 -8.573 1.00 97.88 202 MET A N 1
ATOM 1651 C CA . MET A 1 202 ? 5.405 -7.196 -8.408 1.00 97.88 202 MET A CA 1
ATOM 1652 C C . MET A 1 202 ? 6.264 -8.110 -7.519 1.00 97.88 202 MET A C 1
ATOM 1654 O O . MET A 1 202 ? 5.743 -8.789 -6.630 1.00 97.88 202 MET A O 1
ATOM 1658 N N . LYS A 1 203 ? 7.595 -8.087 -7.675 1.00 98.00 203 LYS A N 1
ATOM 1659 C CA . LYS A 1 203 ? 8.524 -8.807 -6.786 1.00 98.00 203 LYS A CA 1
ATOM 1660 C C . LYS A 1 203 ? 8.435 -8.304 -5.345 1.00 98.00 203 LYS A C 1
ATOM 1662 O O . LYS A 1 203 ? 8.406 -9.120 -4.421 1.00 98.00 203 LYS A O 1
ATOM 1667 N N . THR A 1 204 ? 8.326 -6.992 -5.141 1.00 98.06 204 THR A N 1
ATOM 1668 C CA . THR A 1 204 ? 8.099 -6.386 -3.821 1.00 98.06 204 THR A CA 1
ATOM 1669 C C . THR A 1 204 ? 6.803 -6.891 -3.196 1.00 98.06 204 THR A C 1
ATOM 1671 O O . THR A 1 204 ? 6.823 -7.375 -2.062 1.00 98.06 204 THR A O 1
ATOM 1674 N N . TYR A 1 205 ? 5.692 -6.863 -3.939 1.00 98.19 205 TYR A N 1
ATOM 1675 C CA . TYR A 1 205 ? 4.420 -7.418 -3.478 1.00 98.19 205 TYR A CA 1
ATOM 1676 C C . TYR A 1 205 ? 4.565 -8.893 -3.084 1.00 98.19 205 TYR A C 1
ATOM 1678 O O . TYR A 1 205 ? 4.247 -9.274 -1.956 1.00 98.19 205 TYR A O 1
ATOM 1686 N N . SER A 1 206 ? 5.149 -9.710 -3.964 1.00 97.94 206 SER A N 1
ATOM 1687 C CA . SER A 1 206 ? 5.395 -11.130 -3.714 1.00 97.94 206 SER A CA 1
ATOM 1688 C C . SER A 1 206 ? 6.217 -11.360 -2.440 1.00 97.94 206 SER A C 1
ATOM 1690 O O . SER A 1 206 ? 5.858 -12.191 -1.606 1.00 97.94 206 SER A O 1
ATOM 1692 N N . ALA A 1 207 ? 7.291 -10.598 -2.220 1.00 98.06 207 ALA A N 1
ATOM 1693 C CA . ALA A 1 207 ? 8.091 -10.700 -1.001 1.00 98.06 207 ALA A CA 1
ATOM 1694 C C . ALA A 1 207 ? 7.285 -10.366 0.266 1.00 98.06 207 ALA A C 1
ATOM 1696 O O . ALA A 1 207 ? 7.456 -11.013 1.306 1.00 98.06 207 ALA A O 1
ATOM 1697 N N . LEU A 1 208 ? 6.390 -9.381 0.192 1.00 97.62 208 LEU A N 1
ATOM 1698 C CA . LEU A 1 208 ? 5.557 -8.961 1.315 1.00 97.62 208 LEU A CA 1
ATOM 1699 C C . LEU A 1 208 ? 4.468 -9.994 1.639 1.00 97.62 208 LEU A C 1
ATOM 1701 O O . LEU A 1 208 ? 4.368 -10.407 2.799 1.00 97.62 208 LEU A O 1
ATOM 1705 N N . VAL A 1 209 ? 3.717 -10.479 0.641 1.00 96.88 209 VAL A N 1
ATOM 1706 C CA . VAL A 1 209 ? 2.544 -11.348 0.871 1.00 96.88 209 VAL A CA 1
ATOM 1707 C C . VAL A 1 209 ? 2.818 -12.856 0.752 1.00 96.88 209 VAL A C 1
ATOM 1709 O O . VAL A 1 209 ? 2.210 -13.651 1.476 1.00 96.88 209 VAL A O 1
ATOM 1712 N N . ARG A 1 210 ? 3.769 -13.278 -0.095 1.00 96.69 210 ARG A N 1
ATOM 1713 C CA . ARG A 1 210 ? 4.195 -14.687 -0.269 1.00 96.69 210 ARG A CA 1
ATOM 1714 C C . ARG A 1 210 ? 5.503 -15.016 0.452 1.00 96.69 210 ARG A C 1
ATOM 1716 O O . ARG A 1 210 ? 5.818 -16.190 0.646 1.00 96.69 210 ARG A O 1
ATOM 1723 N N . GLY A 1 211 ? 6.249 -14.001 0.888 1.00 96.44 211 GLY A N 1
ATOM 1724 C CA . GLY A 1 211 ? 7.516 -14.148 1.606 1.00 96.44 211 GLY A CA 1
ATOM 1725 C C . GLY A 1 211 ? 8.738 -14.216 0.685 1.00 96.44 211 GLY A C 1
ATOM 1726 O O . GLY A 1 211 ? 8.625 -14.426 -0.518 1.00 96.44 211 GLY A O 1
ATOM 1727 N N . VAL A 1 212 ? 9.933 -14.083 1.265 1.00 96.50 212 VAL A N 1
ATOM 1728 C CA . VAL A 1 212 ? 11.225 -13.975 0.548 1.00 96.50 212 VAL A CA 1
ATOM 1729 C C . VAL A 1 212 ? 11.469 -15.107 -0.453 1.00 96.50 212 VAL A C 1
ATOM 1731 O O . VAL A 1 212 ? 11.900 -14.876 -1.581 1.00 96.50 212 VAL A O 1
ATOM 1734 N N . LYS A 1 213 ? 11.134 -16.344 -0.068 1.00 96.75 213 LYS A N 1
ATOM 1735 C CA . LYS A 1 213 ? 11.333 -17.531 -0.912 1.00 96.75 213 LYS A CA 1
ATOM 1736 C C . LYS A 1 213 ? 10.548 -17.482 -2.226 1.00 96.75 213 LYS A C 1
ATOM 1738 O O . LYS A 1 213 ? 10.897 -18.214 -3.145 1.00 96.75 213 LYS A O 1
ATOM 1743 N N . SER A 1 214 ? 9.516 -16.640 -2.319 1.00 97.25 214 SER A N 1
ATOM 1744 C CA . SER A 1 214 ? 8.736 -16.467 -3.547 1.00 97.25 214 SER A CA 1
ATOM 1745 C C . SER A 1 214 ? 9.499 -15.742 -4.655 1.00 97.25 214 SER A C 1
ATOM 1747 O O . SER A 1 214 ? 9.133 -15.900 -5.813 1.00 97.25 214 SER A O 1
ATOM 1749 N N . ILE A 1 215 ? 10.557 -14.995 -4.319 1.00 97.56 215 ILE A N 1
ATOM 1750 C CA . ILE A 1 215 ? 11.362 -14.240 -5.292 1.00 97.56 215 ILE A CA 1
ATOM 1751 C C . ILE A 1 215 ? 12.837 -14.654 -5.341 1.00 97.56 215 ILE A C 1
ATOM 1753 O O . ILE A 1 215 ? 13.601 -14.182 -6.177 1.00 97.56 215 ILE A O 1
ATOM 1757 N N . GLN A 1 216 ? 13.259 -15.548 -4.449 1.00 96.19 216 GLN A N 1
ATOM 1758 C CA . GLN A 1 216 ? 14.624 -16.062 -4.420 1.00 96.19 216 GLN A CA 1
ATOM 1759 C C . GLN A 1 216 ? 14.836 -17.151 -5.469 1.00 96.19 216 GLN A C 1
ATOM 1761 O O . GLN A 1 216 ? 14.092 -18.133 -5.502 1.00 96.19 216 GLN A O 1
ATOM 1766 N N . GLY A 1 217 ? 15.900 -17.022 -6.267 1.00 95.62 217 GLY A N 1
ATOM 1767 C CA . GLY A 1 217 ? 16.258 -18.003 -7.295 1.00 95.62 217 GLY A CA 1
ATOM 1768 C C . GLY A 1 217 ? 15.170 -18.149 -8.358 1.00 95.62 217 GLY A C 1
ATOM 1769 O O . GLY A 1 217 ? 14.769 -19.275 -8.653 1.00 95.62 217 GLY A O 1
ATOM 1770 N N . LEU A 1 218 ? 14.626 -17.017 -8.806 1.00 96.31 218 LEU A N 1
ATOM 1771 C CA . LEU A 1 218 ? 13.810 -16.900 -10.013 1.00 96.31 218 LEU A CA 1
ATOM 1772 C C . LEU A 1 218 ? 14.727 -16.849 -11.240 1.00 96.31 218 LEU A C 1
ATOM 1774 O O . LEU A 1 218 ? 15.854 -16.354 -11.138 1.00 96.31 218 LEU A O 1
ATOM 1778 N N . SER A 1 219 ? 14.249 -17.316 -12.391 1.00 95.06 219 SER A N 1
ATOM 1779 C CA . SER A 1 219 ? 14.887 -16.962 -13.664 1.00 95.06 219 SER A CA 1
ATOM 1780 C C . SER A 1 219 ? 14.658 -15.474 -13.994 1.00 95.06 219 SER A C 1
ATOM 1782 O O . SER A 1 219 ? 13.762 -14.856 -13.417 1.00 95.06 219 SER A O 1
ATOM 1784 N N . PRO A 1 220 ? 15.442 -14.870 -14.910 1.00 90.06 220 PRO A N 1
ATOM 1785 C CA . PRO A 1 220 ? 15.304 -13.452 -15.261 1.00 90.06 220 PRO A CA 1
ATOM 1786 C C . PRO A 1 220 ? 13.881 -13.030 -15.658 1.00 90.06 220 PRO A C 1
ATOM 1788 O O . PRO A 1 220 ? 13.448 -11.948 -15.265 1.00 90.06 220 PRO A O 1
ATOM 1791 N N . ASP A 1 221 ? 13.152 -13.908 -16.353 1.00 93.31 221 ASP A N 1
ATOM 1792 C CA . ASP A 1 221 ? 11.792 -13.651 -16.851 1.00 93.31 221 ASP A CA 1
ATOM 1793 C C . ASP A 1 221 ? 10.683 -14.000 -15.841 1.00 93.31 221 ASP A C 1
ATOM 1795 O O . ASP A 1 221 ? 9.508 -13.720 -16.071 1.00 93.31 221 ASP A O 1
ATOM 1799 N N . GLU A 1 222 ? 11.027 -14.615 -14.707 1.00 96.31 222 GLU A N 1
ATOM 1800 C CA . GLU A 1 222 ? 10.051 -14.960 -13.677 1.00 96.31 222 GLU A CA 1
ATOM 1801 C C . GLU A 1 222 ? 9.876 -13.816 -12.666 1.00 96.31 222 GLU A C 1
ATOM 1803 O O . GLU A 1 222 ? 10.830 -13.183 -12.200 1.00 96.31 222 GLU A O 1
ATOM 1808 N N . ILE A 1 223 ? 8.624 -13.590 -12.265 1.00 97.12 223 ILE A N 1
ATOM 1809 C CA . ILE A 1 223 ? 8.253 -12.562 -11.283 1.00 97.12 223 ILE A CA 1
ATOM 1810 C C . ILE A 1 223 ? 8.071 -13.144 -9.881 1.00 97.12 223 ILE A C 1
ATOM 1812 O O . ILE A 1 223 ? 8.449 -12.523 -8.887 1.00 97.12 223 ILE A O 1
ATOM 1816 N N . THR A 1 224 ? 7.472 -14.328 -9.777 1.00 97.19 224 THR A N 1
ATOM 1817 C CA . THR A 1 224 ? 7.084 -14.927 -8.498 1.00 97.19 224 THR A CA 1
ATOM 1818 C C . THR A 1 224 ? 6.949 -16.439 -8.622 1.00 97.19 224 THR A C 1
ATOM 1820 O O . THR A 1 224 ? 6.517 -16.959 -9.649 1.00 97.19 224 THR A O 1
ATOM 1823 N N . LYS A 1 225 ? 7.277 -17.157 -7.547 1.00 96.19 225 LYS A N 1
ATOM 1824 C CA . LYS A 1 225 ? 6.921 -18.571 -7.378 1.00 96.19 225 LYS A CA 1
ATOM 1825 C C . LYS A 1 225 ? 5.491 -18.690 -6.842 1.00 96.19 225 LYS A C 1
ATOM 1827 O O . LYS A 1 225 ? 5.028 -17.800 -6.120 1.00 96.19 225 LYS A O 1
ATOM 1832 N N . PRO A 1 226 ? 4.802 -19.815 -7.103 1.00 90.62 226 PRO A N 1
ATOM 1833 C CA . PRO A 1 226 ? 3.506 -20.087 -6.496 1.00 90.62 226 PRO A CA 1
ATOM 1834 C C . PRO A 1 226 ? 3.540 -19.943 -4.970 1.00 90.62 226 PRO A C 1
ATOM 1836 O O . PRO A 1 226 ? 4.519 -20.317 -4.314 1.00 90.62 226 PRO A O 1
ATOM 1839 N N . ALA A 1 227 ? 2.455 -19.419 -4.398 1.00 83.75 227 ALA A N 1
ATOM 1840 C CA . ALA A 1 227 ? 2.344 -19.240 -2.958 1.00 83.75 227 ALA A CA 1
ATOM 1841 C C . ALA A 1 227 ? 2.502 -20.581 -2.217 1.00 83.75 227 ALA A C 1
ATOM 1843 O O . ALA A 1 227 ? 1.849 -21.579 -2.530 1.00 83.75 227 ALA A O 1
ATOM 1844 N N . ALA A 1 228 ? 3.354 -20.601 -1.189 1.00 87.75 228 ALA A N 1
ATOM 1845 C CA . ALA A 1 228 ? 3.421 -21.730 -0.269 1.00 87.75 228 ALA A CA 1
ATOM 1846 C C . ALA A 1 228 ? 2.125 -21.833 0.562 1.00 87.75 228 ALA A C 1
ATOM 1848 O O . ALA A 1 228 ? 1.425 -20.842 0.774 1.00 87.75 228 ALA A O 1
ATOM 1849 N N . LYS A 1 229 ? 1.838 -23.023 1.113 1.00 81.50 229 LYS A N 1
ATOM 1850 C CA . LYS A 1 229 ? 0.599 -23.310 1.872 1.00 81.50 229 LYS A CA 1
ATOM 1851 C C . LYS A 1 229 ? 0.355 -22.407 3.096 1.00 81.50 229 LYS A C 1
ATOM 1853 O O . LYS A 1 229 ? -0.761 -22.358 3.591 1.00 81.50 229 LYS A O 1
ATOM 1858 N N . SER A 1 230 ? 1.384 -21.727 3.602 1.00 88.38 230 SER A N 1
ATOM 1859 C CA . SER A 1 230 ? 1.324 -20.902 4.818 1.00 88.38 230 SER A CA 1
ATOM 1860 C C . SER A 1 230 ? 1.871 -19.495 4.567 1.00 88.38 230 SER A C 1
ATOM 1862 O O . SER A 1 230 ? 2.792 -19.039 5.246 1.00 88.38 230 SER A O 1
ATOM 1864 N N . THR A 1 231 ? 1.337 -18.820 3.553 1.00 93.12 231 THR A N 1
ATOM 1865 C CA . THR A 1 231 ? 1.655 -17.416 3.259 1.00 93.12 231 THR A CA 1
ATOM 1866 C C . THR A 1 231 ? 0.610 -16.471 3.842 1.00 93.12 231 THR A C 1
ATOM 1868 O O . THR A 1 231 ? -0.500 -16.885 4.187 1.00 93.12 231 THR A O 1
ATOM 1871 N N . VAL A 1 232 ? 0.966 -15.189 3.938 1.00 93.19 232 VAL A N 1
ATOM 1872 C CA . VAL A 1 232 ? 0.042 -14.121 4.338 1.00 93.19 232 VAL A CA 1
ATOM 1873 C C . VAL A 1 232 ? -1.129 -14.040 3.351 1.00 93.19 232 VAL A C 1
ATOM 1875 O O . VAL A 1 232 ? -2.279 -13.992 3.775 1.00 93.19 232 VAL A O 1
ATOM 1878 N N . GLU A 1 233 ? -0.849 -14.176 2.053 1.00 93.75 233 GLU A N 1
ATOM 1879 C CA . GLU A 1 233 ? -1.860 -14.293 0.994 1.00 93.75 233 GLU A CA 1
ATOM 1880 C C . GLU A 1 233 ? -2.886 -15.405 1.266 1.00 93.75 233 GLU A C 1
ATOM 1882 O O . GLU A 1 233 ? -4.093 -15.164 1.227 1.00 93.75 233 GLU A O 1
ATOM 1887 N N . THR A 1 234 ? -2.423 -16.620 1.595 1.00 92.31 234 THR A N 1
ATOM 1888 C CA . THR A 1 234 ? -3.322 -17.745 1.910 1.00 92.31 234 THR A CA 1
ATOM 1889 C C . THR A 1 234 ? -4.097 -17.497 3.203 1.00 92.31 234 THR A C 1
ATOM 1891 O O . THR A 1 234 ? -5.299 -17.760 3.256 1.00 92.31 234 THR A O 1
ATOM 1894 N N . LYS A 1 235 ? -3.433 -16.959 4.236 1.00 92.19 235 LYS A N 1
ATOM 1895 C CA . LYS A 1 235 ? -4.051 -16.663 5.536 1.00 92.19 235 LYS A CA 1
ATOM 1896 C C . LYS A 1 235 ? -5.189 -15.648 5.407 1.00 92.19 235 LYS A C 1
ATOM 1898 O O . LYS A 1 235 ? -6.231 -15.822 6.031 1.00 92.19 235 LYS A O 1
ATOM 1903 N N . TRP A 1 236 ? -4.999 -14.615 4.594 1.00 93.75 236 TRP A N 1
ATOM 1904 C CA . TRP A 1 236 ? -5.979 -13.551 4.373 1.00 93.75 236 TRP A CA 1
ATOM 1905 C C . TRP A 1 236 ? -6.953 -13.838 3.235 1.00 93.75 236 TRP A C 1
ATOM 1907 O O . TRP A 1 236 ? -7.845 -13.032 2.990 1.00 93.75 236 TRP A O 1
ATOM 1917 N N . ARG A 1 237 ? -6.806 -14.990 2.566 1.00 92.88 237 ARG A N 1
ATOM 1918 C CA . ARG A 1 237 ? -7.632 -15.410 1.429 1.00 92.88 237 ARG A CA 1
ATOM 1919 C C . ARG A 1 237 ? -7.663 -14.352 0.325 1.00 92.88 237 ARG A C 1
ATOM 1921 O O . ARG A 1 237 ? -8.709 -14.126 -0.274 1.00 92.88 237 ARG A O 1
ATOM 1928 N N . VAL A 1 238 ? -6.525 -13.721 0.044 1.00 92.56 238 VAL A N 1
ATOM 1929 C CA . VAL A 1 238 ? -6.435 -12.755 -1.056 1.00 92.56 238 VAL A CA 1
ATOM 1930 C C . VAL A 1 238 ? -6.612 -13.508 -2.369 1.00 92.56 238 VAL A C 1
ATOM 1932 O O . VAL A 1 238 ? -5.943 -14.515 -2.614 1.00 92.56 238 VAL A O 1
ATOM 1935 N N . ARG A 1 239 ? -7.568 -13.063 -3.185 1.00 93.06 239 ARG A N 1
ATOM 1936 C CA . ARG A 1 239 ? -7.931 -13.726 -4.445 1.00 93.06 239 ARG A CA 1
ATOM 1937 C C . ARG A 1 239 ? -7.711 -12.859 -5.673 1.00 93.06 239 ARG A C 1
ATOM 1939 O O . ARG A 1 239 ? -7.883 -13.369 -6.770 1.00 93.06 239 ARG A O 1
ATOM 1946 N N . SER A 1 240 ? -7.517 -11.563 -5.506 1.00 95.25 240 SER A N 1
ATOM 1947 C CA . SER A 1 240 ? -7.304 -10.595 -6.582 1.00 95.25 240 SER A CA 1
ATOM 1948 C C . SER A 1 240 ? -6.396 -9.503 -6.064 1.00 95.25 240 SER A C 1
ATOM 1950 O O . SER A 1 240 ? -6.353 -9.243 -4.857 1.00 95.25 240 SER A O 1
ATOM 1952 N N . ILE A 1 241 ? -5.694 -8.861 -6.985 1.00 97.06 241 ILE A N 1
ATOM 1953 C CA . ILE A 1 241 ? -4.952 -7.657 -6.669 1.00 97.06 241 ILE A CA 1
ATOM 1954 C C . ILE A 1 241 ? -5.922 -6.513 -6.347 1.00 97.06 241 ILE A C 1
ATOM 1956 O O . ILE A 1 241 ? -7.032 -6.455 -6.879 1.00 97.06 241 ILE A O 1
ATOM 1960 N N . THR A 1 242 ? -5.513 -5.622 -5.448 1.00 96.19 242 THR A N 1
ATOM 1961 C CA . THR A 1 242 ? -6.284 -4.438 -5.047 1.00 96.19 242 THR A CA 1
ATOM 1962 C C . THR A 1 242 ? -5.503 -3.163 -5.381 1.00 96.19 242 THR A C 1
ATOM 1964 O O . THR A 1 242 ? -4.269 -3.215 -5.446 1.00 96.19 242 THR A O 1
ATOM 1967 N N . PRO A 1 243 ? -6.176 -2.003 -5.535 1.00 97.31 243 PRO A N 1
ATOM 1968 C CA . PRO A 1 243 ? -5.501 -0.708 -5.680 1.00 97.31 243 PRO A CA 1
ATOM 1969 C C . PRO A 1 243 ? -4.455 -0.469 -4.587 1.00 97.31 243 PRO A C 1
ATOM 1971 O O . PRO A 1 243 ? -3.323 -0.063 -4.852 1.00 97.31 243 PRO A O 1
ATOM 1974 N N . VAL A 1 244 ? -4.816 -0.821 -3.351 1.00 96.75 244 VAL A N 1
ATOM 1975 C CA . VAL A 1 244 ? -3.958 -0.705 -2.171 1.00 96.75 244 VAL A CA 1
ATOM 1976 C C . VAL A 1 244 ? -2.679 -1.514 -2.318 1.00 96.75 244 VAL A C 1
ATOM 1978 O O . VAL A 1 244 ? -1.601 -0.993 -2.034 1.00 96.75 244 VAL A O 1
ATOM 1981 N N . ALA A 1 245 ? -2.778 -2.764 -2.773 1.00 97.25 245 ALA A N 1
ATOM 1982 C CA . ALA A 1 245 ? -1.628 -3.646 -2.913 1.00 97.25 245 ALA A CA 1
ATOM 1983 C C . ALA A 1 245 ? -0.598 -3.101 -3.915 1.00 97.25 245 ALA A C 1
ATOM 1985 O O . ALA A 1 245 ? 0.603 -3.139 -3.640 1.00 97.25 245 ALA A O 1
ATOM 1986 N N . ILE A 1 246 ? -1.065 -2.549 -5.039 1.00 97.56 246 ILE A N 1
ATOM 1987 C CA . ILE A 1 246 ? -0.213 -1.954 -6.077 1.00 97.56 246 ILE A CA 1
ATOM 1988 C C . ILE A 1 246 ? 0.440 -0.667 -5.558 1.00 97.56 246 ILE A C 1
ATOM 1990 O O . ILE A 1 246 ? 1.662 -0.523 -5.636 1.00 97.56 246 ILE A O 1
ATOM 1994 N N . ALA A 1 247 ? -0.343 0.244 -4.966 1.00 97.25 247 ALA A N 1
ATOM 1995 C CA . ALA A 1 247 ? 0.169 1.495 -4.401 1.00 97.25 247 ALA A CA 1
ATOM 1996 C C . ALA A 1 247 ? 1.207 1.241 -3.293 1.00 97.25 247 ALA A C 1
ATOM 1998 O O . ALA A 1 247 ? 2.267 1.867 -3.265 1.00 97.25 247 ALA A O 1
ATOM 1999 N N . MET A 1 248 ? 0.932 0.279 -2.410 1.00 97.81 248 MET A N 1
ATOM 2000 C CA . MET A 1 248 ? 1.831 -0.155 -1.339 1.00 97.81 248 MET A CA 1
ATOM 2001 C C . MET A 1 248 ? 3.133 -0.737 -1.904 1.00 97.81 248 MET A C 1
ATOM 2003 O O . MET A 1 248 ? 4.221 -0.344 -1.476 1.00 97.81 248 MET A O 1
ATOM 2007 N N . ALA A 1 249 ? 3.050 -1.611 -2.908 1.00 97.69 249 ALA A N 1
ATOM 2008 C CA . ALA A 1 249 ? 4.226 -2.166 -3.567 1.00 97.69 249 ALA A CA 1
ATOM 2009 C C . ALA A 1 249 ? 5.083 -1.084 -4.244 1.00 97.69 249 ALA A C 1
ATOM 2011 O O . ALA A 1 249 ? 6.312 -1.137 -4.149 1.00 97.69 249 ALA A O 1
ATOM 2012 N N . ALA A 1 250 ? 4.461 -0.077 -4.865 1.00 96.50 250 ALA A N 1
ATOM 2013 C CA . ALA A 1 250 ? 5.158 1.058 -5.467 1.00 96.50 250 ALA A CA 1
ATOM 2014 C C . ALA A 1 250 ? 5.998 1.825 -4.435 1.00 96.50 250 ALA A C 1
ATOM 2016 O O . ALA A 1 250 ? 7.207 1.995 -4.622 1.00 96.50 250 ALA A O 1
ATOM 2017 N N . VAL A 1 251 ? 5.407 2.217 -3.301 1.00 96.94 251 VAL A N 1
ATOM 2018 C CA . VAL A 1 251 ? 6.138 2.984 -2.279 1.00 96.94 251 VAL A CA 1
ATOM 2019 C C . VAL A 1 251 ? 7.176 2.161 -1.526 1.00 96.94 251 VAL A C 1
ATOM 2021 O O . VAL A 1 251 ? 8.251 2.681 -1.226 1.00 96.94 251 VAL A O 1
ATOM 2024 N N . TYR A 1 252 ? 6.932 0.869 -1.284 1.00 98.00 252 TYR A N 1
ATOM 2025 C CA . TYR A 1 252 ? 7.951 -0.010 -0.705 1.00 98.00 252 TYR A CA 1
ATOM 2026 C C . TYR A 1 252 ? 9.128 -0.235 -1.649 1.00 98.00 252 TYR A C 1
ATOM 2028 O O . TYR A 1 252 ? 10.271 -0.245 -1.194 1.00 98.00 252 TYR A O 1
ATOM 2036 N N . THR A 1 253 ? 8.872 -0.386 -2.951 1.00 96.56 253 THR A N 1
ATOM 2037 C CA . THR A 1 253 ? 9.942 -0.521 -3.949 1.00 96.56 253 THR A CA 1
ATOM 2038 C C . THR A 1 253 ? 10.772 0.757 -3.999 1.00 96.56 253 THR A C 1
ATOM 2040 O O . THR A 1 253 ? 12.001 0.704 -3.951 1.00 96.56 253 THR A O 1
ATOM 2043 N N . ARG A 1 254 ? 10.109 1.921 -3.988 1.00 95.06 254 ARG A N 1
ATOM 2044 C CA . ARG A 1 254 ? 10.780 3.222 -3.919 1.00 95.06 254 ARG A CA 1
ATOM 2045 C C . ARG A 1 254 ? 11.634 3.363 -2.661 1.00 95.06 254 ARG A C 1
ATOM 2047 O O . ARG A 1 254 ? 12.779 3.792 -2.751 1.00 95.06 254 ARG A O 1
ATOM 2054 N N . PHE A 1 255 ? 11.106 2.976 -1.501 1.00 96.44 255 PHE A N 1
ATOM 2055 C CA . PHE A 1 255 ? 11.863 2.978 -0.249 1.00 96.44 255 PHE A CA 1
ATOM 2056 C C . PHE A 1 255 ? 13.064 2.026 -0.293 1.00 96.44 255 PHE A C 1
ATOM 2058 O O . PHE A 1 255 ? 14.147 2.379 0.169 1.00 96.44 255 PHE A O 1
ATOM 2065 N N . ALA A 1 256 ? 12.901 0.829 -0.860 1.00 96.44 256 ALA A N 1
ATOM 2066 C CA . ALA A 1 256 ? 13.988 -0.137 -0.969 1.00 96.44 256 ALA A CA 1
ATOM 2067 C C . ALA A 1 256 ? 15.159 0.421 -1.793 1.00 96.44 256 ALA A C 1
ATOM 2069 O O . ALA A 1 256 ? 16.308 0.213 -1.411 1.00 96.44 256 ALA A O 1
ATOM 2070 N N . ALA A 1 257 ? 14.872 1.168 -2.864 1.00 94.62 257 ALA A N 1
ATOM 2071 C CA . ALA A 1 257 ? 15.869 1.832 -3.705 1.00 94.62 257 ALA A CA 1
ATOM 2072 C C . ALA A 1 257 ? 16.469 3.115 -3.094 1.00 94.62 257 ALA A C 1
ATOM 2074 O O . ALA A 1 257 ? 17.523 3.565 -3.538 1.00 94.62 257 ALA A O 1
ATOM 2075 N N . SER A 1 258 ? 15.828 3.726 -2.095 1.00 93.69 258 SER A N 1
ATOM 2076 C CA . SER A 1 258 ? 16.242 5.032 -1.573 1.00 93.69 258 SER A CA 1
ATOM 2077 C C . SER A 1 258 ? 17.425 4.950 -0.599 1.00 93.69 258 SER A C 1
ATOM 2079 O O . SER A 1 258 ? 17.879 3.871 -0.199 1.00 93.69 258 SER A O 1
ATOM 2081 N N . ASN A 1 259 ? 17.915 6.110 -0.155 1.00 93.25 259 ASN A N 1
ATOM 2082 C CA . ASN A 1 259 ? 18.900 6.213 0.927 1.00 93.25 259 ASN A CA 1
ATOM 2083 C C . ASN A 1 259 ? 18.286 6.336 2.328 1.00 93.25 259 ASN A C 1
ATOM 2085 O O . ASN A 1 259 ? 19.012 6.300 3.318 1.00 93.25 259 ASN A O 1
ATOM 2089 N N . ASP A 1 260 ? 16.959 6.390 2.458 1.00 95.12 260 ASP A N 1
ATOM 2090 C CA . ASP A 1 260 ? 16.331 6.539 3.772 1.00 95.12 260 ASP A CA 1
ATOM 2091 C C . ASP A 1 260 ? 16.489 5.284 4.632 1.00 95.12 260 ASP A C 1
ATOM 2093 O O . ASP A 1 260 ? 16.080 4.185 4.261 1.00 95.12 260 ASP A O 1
ATOM 2097 N N . ARG A 1 261 ? 17.035 5.446 5.838 1.00 95.75 261 ARG A N 1
ATOM 2098 C CA . ARG A 1 261 ? 17.288 4.324 6.758 1.00 95.75 261 ARG A CA 1
ATOM 2099 C C . ARG A 1 261 ? 16.028 3.769 7.417 1.00 95.75 261 ARG A C 1
ATOM 2101 O O . ARG A 1 261 ? 16.051 2.645 7.910 1.00 95.75 261 ARG A O 1
ATOM 2108 N N . SER A 1 262 ? 14.945 4.536 7.433 1.00 96.44 262 SER A N 1
ATOM 2109 C CA . SER A 1 262 ? 13.665 4.140 8.011 1.00 96.44 262 SER A CA 1
ATOM 2110 C C . SER A 1 262 ? 12.519 4.501 7.076 1.00 96.44 262 SER A C 1
ATOM 2112 O O . SER A 1 262 ? 12.543 5.531 6.403 1.00 96.44 262 SER A O 1
ATOM 2114 N N . PHE A 1 263 ? 11.508 3.636 7.037 1.00 97.50 263 PHE A N 1
ATOM 2115 C CA . PHE A 1 263 ? 10.309 3.866 6.245 1.00 97.50 263 PHE A CA 1
ATOM 2116 C C . PHE A 1 263 ? 9.308 4.683 7.061 1.00 97.50 263 PHE A C 1
ATOM 2118 O O . PHE A 1 263 ? 8.593 4.153 7.912 1.00 97.50 263 PHE A O 1
ATOM 2125 N N . GLN A 1 264 ? 9.337 5.993 6.845 1.00 96.69 264 GLN A N 1
ATOM 2126 C CA . GLN A 1 264 ? 8.477 6.987 7.488 1.00 96.69 264 GLN A CA 1
ATOM 2127 C C . GLN A 1 264 ? 7.565 7.635 6.441 1.00 96.69 264 GLN A C 1
ATOM 2129 O O . GLN A 1 264 ? 7.746 7.402 5.249 1.00 96.69 264 GLN A O 1
ATOM 2134 N N . ALA A 1 265 ? 6.595 8.445 6.875 1.00 96.50 265 ALA A N 1
ATOM 2135 C CA . ALA A 1 265 ? 5.725 9.185 5.955 1.00 96.50 265 ALA A CA 1
ATOM 2136 C C . ALA A 1 265 ? 6.533 10.075 4.995 1.00 96.50 265 ALA A C 1
ATOM 2138 O O . ALA A 1 265 ? 6.272 10.084 3.796 1.00 96.50 265 ALA A O 1
ATOM 2139 N N . VAL A 1 266 ? 7.573 10.733 5.520 1.00 96.75 266 VAL A N 1
ATOM 2140 C CA . VAL A 1 266 ? 8.567 11.481 4.746 1.00 96.75 266 VAL A CA 1
ATOM 2141 C C . VAL A 1 266 ? 9.958 10.920 5.037 1.00 96.75 266 VAL A C 1
ATOM 2143 O O . VAL A 1 266 ? 10.335 10.739 6.197 1.00 96.75 266 VAL A O 1
ATOM 2146 N N . GLY A 1 267 ? 10.725 10.631 3.988 1.00 96.00 267 GLY A N 1
ATOM 2147 C CA . GLY A 1 267 ? 12.102 10.161 4.080 1.00 96.00 267 GLY A CA 1
ATOM 2148 C C . GLY A 1 267 ? 13.002 11.177 4.776 1.00 96.00 267 GLY A C 1
ATOM 2149 O O . GLY A 1 267 ? 13.081 12.331 4.360 1.00 96.00 267 GLY A O 1
ATOM 2150 N N . SER A 1 268 ? 13.695 10.756 5.834 1.00 95.19 268 SER A N 1
ATOM 2151 C CA . SER A 1 268 ? 14.521 11.653 6.651 1.00 95.19 268 SER A CA 1
ATOM 2152 C C . SER A 1 268 ? 15.792 12.138 5.952 1.00 95.19 268 SER A C 1
ATOM 2154 O O . SER A 1 268 ? 16.330 13.172 6.340 1.00 95.19 268 SER A O 1
ATOM 2156 N N . GLN A 1 269 ? 16.280 11.412 4.943 1.00 92.50 269 GLN A N 1
ATOM 2157 C CA . GLN A 1 269 ? 17.471 11.782 4.177 1.00 92.50 269 GLN A CA 1
ATOM 2158 C C . GLN A 1 269 ? 17.109 12.329 2.802 1.00 92.50 269 GLN A C 1
ATOM 2160 O O . GLN A 1 269 ? 17.691 13.313 2.354 1.00 92.50 269 GLN A O 1
ATOM 2165 N N . THR A 1 270 ? 16.159 11.688 2.123 1.00 91.38 270 THR A N 1
ATOM 2166 C CA . THR A 1 270 ? 15.807 12.036 0.742 1.00 91.38 270 THR A CA 1
ATOM 2167 C C . THR A 1 270 ? 14.688 13.073 0.640 1.00 91.38 270 THR A C 1
ATOM 2169 O O . THR A 1 270 ? 14.520 13.673 -0.417 1.00 91.38 270 THR A O 1
ATOM 2172 N N . GLY A 1 271 ? 13.889 13.263 1.697 1.00 92.38 271 GLY A N 1
ATOM 2173 C CA . GLY A 1 271 ? 12.693 14.112 1.666 1.00 92.38 271 GLY A CA 1
ATOM 2174 C C . GLY A 1 271 ? 11.539 13.553 0.824 1.00 92.38 271 GLY A C 1
ATOM 2175 O O . GLY A 1 271 ? 10.593 14.287 0.524 1.00 92.38 271 GLY A O 1
ATOM 2176 N N . ILE A 1 272 ? 11.602 12.280 0.412 1.00 92.75 272 ILE A N 1
ATOM 2177 C CA . ILE A 1 272 ? 10.528 11.623 -0.345 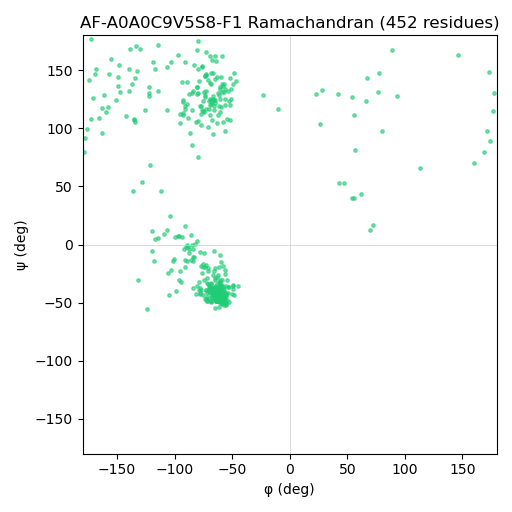1.00 92.75 272 ILE A CA 1
ATOM 2178 C C . ILE A 1 272 ? 9.272 11.530 0.529 1.00 92.75 272 ILE A C 1
ATOM 2180 O O . ILE A 1 272 ? 9.314 10.916 1.592 1.00 92.75 272 ILE A O 1
ATOM 2184 N N . GLY A 1 273 ? 8.156 12.100 0.072 1.00 95.12 273 GLY A N 1
ATOM 2185 C CA . GLY A 1 273 ? 6.845 11.982 0.720 1.00 95.12 273 GLY A CA 1
ATOM 2186 C C . GLY A 1 273 ? 6.176 10.650 0.395 1.00 95.12 273 GLY A C 1
ATOM 2187 O O . GLY A 1 273 ? 5.278 10.593 -0.441 1.00 95.12 273 GLY A O 1
ATOM 2188 N N . TYR A 1 274 ? 6.644 9.561 1.011 1.00 96.31 274 TYR A N 1
ATOM 2189 C CA . TYR A 1 274 ? 6.135 8.209 0.764 1.00 96.31 274 TYR A CA 1
ATOM 2190 C C . TYR A 1 274 ? 4.635 8.081 1.038 1.00 96.31 274 TYR A C 1
ATOM 2192 O O . TYR A 1 274 ? 3.950 7.362 0.313 1.00 96.31 274 TYR A O 1
ATOM 2200 N N . GLN A 1 275 ? 4.122 8.763 2.065 1.00 96.25 275 GLN A N 1
ATOM 2201 C CA . GLN A 1 275 ? 2.693 8.747 2.363 1.00 96.25 275 GLN A CA 1
ATOM 2202 C C . GLN A 1 275 ? 1.891 9.483 1.285 1.00 96.25 275 GLN A C 1
ATOM 2204 O O . GLN A 1 275 ? 0.887 8.956 0.811 1.00 96.25 275 GLN A O 1
ATOM 2209 N N . GLU A 1 276 ? 2.338 10.667 0.866 1.00 93.81 276 GLU A N 1
ATOM 2210 C CA . GLU A 1 276 ? 1.684 11.437 -0.195 1.00 93.81 276 GLU A CA 1
ATOM 2211 C C . GLU A 1 276 ? 1.696 10.680 -1.524 1.00 93.81 276 GLU A C 1
ATOM 2213 O O . GLU A 1 276 ? 0.689 10.653 -2.227 1.00 93.81 276 GLU A O 1
ATOM 2218 N N . ASP A 1 277 ? 2.822 10.050 -1.863 1.00 94.31 277 ASP A N 1
ATOM 2219 C CA . ASP A 1 277 ? 2.956 9.245 -3.076 1.00 94.31 277 ASP A CA 1
ATOM 2220 C C . ASP A 1 277 ? 2.028 8.027 -3.042 1.00 94.31 277 ASP A C 1
ATOM 2222 O O . ASP A 1 277 ? 1.340 7.750 -4.022 1.00 94.31 277 ASP A O 1
ATOM 2226 N N . TYR A 1 278 ? 1.949 7.333 -1.903 1.00 96.25 278 TYR A N 1
ATOM 2227 C CA . TYR A 1 278 ? 1.028 6.213 -1.717 1.00 96.25 278 TYR A CA 1
ATOM 2228 C C . TYR A 1 278 ? -0.431 6.632 -1.915 1.00 96.25 278 TYR A C 1
ATOM 2230 O O . TYR A 1 278 ? -1.154 5.986 -2.668 1.00 96.25 278 TYR A O 1
ATOM 2238 N N . GLU A 1 279 ? -0.863 7.716 -1.270 1.00 94.56 279 GLU A N 1
ATOM 2239 C CA . GLU A 1 279 ? -2.241 8.208 -1.375 1.00 94.56 279 GLU A CA 1
ATOM 2240 C C . GLU A 1 279 ? -2.575 8.683 -2.786 1.00 94.56 279 GLU A C 1
ATOM 2242 O O . GLU A 1 279 ? -3.681 8.458 -3.273 1.00 94.56 279 GLU A O 1
ATOM 2247 N N . TYR A 1 280 ? -1.602 9.291 -3.459 1.00 92.88 280 TYR A N 1
ATOM 2248 C CA . TYR A 1 280 ? -1.728 9.693 -4.849 1.00 92.88 280 TYR A CA 1
ATOM 2249 C C . TYR A 1 280 ? -1.898 8.486 -5.782 1.00 92.88 280 TYR A C 1
ATOM 2251 O O . TYR A 1 280 ? -2.836 8.465 -6.579 1.00 92.88 280 TYR A O 1
ATOM 2259 N N . TYR A 1 281 ? -1.053 7.453 -5.658 1.00 95.44 281 TYR A N 1
ATOM 2260 C CA . TYR A 1 281 ? -1.203 6.218 -6.440 1.00 95.44 281 TYR A CA 1
ATOM 2261 C C . TYR A 1 281 ? -2.525 5.521 -6.139 1.00 95.44 281 TYR A C 1
ATOM 2263 O O . TYR A 1 281 ? -3.176 5.014 -7.048 1.00 95.44 281 TYR A O 1
ATOM 2271 N N . LEU A 1 282 ? -2.933 5.515 -4.871 1.00 95.44 282 LEU A N 1
ATOM 2272 C CA . LEU A 1 282 ? -4.179 4.901 -4.449 1.00 95.44 282 LEU A CA 1
ATOM 2273 C C . LEU A 1 282 ? -5.389 5.600 -5.077 1.00 95.44 282 LEU A C 1
ATOM 2275 O O . LEU A 1 282 ? -6.231 4.920 -5.661 1.00 95.44 282 LEU A O 1
ATOM 2279 N N . LYS A 1 283 ? -5.445 6.939 -5.013 1.00 94.25 283 LYS A N 1
ATOM 2280 C CA . LYS A 1 283 ? -6.497 7.740 -5.658 1.00 94.25 283 LYS A CA 1
ATOM 2281 C C . LYS A 1 283 ? -6.535 7.473 -7.163 1.00 94.25 283 LYS A C 1
ATOM 2283 O O . LYS A 1 283 ? -7.602 7.186 -7.688 1.00 94.25 283 LYS A O 1
ATOM 2288 N N . TYR A 1 284 ? -5.380 7.493 -7.832 1.00 93.75 284 TYR A N 1
ATOM 2289 C CA . TYR A 1 284 ? -5.285 7.210 -9.267 1.00 93.75 284 TYR A CA 1
ATOM 2290 C C . TYR A 1 284 ? -5.887 5.847 -9.639 1.00 93.75 284 TYR A C 1
ATOM 2292 O O . TYR A 1 284 ? -6.729 5.761 -10.527 1.00 93.75 284 TYR A O 1
ATOM 2300 N N . LEU A 1 285 ? -5.486 4.784 -8.937 1.00 95.81 285 LEU A N 1
ATOM 2301 C CA . LEU A 1 285 ? -5.951 3.426 -9.225 1.00 95.81 285 LEU A CA 1
ATOM 2302 C C . LEU A 1 285 ? -7.452 3.259 -8.945 1.00 95.81 285 LEU A C 1
ATOM 2304 O O . LEU A 1 285 ? -8.136 2.584 -9.710 1.00 95.81 285 LEU A O 1
ATOM 2308 N N . TYR A 1 286 ? -7.975 3.866 -7.875 1.00 95.19 286 TYR A N 1
ATOM 2309 C CA . TYR A 1 286 ? -9.407 3.817 -7.572 1.00 95.19 286 TYR A CA 1
ATOM 2310 C C . TYR A 1 286 ? -10.250 4.584 -8.592 1.00 95.19 286 TYR A C 1
ATOM 2312 O O . TYR A 1 286 ? -11.220 4.028 -9.103 1.00 95.19 286 TYR A O 1
ATOM 2320 N N . GLU A 1 287 ? -9.879 5.826 -8.911 1.00 93.25 287 GLU A N 1
ATOM 2321 C CA . GLU A 1 287 ? -10.595 6.623 -9.914 1.00 93.25 287 GLU A CA 1
ATOM 2322 C C . GLU A 1 287 ? -10.529 5.961 -11.290 1.00 93.25 287 GLU A C 1
ATOM 2324 O O . GLU A 1 287 ? -11.537 5.889 -11.985 1.00 93.25 287 GLU A O 1
ATOM 2329 N N . GLY A 1 288 ? -9.373 5.401 -11.657 1.00 94.00 288 GLY A N 1
ATOM 2330 C CA . GLY A 1 288 ? -9.202 4.701 -12.924 1.00 94.00 288 GLY A CA 1
ATOM 2331 C C . GLY A 1 288 ? -10.086 3.469 -13.060 1.00 94.00 288 GLY A C 1
ATOM 2332 O O . GLY A 1 288 ? -10.700 3.271 -14.103 1.00 94.00 288 GLY A O 1
ATOM 2333 N N . LEU A 1 289 ? -10.214 2.671 -11.996 1.00 94.38 289 LEU A N 1
ATOM 2334 C CA . LEU A 1 289 ? -11.159 1.554 -11.977 1.00 94.38 289 LEU A CA 1
ATOM 2335 C C . LEU A 1 289 ? -12.611 2.026 -12.067 1.00 94.38 289 LEU A C 1
ATOM 2337 O O . LEU A 1 289 ? -13.395 1.438 -12.805 1.00 94.38 289 LEU A O 1
ATOM 2341 N N . ARG A 1 290 ? -12.970 3.076 -11.323 1.00 91.81 290 ARG A N 1
ATOM 2342 C CA . ARG A 1 290 ? -14.335 3.618 -11.286 1.00 91.81 290 ARG A CA 1
ATOM 2343 C C . ARG A 1 290 ? -14.761 4.211 -12.632 1.00 91.81 290 ARG A C 1
ATOM 2345 O O . ARG A 1 290 ? -15.920 4.089 -13.011 1.00 91.81 290 ARG A O 1
ATOM 2352 N N . LEU A 1 291 ? -13.834 4.856 -13.336 1.00 91.12 291 LEU A N 1
ATOM 2353 C CA . LEU A 1 291 ? -14.037 5.420 -14.673 1.00 91.12 291 LEU A CA 1
ATOM 2354 C C . LEU A 1 291 ? -13.835 4.403 -15.798 1.00 91.12 291 LEU A C 1
ATOM 2356 O O . LEU A 1 291 ? -13.994 4.767 -16.958 1.00 91.12 291 LEU A O 1
ATOM 2360 N N . GLU A 1 292 ? -13.494 3.158 -15.459 1.00 93.44 292 GLU A N 1
ATOM 2361 C CA . GLU A 1 292 ? -13.226 2.083 -16.416 1.00 93.44 292 GLU A CA 1
ATOM 2362 C C . GLU A 1 292 ? -12.131 2.442 -17.433 1.00 93.44 292 GLU A C 1
ATOM 2364 O O . GLU A 1 292 ? -12.209 2.113 -18.614 1.00 93.44 292 GLU A O 1
ATOM 2369 N N . VAL A 1 293 ? -11.080 3.118 -16.964 1.00 92.75 293 VAL A N 1
ATOM 2370 C CA . VAL A 1 293 ? -9.985 3.576 -17.822 1.00 92.75 293 VAL A CA 1
ATOM 2371 C C . VAL A 1 293 ? -9.167 2.376 -18.313 1.00 92.75 293 VAL A C 1
ATOM 2373 O O . VAL A 1 293 ? -8.636 1.636 -17.472 1.00 92.75 293 VAL A O 1
ATOM 2376 N N . PRO A 1 294 ? -9.007 2.183 -19.640 1.00 92.50 294 PRO A N 1
ATOM 2377 C CA . PRO A 1 294 ? -8.349 1.001 -20.198 1.00 92.50 294 PRO A CA 1
ATOM 2378 C C . PRO A 1 294 ? -6.928 0.780 -19.674 1.00 92.50 294 PRO A C 1
ATOM 2380 O O . PRO A 1 294 ? -6.581 -0.340 -19.299 1.00 92.50 294 PRO A O 1
ATOM 2383 N N . SER A 1 295 ? -6.113 1.837 -19.575 1.00 91.56 295 SER A N 1
ATOM 2384 C CA . SER A 1 295 ? -4.747 1.730 -19.047 1.00 91.56 295 SER A CA 1
ATOM 2385 C C . SER A 1 295 ? -4.697 1.240 -17.597 1.00 91.56 295 SER A C 1
ATOM 2387 O O . SER A 1 295 ? -3.768 0.525 -17.215 1.00 91.56 295 SER A O 1
ATOM 2389 N N . VAL A 1 296 ? -5.700 1.579 -16.780 1.00 95.38 296 VAL A N 1
ATOM 2390 C CA . VAL A 1 296 ? -5.804 1.102 -15.397 1.00 95.38 296 VAL A CA 1
ATOM 2391 C C . VAL A 1 296 ? -6.321 -0.327 -15.353 1.00 95.38 296 VAL A C 1
ATOM 2393 O O . VAL A 1 296 ? -5.758 -1.128 -14.615 1.00 95.38 296 VAL A O 1
ATOM 2396 N N . GLN A 1 297 ? -7.315 -0.688 -16.163 1.00 95.50 297 GLN A N 1
ATOM 2397 C CA . GLN A 1 297 ? -7.788 -2.074 -16.253 1.00 95.50 297 GLN A CA 1
ATOM 2398 C C . GLN A 1 297 ? -6.658 -3.040 -16.644 1.00 95.50 297 GLN A C 1
ATOM 2400 O O . GLN A 1 297 ? -6.453 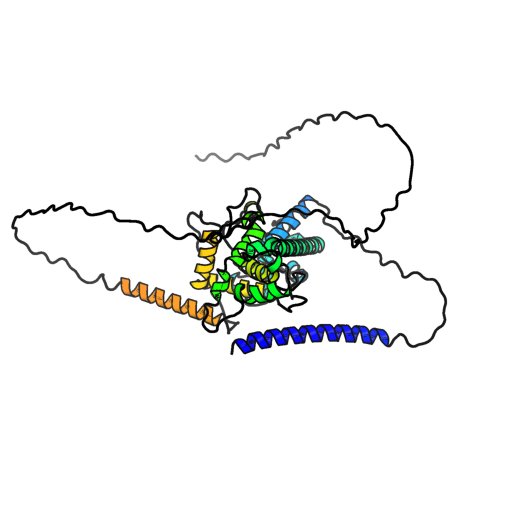-4.033 -15.943 1.00 95.50 297 GLN A O 1
ATOM 2405 N N . ASP A 1 298 ? -5.846 -2.685 -17.647 1.00 95.00 298 ASP A N 1
ATOM 2406 C CA . ASP A 1 298 ? -4.672 -3.463 -18.075 1.00 95.00 298 ASP A CA 1
ATOM 2407 C C . ASP A 1 298 ? -3.674 -3.689 -16.926 1.00 95.00 298 ASP A C 1
ATOM 2409 O O . ASP A 1 298 ? -3.151 -4.789 -16.749 1.00 95.00 298 ASP A O 1
ATOM 2413 N N . ILE A 1 299 ? -3.455 -2.689 -16.059 1.00 96.50 299 ILE A N 1
ATOM 2414 C CA . ILE A 1 299 ? -2.630 -2.874 -14.855 1.00 96.50 299 ILE A CA 1
ATOM 2415 C C . ILE A 1 299 ? -3.207 -4.000 -13.982 1.00 96.50 299 ILE A C 1
ATOM 2417 O O . ILE A 1 299 ? -2.466 -4.885 -13.554 1.00 96.50 299 ILE A O 1
ATOM 2421 N N . PHE A 1 300 ? -4.510 -3.994 -13.697 1.00 96.81 300 PHE A N 1
ATOM 2422 C CA . PHE A 1 300 ? -5.120 -5.013 -12.837 1.00 96.81 300 PHE A CA 1
ATOM 2423 C C . PHE A 1 300 ? -5.131 -6.396 -13.483 1.00 96.81 300 PHE A C 1
ATOM 2425 O O . PHE A 1 300 ? -4.919 -7.383 -12.775 1.00 96.81 300 PHE A O 1
ATOM 2432 N N . GLU A 1 301 ? -5.353 -6.480 -14.791 1.00 95.62 301 GLU A N 1
ATOM 2433 C CA . GLU A 1 301 ? -5.298 -7.728 -15.553 1.00 95.62 301 GLU A CA 1
ATOM 2434 C C . GLU A 1 301 ? -3.900 -8.341 -15.487 1.00 95.62 301 GLU A C 1
ATOM 2436 O O . GLU A 1 301 ? -3.753 -9.448 -14.970 1.00 95.62 301 GLU A O 1
ATOM 2441 N N . VAL A 1 302 ? -2.856 -7.580 -15.833 1.00 96.44 302 VAL A N 1
ATOM 2442 C CA . VAL A 1 302 ? -1.460 -8.048 -15.776 1.00 96.44 302 VAL A CA 1
ATOM 2443 C C . VAL A 1 302 ? -1.090 -8.552 -14.376 1.00 96.44 302 VAL A C 1
ATOM 2445 O O . VAL A 1 302 ? -0.471 -9.608 -14.218 1.00 96.44 302 VAL A O 1
ATOM 2448 N N . TRP A 1 303 ? -1.470 -7.824 -13.324 1.00 97.56 303 TRP A N 1
ATOM 2449 C CA . TRP A 1 303 ? -1.204 -8.261 -11.953 1.00 97.56 303 TRP A CA 1
ATOM 2450 C C . TRP A 1 303 ? -2.004 -9.516 -11.574 1.00 97.56 303 TRP A C 1
ATOM 2452 O O . TRP A 1 303 ? -1.460 -10.420 -10.931 1.00 97.56 303 TRP A O 1
ATOM 2462 N N . ASN A 1 304 ? -3.281 -9.602 -11.947 1.00 96.25 304 ASN A N 1
ATOM 2463 C CA . ASN A 1 304 ? -4.104 -10.775 -11.658 1.00 96.25 304 ASN A CA 1
ATOM 2464 C C . ASN A 1 304 ? -3.654 -12.010 -12.445 1.00 96.25 304 ASN A C 1
ATOM 2466 O O . ASN A 1 304 ? -3.678 -13.097 -11.877 1.00 96.25 304 ASN A O 1
ATOM 2470 N N . ASP A 1 305 ? -3.165 -11.870 -13.671 1.00 95.88 305 ASP A N 1
ATOM 2471 C CA . ASP A 1 305 ? -2.614 -12.985 -14.446 1.00 95.88 305 ASP A CA 1
ATOM 2472 C C . ASP A 1 305 ? -1.349 -13.553 -13.797 1.00 95.88 305 ASP A C 1
ATOM 2474 O O . ASP A 1 305 ? -1.147 -14.767 -13.735 1.00 95.88 305 ASP A O 1
ATOM 2478 N N . ILE A 1 306 ? -0.513 -12.687 -13.222 1.00 96.19 306 ILE A N 1
ATOM 2479 C CA . ILE A 1 306 ? 0.713 -13.106 -12.534 1.00 96.19 306 ILE A CA 1
ATOM 2480 C C . ILE A 1 306 ? 0.402 -13.760 -11.183 1.00 96.19 306 ILE A C 1
ATOM 2482 O O . ILE A 1 306 ? 0.968 -14.803 -10.833 1.00 96.19 306 ILE A O 1
ATOM 2486 N N . PHE A 1 307 ? -0.469 -13.149 -10.378 1.00 95.62 307 PHE A N 1
ATOM 2487 C CA . PHE A 1 307 ? -0.685 -13.585 -8.997 1.00 95.62 307 PHE A CA 1
ATOM 2488 C C . PHE A 1 307 ? -1.863 -14.549 -8.836 1.00 95.62 307 PHE A C 1
ATOM 2490 O O . PHE A 1 307 ? -1.795 -15.451 -7.997 1.00 95.62 307 PHE A O 1
ATOM 2497 N N . TYR A 1 308 ? -2.907 -14.413 -9.646 1.00 94.44 308 TYR A N 1
ATOM 2498 C CA . TYR A 1 308 ? -4.200 -15.082 -9.493 1.00 94.44 308 TYR A CA 1
ATOM 2499 C C . TYR A 1 308 ? -4.780 -15.670 -10.808 1.00 94.44 308 TYR A C 1
ATOM 2501 O O . TYR A 1 308 ? -5.991 -15.577 -11.013 1.00 94.44 308 TYR A O 1
ATOM 2509 N N . PRO A 1 309 ? -3.996 -16.390 -11.645 1.00 89.81 309 PRO A N 1
ATOM 2510 C CA . PRO A 1 309 ? -4.402 -16.830 -12.996 1.00 89.81 309 PRO A CA 1
ATOM 2511 C C . PRO A 1 309 ? -5.554 -17.849 -13.051 1.00 89.81 309 PRO A C 1
ATOM 2513 O O . PRO A 1 309 ? -5.987 -18.254 -14.122 1.00 89.81 309 PRO A O 1
ATOM 2516 N N . LYS A 1 310 ? -6.029 -18.349 -11.904 1.00 81.44 310 LYS A N 1
ATOM 2517 C CA . LYS A 1 310 ? -7.009 -19.449 -11.820 1.00 81.44 310 LYS A CA 1
ATOM 2518 C C . LYS A 1 310 ? -8.423 -18.985 -11.477 1.00 81.44 310 LYS A C 1
ATOM 2520 O O . LYS A 1 310 ? -9.194 -19.759 -10.906 1.00 81.44 310 LYS A O 1
ATOM 2525 N N . ARG A 1 311 ? -8.778 -17.735 -11.775 1.00 61.50 311 ARG A N 1
ATOM 2526 C CA . ARG A 1 311 ? -10.165 -17.298 -11.622 1.00 61.50 311 ARG A CA 1
ATOM 2527 C C . ARG A 1 311 ? -11.003 -17.774 -12.807 1.00 61.50 311 ARG A C 1
ATOM 2529 O O . ARG A 1 311 ? -10.923 -17.237 -13.900 1.00 61.50 311 ARG A O 1
ATOM 2536 N N . SER A 1 312 ? -11.825 -18.784 -12.525 1.00 49.69 312 SER A N 1
ATOM 2537 C CA . SER A 1 312 ? -13.155 -18.919 -13.123 1.00 49.69 312 SER A CA 1
ATOM 2538 C C . SER A 1 312 ? -13.896 -17.583 -12.981 1.00 49.69 312 SER A C 1
ATOM 2540 O O . SER A 1 312 ? -13.797 -16.938 -11.939 1.00 49.69 312 SER A O 1
ATOM 2542 N N . GLU A 1 313 ? -14.593 -17.186 -14.035 1.00 51.78 313 GLU A N 1
ATOM 2543 C CA . GLU A 1 313 ? -15.204 -15.874 -14.277 1.00 51.78 313 GLU A CA 1
ATOM 2544 C C . GLU A 1 313 ? -16.050 -15.275 -13.117 1.00 51.78 313 GLU A C 1
ATOM 2546 O O . GLU A 1 313 ? -16.758 -16.000 -12.419 1.00 51.78 313 GLU A O 1
ATOM 2551 N N . ALA A 1 314 ? -16.024 -13.925 -13.034 1.00 43.44 314 ALA A N 1
ATOM 2552 C CA . ALA A 1 314 ? -16.977 -12.969 -12.409 1.00 43.44 314 ALA A CA 1
ATOM 2553 C C . ALA A 1 314 ? -16.958 -12.788 -10.857 1.00 43.44 314 ALA A C 1
ATOM 2555 O O . ALA A 1 314 ? -16.632 -13.736 -10.144 1.00 43.44 314 ALA A O 1
ATOM 2556 N N . PRO A 1 315 ? -17.254 -11.583 -10.284 1.00 44.56 315 PRO A N 1
ATOM 2557 C CA . PRO A 1 315 ? -18.226 -10.561 -10.724 1.00 44.56 315 PRO A CA 1
ATOM 2558 C C . PRO A 1 315 ? -17.652 -9.183 -11.119 1.00 44.56 315 PRO A C 1
ATOM 2560 O O . PRO A 1 315 ? -16.638 -8.733 -10.585 1.00 44.56 315 PRO A O 1
ATOM 2563 N N . LYS A 1 316 ? -18.365 -8.517 -12.043 1.00 53.78 316 LYS A N 1
ATOM 2564 C CA . LYS A 1 316 ? -18.123 -7.160 -12.559 1.00 53.78 316 LYS A CA 1
ATOM 2565 C C . LYS A 1 316 ? -18.731 -6.068 -11.655 1.00 53.78 316 LYS A C 1
ATOM 2567 O O . LYS A 1 316 ? -19.881 -6.174 -11.246 1.00 53.78 316 LYS A O 1
ATOM 2572 N N . THR A 1 317 ? -17.876 -5.079 -11.394 1.00 42.81 317 THR A N 1
ATOM 2573 C CA . THR A 1 317 ? -18.016 -3.627 -11.151 1.00 42.81 317 THR A CA 1
ATOM 2574 C C . THR A 1 317 ? -19.133 -3.015 -10.285 1.00 42.81 317 THR A C 1
ATOM 2576 O O . THR A 1 317 ? -20.327 -3.190 -10.501 1.00 42.81 317 THR A O 1
ATOM 2579 N N . ILE A 1 318 ? -18.677 -2.157 -9.362 1.00 42.66 318 ILE A N 1
ATOM 2580 C CA . ILE A 1 318 ? -19.421 -1.128 -8.624 1.00 42.66 318 ILE A CA 1
ATOM 2581 C C . ILE A 1 318 ? -19.453 0.131 -9.510 1.00 42.66 318 ILE A C 1
ATOM 2583 O O . ILE A 1 318 ? -18.401 0.699 -9.791 1.00 42.66 318 ILE A O 1
ATOM 2587 N N . SER A 1 319 ? -20.637 0.556 -9.956 1.00 33.97 319 SER A N 1
ATOM 2588 C CA . SER A 1 319 ? -20.851 1.779 -10.750 1.00 33.97 319 SER A CA 1
ATOM 2589 C C . SER A 1 319 ? -21.184 2.963 -9.833 1.00 33.97 319 SER A C 1
ATOM 2591 O O . SER A 1 319 ? -22.156 2.891 -9.083 1.00 33.97 319 SER A O 1
ATOM 2593 N N . GLY A 1 320 ? -20.427 4.063 -9.922 1.00 37.91 320 GLY A N 1
ATOM 2594 C CA . GLY A 1 320 ? -20.711 5.323 -9.220 1.00 37.91 320 GLY A CA 1
ATOM 2595 C C . GLY A 1 320 ? -20.269 6.558 -10.021 1.00 37.91 320 GLY A C 1
ATOM 2596 O O . GLY A 1 320 ? -19.140 6.608 -10.519 1.00 37.91 320 GLY A O 1
ATOM 2597 N N . SER A 1 321 ? -21.168 7.544 -10.147 1.00 34.34 321 SER A N 1
ATOM 2598 C CA . SER A 1 321 ? -20.962 8.836 -10.828 1.00 34.34 321 SER A CA 1
ATOM 2599 C C . SER A 1 321 ? -20.118 9.805 -9.992 1.00 34.34 321 SER A C 1
ATOM 2601 O O . SER A 1 321 ? -20.121 9.719 -8.766 1.00 34.34 321 SER A O 1
ATOM 2603 N N . VAL A 1 322 ? -19.409 10.739 -10.639 1.00 47.97 322 VAL A N 1
ATOM 2604 C CA . VAL A 1 322 ? -18.453 11.648 -9.975 1.00 47.97 322 VAL A CA 1
ATOM 2605 C C . VAL A 1 322 ? -18.615 13.111 -10.364 1.00 47.97 322 VAL A C 1
ATOM 2607 O O . VAL A 1 322 ? -18.996 13.402 -11.492 1.00 47.97 322 VAL A O 1
ATOM 2610 N N . ASP A 1 323 ? -18.280 13.964 -9.386 1.00 45.72 323 ASP A N 1
ATOM 2611 C CA . ASP A 1 323 ? -18.079 15.417 -9.469 1.00 45.72 323 ASP A CA 1
ATOM 2612 C C . ASP A 1 323 ? -16.583 15.753 -9.380 1.00 45.72 323 ASP A C 1
ATOM 2614 O O . ASP A 1 323 ? -15.807 15.023 -8.754 1.00 45.72 323 ASP A O 1
ATOM 2618 N N . GLU A 1 324 ? -16.235 16.885 -9.982 1.00 49.47 324 GLU A N 1
ATOM 2619 C CA . GLU A 1 324 ? -14.901 17.404 -10.289 1.00 49.47 324 GLU A CA 1
ATOM 2620 C C . GLU A 1 324 ? -14.223 18.086 -9.084 1.00 49.47 324 GLU A C 1
ATOM 2622 O O . GLU A 1 324 ? -14.878 18.826 -8.361 1.00 49.47 324 GLU A O 1
ATOM 2627 N N . ASP A 1 325 ? -12.926 17.797 -8.866 1.00 46.06 325 ASP A N 1
ATOM 2628 C CA . ASP A 1 325 ? -11.900 18.721 -8.324 1.00 46.06 325 ASP A CA 1
ATOM 2629 C C . ASP A 1 325 ? -10.559 17.972 -8.078 1.00 46.06 325 ASP A C 1
ATOM 2631 O O . ASP A 1 325 ? -10.313 17.408 -7.004 1.00 46.06 325 ASP A O 1
ATOM 2635 N N . LEU A 1 326 ? -9.682 17.931 -9.102 1.00 48.19 326 LEU A N 1
ATOM 2636 C CA . LEU A 1 326 ? -8.200 17.855 -9.029 1.00 48.19 326 LEU A CA 1
ATOM 2637 C C . LEU A 1 326 ? -7.594 17.870 -10.465 1.00 48.19 326 LEU A C 1
ATOM 2639 O O . LEU A 1 326 ? -7.180 16.847 -11.019 1.00 48.19 326 LEU A O 1
ATOM 2643 N N . ASP A 1 327 ? -7.513 19.060 -11.056 1.00 54.19 327 ASP A N 1
ATOM 2644 C CA . ASP A 1 327 ? -7.582 19.300 -12.516 1.00 54.19 327 ASP A CA 1
ATOM 2645 C C . ASP A 1 327 ? -6.360 18.945 -13.379 1.00 54.19 327 ASP A C 1
ATOM 2647 O O . ASP A 1 327 ? -6.397 19.047 -14.597 1.00 54.19 327 ASP A O 1
ATOM 2651 N N . GLY A 1 328 ? -5.215 18.573 -12.815 1.00 62.44 328 GLY A N 1
ATOM 2652 C CA . GLY A 1 328 ? -4.014 18.408 -13.654 1.00 62.44 328 GLY A CA 1
ATOM 2653 C C . GLY A 1 328 ? -3.910 17.046 -14.341 1.00 62.44 328 GLY A C 1
ATOM 2654 O O . GLY A 1 328 ? -3.384 16.926 -15.439 1.00 62.44 328 GLY A O 1
ATOM 2655 N N . PHE A 1 329 ? -4.324 16.002 -13.630 1.00 60.31 329 PHE A N 1
ATOM 2656 C CA . PHE A 1 329 ? -3.912 14.622 -13.905 1.00 60.31 329 PHE A CA 1
ATOM 2657 C C . PHE A 1 329 ? -5.087 13.656 -13.945 1.00 60.31 329 PHE A C 1
ATOM 2659 O O . PHE A 1 329 ? -5.058 12.690 -14.699 1.00 60.31 329 PHE A O 1
ATOM 2666 N N . LEU A 1 330 ? -6.143 13.942 -13.175 1.00 70.56 330 LEU A N 1
ATOM 2667 C CA . LEU A 1 330 ? -7.436 13.317 -13.420 1.00 70.56 330 LEU A CA 1
ATOM 2668 C C . LEU A 1 330 ? -7.962 13.718 -14.794 1.00 70.56 330 LEU A C 1
ATOM 2670 O O . LEU A 1 330 ? -8.624 12.910 -15.416 1.00 70.56 330 LEU A O 1
ATOM 2674 N N . ASN A 1 331 ? -7.594 14.889 -15.315 1.00 79.50 331 ASN A N 1
ATOM 2675 C CA . ASN A 1 331 ? -7.969 15.280 -16.669 1.00 79.50 331 ASN A CA 1
ATOM 2676 C C . ASN A 1 331 ? -7.389 14.336 -17.730 1.00 79.50 331 ASN A C 1
ATOM 2678 O O . ASN A 1 331 ? -8.111 14.005 -18.659 1.00 79.50 331 ASN A O 1
ATOM 2682 N N . ASP A 1 332 ? -6.154 13.834 -17.567 1.00 80.19 332 ASP A N 1
ATOM 2683 C CA . ASP A 1 332 ? -5.598 12.801 -18.463 1.00 80.19 332 ASP A CA 1
ATOM 2684 C C . ASP A 1 332 ? -6.438 11.508 -18.379 1.00 80.19 332 ASP A C 1
ATOM 2686 O O . ASP A 1 332 ? -6.744 10.891 -19.394 1.00 80.19 332 ASP A O 1
ATOM 2690 N N . LEU A 1 333 ? -6.843 11.118 -17.164 1.00 82.56 333 LEU A N 1
ATOM 2691 C CA . LEU A 1 333 ? -7.649 9.922 -16.901 1.00 82.56 333 LEU A CA 1
ATOM 2692 C C . LEU A 1 333 ? -9.083 10.056 -17.452 1.00 82.56 333 LEU A C 1
ATOM 2694 O O . LEU A 1 333 ? -9.603 9.130 -18.065 1.00 82.56 333 LEU A O 1
ATOM 2698 N N . HIS A 1 334 ? -9.716 11.212 -17.251 1.00 81.88 334 HIS A N 1
ATOM 2699 C CA . HIS A 1 334 ? -11.037 11.544 -17.775 1.00 81.88 334 HIS A CA 1
ATOM 2700 C C . HIS A 1 334 ? -11.010 11.644 -19.297 1.00 81.88 334 HIS A C 1
ATOM 2702 O O . HIS A 1 334 ? -11.876 11.066 -19.940 1.00 81.88 334 HIS A O 1
ATOM 2708 N N . ALA A 1 335 ? -9.984 12.276 -19.876 1.00 84.75 335 ALA A N 1
ATOM 2709 C CA . ALA A 1 335 ? -9.797 12.317 -21.320 1.00 84.75 335 ALA A CA 1
ATOM 2710 C C . ALA A 1 335 ? -9.641 10.906 -21.903 1.00 84.75 335 ALA A C 1
ATOM 2712 O O . ALA A 1 335 ? -10.319 10.577 -22.871 1.00 84.75 335 ALA A O 1
ATOM 2713 N N . GLU A 1 336 ? -8.823 10.040 -21.288 1.00 86.44 336 GLU A N 1
ATOM 2714 C CA . GLU A 1 336 ? -8.691 8.641 -21.718 1.00 86.44 336 GLU A CA 1
ATOM 2715 C C . GLU A 1 336 ? -10.030 7.887 -21.609 1.00 86.44 336 GLU A C 1
ATOM 2717 O O . GLU A 1 336 ? -10.404 7.153 -22.527 1.00 86.44 336 GLU A O 1
ATOM 2722 N N . ALA A 1 337 ? -10.777 8.087 -20.518 1.00 84.75 337 ALA A N 1
ATOM 2723 C CA . ALA A 1 337 ? -12.090 7.476 -20.318 1.00 84.75 337 ALA A CA 1
ATOM 2724 C C . ALA A 1 337 ? -13.122 7.952 -21.357 1.00 84.75 337 ALA A C 1
ATOM 2726 O O . ALA A 1 337 ? -13.865 7.142 -21.912 1.00 84.75 337 ALA A O 1
ATOM 2727 N N . ASP A 1 338 ? -13.161 9.250 -21.652 1.00 88.69 338 ASP A N 1
ATOM 2728 C CA . ASP A 1 338 ? -14.083 9.831 -22.626 1.00 88.69 338 ASP A CA 1
ATOM 2729 C C . ASP A 1 338 ? -13.719 9.412 -24.056 1.00 88.69 338 ASP A C 1
ATOM 2731 O O . ASP A 1 338 ? -14.597 9.019 -24.826 1.00 88.69 338 ASP A O 1
ATOM 2735 N N . GLU A 1 339 ? -12.428 9.374 -24.403 1.00 88.38 339 GLU A N 1
ATOM 2736 C CA . GLU A 1 339 ? -11.958 8.812 -25.673 1.00 88.38 339 GLU A CA 1
ATOM 2737 C C . GLU A 1 339 ? -12.337 7.331 -25.827 1.00 88.38 339 GLU A C 1
ATOM 2739 O O . GLU A 1 339 ? -12.733 6.900 -26.915 1.00 88.38 339 GLU A O 1
ATOM 2744 N N . ALA A 1 340 ? -12.234 6.538 -24.755 1.00 83.62 340 ALA A N 1
ATOM 2745 C CA . ALA A 1 340 ? -12.634 5.133 -24.761 1.00 83.62 340 ALA A CA 1
ATOM 2746 C C . ALA A 1 340 ? -14.149 4.971 -24.983 1.00 83.62 340 ALA A C 1
ATOM 2748 O O . ALA A 1 340 ? -14.562 4.130 -25.786 1.00 83.62 340 ALA A O 1
ATOM 2749 N N . ARG A 1 341 ? -14.973 5.817 -24.349 1.00 87.75 341 ARG A N 1
ATOM 2750 C CA . ARG A 1 341 ? -16.437 5.832 -24.524 1.00 87.75 341 ARG A CA 1
ATOM 2751 C C . ARG A 1 341 ? -16.853 6.201 -25.944 1.00 87.75 341 ARG A C 1
ATOM 2753 O O . ARG A 1 341 ? -17.709 5.532 -26.518 1.00 87.75 341 ARG A O 1
ATOM 2760 N N . VAL A 1 342 ? -16.226 7.218 -26.539 1.00 88.69 342 VAL A N 1
ATOM 2761 C CA . VAL A 1 342 ? -16.505 7.623 -27.929 1.00 88.69 342 VAL A CA 1
ATOM 2762 C C . VAL A 1 342 ? -16.174 6.489 -28.906 1.00 88.69 342 VAL A C 1
ATOM 2764 O O . VAL A 1 342 ? -16.964 6.205 -29.805 1.00 88.69 342 VAL A O 1
ATOM 2767 N N . LYS A 1 343 ? -15.046 5.789 -28.711 1.00 86.25 343 LYS A N 1
ATOM 2768 C CA . LYS A 1 343 ? -14.668 4.633 -29.545 1.00 86.25 343 LYS A CA 1
ATOM 2769 C C . LYS A 1 343 ? -15.655 3.468 -29.421 1.00 86.25 343 LYS A C 1
ATOM 2771 O O . LYS A 1 343 ? -15.944 2.823 -30.424 1.00 86.25 343 LYS A O 1
ATOM 2776 N N . GLN A 1 344 ? -16.187 3.207 -28.225 1.00 82.31 344 GLN A N 1
ATOM 2777 C CA . GLN A 1 344 ? -17.215 2.176 -28.026 1.00 82.31 344 GLN A CA 1
ATOM 2778 C C . GLN A 1 344 ? -18.521 2.526 -28.752 1.00 82.31 344 GLN A C 1
ATOM 2780 O O . GLN A 1 344 ? -19.035 1.692 -29.493 1.00 82.31 344 GLN A O 1
ATOM 2785 N N . GLN A 1 345 ? -19.001 3.768 -28.632 1.00 86.19 345 GLN A N 1
ATOM 2786 C CA . GLN A 1 345 ? -20.229 4.218 -29.304 1.00 86.19 345 GLN A CA 1
ATOM 2787 C C . GLN A 1 345 ? -20.124 4.165 -30.836 1.00 86.19 345 GLN A C 1
ATOM 2789 O O . GLN A 1 345 ? -21.070 3.760 -31.509 1.00 86.19 345 GLN A O 1
ATOM 2794 N N . GLN A 1 346 ? -18.964 4.522 -31.399 1.00 85.44 346 GLN A N 1
ATOM 2795 C CA . GLN A 1 346 ? -18.727 4.411 -32.843 1.00 85.44 346 GLN A CA 1
ATOM 2796 C C . GLN A 1 346 ? -18.749 2.957 -33.328 1.00 85.44 346 GLN A C 1
ATOM 2798 O O . GLN A 1 346 ? -19.224 2.690 -34.427 1.00 85.44 346 GLN A O 1
ATOM 2803 N N . ASN A 1 347 ? -18.258 2.013 -32.522 1.00 79.19 347 ASN A N 1
ATOM 2804 C CA . ASN A 1 347 ? -18.238 0.602 -32.897 1.00 79.19 347 ASN A CA 1
ATOM 2805 C C . ASN A 1 347 ? -19.634 -0.048 -32.821 1.00 79.19 347 ASN A C 1
ATOM 2807 O O . ASN A 1 347 ? -19.926 -0.946 -33.605 1.00 79.19 347 ASN A O 1
ATOM 2811 N N . GLU A 1 348 ? -20.508 0.420 -31.922 1.00 83.94 348 GLU A N 1
ATOM 2812 C CA . GLU A 1 348 ? -21.904 -0.038 -31.845 1.00 83.94 348 GLU A CA 1
ATOM 2813 C C . GLU A 1 348 ? -22.742 0.455 -33.037 1.00 83.94 348 GLU A C 1
ATOM 2815 O O . GLU A 1 348 ? -23.487 -0.331 -33.621 1.00 83.94 348 GLU A O 1
ATOM 2820 N N . GLN A 1 349 ? -22.562 1.705 -33.484 1.00 77.38 349 GLN A N 1
ATOM 2821 C CA . GLN A 1 349 ? -23.323 2.258 -34.617 1.00 77.38 349 GLN A CA 1
ATOM 2822 C C . GLN A 1 349 ? -23.019 1.604 -35.973 1.00 77.38 349 GLN A C 1
ATOM 2824 O O . GLN A 1 349 ? -23.887 1.583 -36.839 1.00 77.38 349 GLN A O 1
ATOM 2829 N N . VAL A 1 350 ? -21.825 1.039 -36.171 1.00 71.50 350 VAL A N 1
ATOM 2830 C CA . VAL A 1 350 ? -21.470 0.363 -37.435 1.00 71.50 350 VAL A CA 1
ATOM 2831 C C . VAL A 1 350 ? -22.141 -1.015 -37.558 1.00 71.50 350 VAL A C 1
ATOM 2833 O O . VAL A 1 350 ? -22.249 -1.551 -38.656 1.00 71.50 350 VAL A O 1
ATOM 2836 N N . SER A 1 351 ? -22.642 -1.590 -36.460 1.00 65.06 351 SER A N 1
ATOM 2837 C CA . SER A 1 351 ? -23.217 -2.943 -36.480 1.00 65.06 351 SER A CA 1
ATOM 2838 C C . SER A 1 351 ? -24.682 -3.034 -36.937 1.00 65.06 351 SER A C 1
ATOM 2840 O O . SER A 1 351 ? -25.137 -4.136 -37.238 1.00 65.06 351 SER A O 1
ATOM 2842 N N . ASP A 1 352 ? -25.392 -1.907 -37.073 1.00 62.28 352 ASP A N 1
ATOM 2843 C CA . ASP A 1 352 ? -26.819 -1.887 -37.445 1.00 62.28 352 ASP A CA 1
ATOM 2844 C C . ASP A 1 352 ? -27.091 -1.561 -38.931 1.00 62.28 352 ASP A C 1
ATOM 2846 O O . ASP A 1 352 ? -28.207 -1.778 -39.410 1.00 62.28 352 ASP A O 1
ATOM 2850 N N . GLU A 1 353 ? -26.100 -1.091 -39.701 1.00 58.47 353 GLU A N 1
ATOM 2851 C CA . GLU A 1 353 ? -26.303 -0.741 -41.122 1.00 58.47 353 GLU A CA 1
ATOM 2852 C C . GLU A 1 353 ? -26.159 -1.929 -42.098 1.00 58.47 353 GLU A C 1
ATOM 2854 O O . GLU A 1 353 ? -26.659 -1.855 -43.219 1.00 58.47 353 GLU A O 1
ATOM 2859 N N . ASP A 1 354 ? -25.615 -3.075 -41.671 1.00 57.91 354 ASP A N 1
ATOM 2860 C CA . ASP A 1 354 ? -25.440 -4.271 -42.524 1.00 57.91 354 ASP A CA 1
ATOM 2861 C C . ASP A 1 354 ? -26.631 -5.263 -42.486 1.00 57.91 354 ASP A C 1
ATOM 2863 O O . ASP A 1 354 ? -26.523 -6.420 -42.911 1.00 57.91 354 ASP A O 1
ATOM 2867 N N . HIS A 1 355 ? -27.805 -4.847 -41.992 1.00 57.50 355 HIS A N 1
ATOM 2868 C CA . HIS A 1 355 ? -29.014 -5.694 -41.944 1.00 57.50 355 HIS A CA 1
ATOM 2869 C C . HIS A 1 355 ? -30.237 -5.180 -42.721 1.00 57.50 355 HIS A C 1
ATOM 2871 O O . HIS A 1 355 ? -31.312 -5.781 -42.645 1.00 57.50 355 HIS A O 1
ATOM 2877 N N . MET A 1 356 ? -30.078 -4.162 -43.571 1.00 59.25 356 MET A N 1
ATOM 2878 C CA . MET A 1 356 ? -31.111 -3.748 -44.530 1.00 59.25 356 MET A CA 1
ATOM 2879 C C . MET A 1 356 ? -30.624 -3.811 -45.980 1.00 59.25 356 MET A C 1
ATOM 2881 O O . MET A 1 356 ? -30.521 -2.789 -46.633 1.00 59.25 356 MET A O 1
ATOM 2885 N N . GLU A 1 357 ? -30.385 -5.010 -46.516 1.00 56.31 357 GLU A N 1
ATOM 2886 C CA . GLU A 1 357 ? -30.686 -5.324 -47.923 1.00 56.31 357 GLU A CA 1
ATOM 2887 C C . GLU A 1 357 ? -30.383 -6.797 -48.213 1.00 56.31 357 GLU A C 1
ATOM 2889 O O . GLU A 1 357 ? -29.243 -7.176 -48.427 1.00 56.31 357 GLU A O 1
ATOM 2894 N N . HIS A 1 358 ? -31.417 -7.643 -48.209 1.00 49.34 358 HIS A N 1
ATOM 2895 C CA . HIS A 1 358 ? -31.667 -8.641 -49.258 1.00 49.34 358 HIS A CA 1
ATOM 2896 C C . HIS A 1 358 ? -32.970 -9.393 -48.959 1.00 49.34 358 HIS A C 1
ATOM 2898 O O . HIS A 1 358 ? -33.010 -10.426 -48.294 1.00 49.34 358 HIS A O 1
ATOM 2904 N N . SER A 1 359 ? -34.065 -8.864 -49.512 1.00 48.78 359 SER A N 1
ATOM 2905 C CA . SER A 1 359 ? -35.269 -9.657 -49.773 1.00 48.78 359 SER A CA 1
ATOM 2906 C C . SER A 1 359 ? -34.944 -10.772 -50.780 1.00 48.78 359 SER A C 1
ATOM 2908 O O . SER A 1 359 ? -34.393 -10.474 -51.843 1.00 48.78 359 SER A O 1
ATOM 2910 N N . PRO A 1 360 ? -35.310 -12.040 -50.516 1.00 52.81 360 PRO A N 1
ATOM 2911 C CA . PRO A 1 360 ? -35.083 -13.131 -51.453 1.00 52.81 360 PRO A CA 1
ATOM 2912 C C . PRO A 1 360 ? -36.127 -13.085 -52.577 1.00 52.81 360 PRO A C 1
ATOM 2914 O O . PRO A 1 360 ? -37.285 -13.474 -52.413 1.00 52.81 360 PRO A O 1
ATOM 2917 N N . SER A 1 361 ? -35.701 -12.597 -53.741 1.00 54.03 361 SER A N 1
ATOM 2918 C CA . SER A 1 361 ? -36.452 -12.698 -54.992 1.00 54.03 361 SER A CA 1
ATOM 2919 C C . SER A 1 361 ? -36.346 -14.120 -55.548 1.00 54.03 361 SER A C 1
ATOM 2921 O O . SER A 1 361 ? -35.270 -14.599 -55.904 1.00 54.03 361 SER A O 1
ATOM 2923 N N . TRP A 1 362 ? -37.488 -14.796 -55.615 1.00 56.28 362 TRP A N 1
ATOM 2924 C CA . TRP A 1 362 ? -37.671 -16.083 -56.272 1.00 56.28 362 TRP A CA 1
ATOM 2925 C C . TRP A 1 362 ? -37.519 -15.955 -57.798 1.00 56.28 362 TRP A C 1
ATOM 2927 O O . TRP A 1 362 ? -38.315 -15.254 -58.424 1.00 56.28 362 TRP A O 1
ATOM 2937 N N . ARG A 1 363 ? -36.588 -16.704 -58.415 1.00 42.62 363 ARG A N 1
ATOM 2938 C CA . ARG A 1 363 ? -36.761 -17.270 -59.773 1.00 42.62 363 ARG A CA 1
ATOM 2939 C C . ARG A 1 363 ? -35.737 -18.361 -60.126 1.00 42.62 363 ARG A C 1
ATOM 2941 O O . ARG A 1 363 ? -34.559 -18.105 -60.322 1.00 42.62 363 ARG A O 1
ATOM 2948 N N . GLU A 1 364 ? -36.270 -19.579 -60.179 1.00 45.12 364 GLU A N 1
ATOM 2949 C CA . GLU A 1 364 ? -36.149 -20.626 -61.208 1.00 45.12 364 GLU A CA 1
ATOM 2950 C C . GLU A 1 364 ? -34.910 -20.765 -62.123 1.00 45.12 364 GLU A C 1
ATOM 2952 O O . GLU A 1 364 ? -34.604 -19.887 -62.922 1.00 45.12 364 GLU A O 1
ATOM 2957 N N . SER A 1 365 ? -34.466 -22.039 -62.193 1.00 43.56 365 SER A N 1
ATOM 2958 C CA . SER A 1 365 ? -33.922 -22.775 -63.364 1.00 43.56 365 SER A CA 1
ATOM 2959 C C . SER A 1 365 ? -32.473 -22.452 -63.776 1.00 43.56 365 SER A C 1
ATOM 2961 O O . SER A 1 365 ? -32.141 -21.304 -63.997 1.00 43.56 365 SER A O 1
ATOM 2963 N N . ARG A 1 366 ? -31.534 -23.384 -64.015 1.00 45.19 366 ARG A N 1
ATOM 2964 C CA . ARG A 1 366 ? -31.547 -24.809 -64.422 1.00 45.19 366 ARG A CA 1
ATOM 2965 C C . ARG A 1 366 ? -30.087 -25.372 -64.351 1.00 45.19 366 ARG A C 1
ATOM 2967 O O . ARG A 1 366 ? -29.175 -24.602 -64.066 1.00 45.19 366 ARG A O 1
ATOM 2974 N N . PRO A 1 367 ? -29.847 -26.679 -64.612 1.00 66.06 367 PRO A N 1
ATOM 2975 C CA . PRO A 1 367 ? -28.656 -27.435 -64.185 1.00 66.06 367 PRO A CA 1
ATOM 2976 C C . PRO A 1 367 ? -27.600 -27.699 -65.283 1.00 66.06 367 PRO A C 1
ATOM 2978 O O . PRO A 1 367 ? -27.948 -27.783 -66.457 1.00 66.06 367 PRO A O 1
ATOM 2981 N N . CYS A 1 368 ? -26.339 -27.945 -64.888 1.00 35.25 368 CYS A N 1
ATOM 2982 C CA . CYS A 1 368 ? -25.324 -28.744 -65.617 1.00 35.25 368 CYS A CA 1
ATOM 2983 C C . CYS A 1 368 ? -24.075 -28.920 -64.714 1.00 35.25 368 CYS A C 1
ATOM 2985 O O . CYS A 1 368 ? -23.517 -27.926 -64.275 1.00 35.25 368 CYS A O 1
ATOM 2987 N N . SER A 1 369 ? -23.787 -30.103 -64.155 1.00 41.75 369 SER A N 1
ATOM 2988 C CA . SER A 1 369 ? -22.966 -31.220 -64.683 1.00 41.75 369 SER A CA 1
ATOM 2989 C C . SER A 1 369 ? -21.457 -30.955 -64.857 1.00 41.75 369 SER A C 1
ATOM 2991 O O . SER A 1 369 ? -21.097 -30.151 -65.705 1.00 41.75 369 SER A O 1
ATOM 2993 N N . ARG A 1 370 ? -20.648 -31.816 -64.189 1.00 39.62 370 ARG A N 1
ATOM 2994 C CA . ARG A 1 370 ? -19.239 -32.232 -64.471 1.00 39.62 370 ARG A CA 1
ATOM 2995 C C . ARG A 1 370 ? -18.157 -31.142 -64.318 1.00 39.62 370 ARG A C 1
ATOM 2997 O O . ARG A 1 370 ? -18.428 -29.991 -64.586 1.00 39.62 370 ARG A O 1
ATOM 3004 N N . GLU A 1 371 ? -16.928 -31.363 -63.842 1.00 39.53 371 GLU A N 1
ATOM 3005 C CA . GLU A 1 371 ? -15.964 -32.485 -63.818 1.00 39.53 371 GLU A CA 1
ATOM 3006 C C . GLU A 1 371 ? -14.937 -32.183 -62.690 1.00 39.53 371 GLU A C 1
ATOM 3008 O O . GLU A 1 371 ? -14.527 -31.041 -62.525 1.00 39.53 371 GLU A O 1
ATOM 3013 N N . LEU A 1 372 ? -14.655 -33.089 -61.746 1.00 46.91 372 LEU A N 1
ATOM 3014 C CA . LEU A 1 372 ? -13.414 -33.888 -61.658 1.00 46.91 372 LEU A CA 1
ATOM 3015 C C . LEU A 1 372 ? -12.151 -33.269 -62.290 1.00 46.91 372 LEU A C 1
ATOM 3017 O O . LEU A 1 372 ? -11.941 -33.426 -63.488 1.00 46.91 372 LEU A O 1
ATOM 3021 N N . THR A 1 373 ? -11.232 -32.742 -61.468 1.00 40.28 373 THR A N 1
ATOM 3022 C CA . THR A 1 373 ? -9.789 -33.056 -61.581 1.00 40.28 373 THR A CA 1
ATOM 3023 C C . THR A 1 373 ? -9.021 -32.672 -60.308 1.00 40.28 373 THR A C 1
ATOM 3025 O O . THR A 1 373 ? -8.934 -31.503 -59.943 1.00 40.28 373 THR A O 1
ATOM 3028 N N . GLU A 1 374 ? -8.439 -33.674 -59.642 1.00 45.62 374 GLU A N 1
ATOM 3029 C CA . GLU A 1 374 ? -7.239 -33.512 -58.809 1.00 45.62 374 GLU A CA 1
ATOM 3030 C C . GLU A 1 374 ? -6.044 -33.112 -59.693 1.00 45.62 374 GLU A C 1
ATOM 3032 O O . GLU A 1 374 ? -6.041 -33.384 -60.898 1.00 45.62 374 GLU A O 1
ATOM 3037 N N . PRO A 1 375 ? -4.969 -32.576 -59.097 1.00 52.22 375 PRO A N 1
ATOM 3038 C CA . PRO A 1 375 ? -3.768 -33.407 -59.126 1.00 52.22 375 PRO A CA 1
ATOM 3039 C C . PRO A 1 375 ? -2.958 -33.398 -57.824 1.00 52.22 375 PRO A C 1
ATOM 3041 O O . PRO A 1 375 ? -2.550 -32.360 -57.304 1.00 52.22 375 PRO A O 1
ATOM 3044 N N . GLN A 1 376 ? -2.615 -34.612 -57.387 1.00 44.41 376 GLN A N 1
ATOM 3045 C CA . GLN A 1 376 ? -1.366 -34.900 -56.690 1.00 44.41 376 GLN A CA 1
ATOM 3046 C C . GLN A 1 376 ? -0.165 -34.564 -57.581 1.00 44.41 376 GLN A C 1
ATOM 3048 O O . GLN A 1 376 ? -0.111 -35.038 -58.708 1.00 44.41 376 GLN A O 1
ATOM 3053 N N . MET A 1 377 ? 0.837 -33.880 -57.026 1.00 37.12 377 MET A N 1
ATOM 3054 C CA . MET A 1 377 ? 2.280 -33.996 -57.310 1.00 37.12 377 MET A CA 1
ATOM 3055 C C . MET A 1 377 ? 3.006 -33.200 -56.212 1.00 37.12 377 MET A C 1
ATOM 3057 O O . MET A 1 377 ? 2.496 -32.191 -55.751 1.00 37.12 377 MET A O 1
ATOM 3061 N N . SER A 1 378 ? 4.191 -33.518 -55.710 1.00 42.81 378 SER A N 1
ATOM 3062 C CA . SER A 1 378 ? 5.084 -34.666 -55.808 1.00 42.81 378 SER A CA 1
ATOM 3063 C C . SER A 1 378 ? 6.217 -34.368 -54.821 1.00 42.81 378 SER A C 1
ATOM 3065 O O . SER A 1 378 ? 6.664 -33.227 -54.709 1.00 42.81 378 SER A O 1
ATOM 3067 N N . LYS A 1 379 ? 6.696 -35.395 -54.121 1.00 42.88 379 LYS A N 1
ATOM 3068 C CA . LYS A 1 379 ? 7.934 -35.371 -53.333 1.00 42.88 379 LYS A CA 1
ATOM 3069 C C . LYS A 1 379 ? 9.119 -35.002 -54.228 1.00 42.88 379 LYS A C 1
ATOM 3071 O O . LYS A 1 379 ? 9.262 -35.632 -55.270 1.00 42.88 379 LYS A O 1
ATOM 3076 N N . GLN A 1 380 ? 10.018 -34.127 -53.775 1.00 42.53 380 GLN A N 1
ATOM 3077 C CA . GLN A 1 380 ? 11.412 -34.130 -54.224 1.00 42.53 380 GLN A CA 1
ATOM 3078 C C . GLN A 1 380 ? 12.365 -33.634 -53.126 1.00 42.53 380 GLN A C 1
ATOM 3080 O O . GLN A 1 380 ? 12.081 -32.700 -52.383 1.00 42.53 380 GLN A O 1
ATOM 3085 N N . ASN A 1 381 ? 13.464 -34.377 -53.025 1.00 38.47 381 ASN A N 1
ATOM 3086 C CA . ASN A 1 381 ? 14.568 -34.300 -52.074 1.00 38.47 381 ASN A CA 1
ATOM 3087 C C . ASN A 1 381 ? 15.485 -33.088 -52.309 1.00 38.47 381 ASN A C 1
ATOM 3089 O O . ASN A 1 381 ? 15.499 -32.573 -53.424 1.00 38.47 381 ASN A O 1
ATOM 3093 N N . LEU A 1 382 ? 16.332 -32.783 -51.305 1.00 38.72 382 LEU A N 1
ATOM 3094 C CA . LEU A 1 382 ? 17.764 -32.361 -51.338 1.00 38.72 382 LEU A CA 1
ATOM 3095 C C . LEU A 1 382 ? 18.073 -31.360 -50.182 1.00 38.72 382 LEU A C 1
ATOM 3097 O O . LEU A 1 382 ? 17.145 -30.824 -49.588 1.00 38.72 382 LEU A O 1
ATOM 3101 N N . PRO A 1 383 ? 19.342 -31.098 -49.803 1.00 49.66 383 PRO A N 1
ATOM 3102 C CA . PRO A 1 383 ? 20.216 -32.027 -49.094 1.00 49.66 383 PRO A CA 1
ATOM 3103 C C . PRO A 1 383 ? 20.889 -31.411 -47.845 1.00 49.66 383 PRO A C 1
ATOM 3105 O O . PRO A 1 383 ? 20.950 -30.204 -47.628 1.00 49.66 383 PRO A O 1
ATOM 3108 N N . SER A 1 384 ? 21.482 -32.303 -47.058 1.00 41.34 384 SER A N 1
ATOM 3109 C CA . SER A 1 384 ? 22.502 -32.052 -46.043 1.00 41.34 384 SER A CA 1
ATOM 3110 C C . SER A 1 384 ? 23.749 -31.336 -46.579 1.00 41.34 384 SER A C 1
ATOM 3112 O O . SER A 1 384 ? 24.338 -31.779 -47.561 1.00 41.34 384 SER A O 1
ATOM 3114 N N . ASN A 1 385 ? 24.197 -30.314 -45.854 1.00 37.66 385 ASN A N 1
ATOM 3115 C CA . ASN A 1 385 ? 25.567 -29.792 -45.747 1.00 37.66 385 ASN A CA 1
ATOM 3116 C C . ASN A 1 385 ? 25.539 -28.813 -44.555 1.00 37.66 385 ASN A C 1
ATOM 3118 O O . ASN A 1 385 ? 24.513 -28.200 -44.302 1.00 37.66 385 ASN A O 1
ATOM 3122 N N . ALA A 1 386 ? 26.559 -28.528 -43.763 1.00 35.84 386 ALA A N 1
ATOM 3123 C CA . ALA A 1 386 ? 27.894 -29.041 -43.507 1.00 35.84 386 ALA A CA 1
ATOM 3124 C C . ALA A 1 386 ? 28.439 -28.047 -42.455 1.00 35.84 386 ALA A C 1
ATOM 3126 O O . ALA A 1 386 ? 28.314 -26.835 -42.628 1.00 35.84 386 ALA A O 1
ATOM 3127 N N . ARG A 1 387 ? 28.991 -28.530 -41.338 1.00 40.34 387 ARG A N 1
ATOM 3128 C CA . ARG A 1 387 ? 29.673 -27.677 -40.346 1.00 40.34 387 ARG A CA 1
ATOM 3129 C C . ARG A 1 387 ? 30.922 -27.025 -40.955 1.00 40.34 387 ARG A C 1
ATOM 3131 O O . ARG A 1 387 ? 31.589 -27.676 -41.758 1.00 40.34 387 ARG A O 1
ATOM 3138 N N . PRO A 1 388 ? 31.381 -25.904 -40.378 1.00 49.75 388 PRO A N 1
ATOM 3139 C CA . PRO A 1 388 ? 32.806 -25.695 -40.173 1.00 49.75 388 PRO A CA 1
ATOM 3140 C C . PRO A 1 388 ? 33.159 -25.659 -38.682 1.00 49.75 388 PRO A C 1
ATOM 3142 O O . PRO A 1 388 ? 32.528 -24.997 -37.861 1.00 49.75 388 PRO A O 1
ATOM 3145 N N . HIS A 1 389 ? 34.201 -26.420 -38.363 1.00 39.53 389 HIS A N 1
ATOM 3146 C CA . HIS A 1 389 ? 34.999 -26.337 -37.148 1.00 39.53 389 HIS A CA 1
ATOM 3147 C C . HIS A 1 389 ? 36.041 -25.206 -37.259 1.00 39.53 389 HIS A C 1
ATOM 3149 O O . HIS A 1 389 ? 36.410 -24.816 -38.362 1.00 39.53 389 HIS A O 1
ATOM 3155 N N . GLN A 1 390 ? 36.632 -24.895 -36.096 1.00 34.72 390 GLN A N 1
ATOM 3156 C CA . GLN A 1 390 ? 37.885 -24.158 -35.828 1.00 34.72 390 GLN A CA 1
ATOM 3157 C C . GLN A 1 390 ? 37.669 -22.643 -35.600 1.00 34.72 390 GLN A C 1
ATOM 3159 O O . GLN A 1 390 ? 36.958 -21.998 -36.348 1.00 34.72 390 GLN A O 1
ATOM 3164 N N . SER A 1 391 ? 38.164 -22.022 -34.523 1.00 35.22 391 SER A N 1
ATOM 3165 C CA . SER A 1 391 ? 39.475 -22.236 -33.904 1.00 35.22 391 SER A CA 1
ATOM 3166 C C . SER A 1 391 ? 39.509 -21.996 -32.392 1.00 35.22 391 SER A C 1
ATOM 3168 O O . SER A 1 391 ? 38.886 -21.095 -31.842 1.00 35.22 391 SER A O 1
ATOM 3170 N N . ARG A 1 392 ? 40.328 -22.833 -31.752 1.00 33.69 392 ARG A N 1
ATOM 3171 C CA . ARG A 1 392 ? 40.881 -22.709 -30.404 1.00 33.69 392 ARG A CA 1
ATOM 3172 C C . ARG A 1 392 ? 41.789 -21.477 -30.300 1.00 33.69 392 ARG A C 1
ATOM 3174 O O . ARG A 1 392 ? 42.640 -21.289 -31.162 1.00 33.69 392 ARG A O 1
ATOM 3181 N N . SER A 1 393 ? 41.768 -20.808 -29.152 1.00 35.16 393 SER A N 1
ATOM 3182 C CA . SER A 1 393 ? 42.984 -20.248 -28.553 1.00 35.16 393 SER A CA 1
ATOM 3183 C C . SER A 1 393 ? 42.997 -20.554 -27.059 1.00 35.16 393 SER A C 1
ATOM 3185 O O . SER A 1 393 ? 42.221 -20.030 -26.266 1.00 35.16 393 SER A O 1
ATOM 3187 N N . SER A 1 394 ? 43.880 -21.488 -26.733 1.00 33.28 394 SER A N 1
ATOM 3188 C CA . SER A 1 394 ? 44.315 -21.896 -25.408 1.00 33.28 394 SER A CA 1
ATOM 3189 C C . SER A 1 394 ? 45.430 -20.955 -24.964 1.00 33.28 394 SER A C 1
ATOM 3191 O O . SER A 1 394 ? 46.422 -20.864 -25.680 1.00 33.28 394 SER A O 1
ATOM 3193 N N . LEU A 1 395 ? 45.344 -20.396 -23.757 1.00 34.31 395 LEU A N 1
ATOM 3194 C CA . LEU A 1 395 ? 46.523 -20.183 -22.920 1.00 34.31 395 LEU A CA 1
ATOM 3195 C C . LEU A 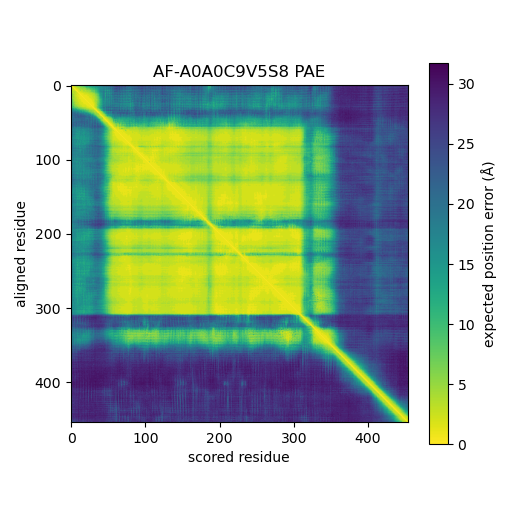1 395 ? 46.207 -20.639 -21.491 1.00 34.31 395 LEU A C 1
ATOM 3197 O O . LEU A 1 395 ? 45.456 -20.012 -20.750 1.00 34.31 395 LEU A O 1
ATOM 3201 N N . ARG A 1 396 ? 46.775 -21.801 -21.159 1.00 35.53 396 ARG A N 1
ATOM 3202 C CA . ARG A 1 396 ? 47.063 -22.267 -19.802 1.00 35.53 396 ARG A CA 1
ATOM 3203 C C . ARG A 1 396 ? 48.263 -21.491 -19.252 1.00 35.53 396 ARG A C 1
ATOM 3205 O O . ARG A 1 396 ? 49.214 -21.295 -19.996 1.00 35.53 396 ARG A O 1
ATOM 3212 N N . SER A 1 397 ? 48.233 -21.221 -17.949 1.00 29.47 397 SER A N 1
ATOM 3213 C CA . SER A 1 397 ? 49.356 -21.312 -16.992 1.00 29.47 397 SER A CA 1
ATOM 3214 C C . SER A 1 397 ? 48.714 -21.326 -15.597 1.00 29.47 397 SER A C 1
ATOM 3216 O O . SER A 1 397 ? 48.076 -20.356 -15.216 1.00 29.47 397 SER A O 1
ATOM 3218 N N . SER A 1 398 ? 48.483 -22.484 -14.976 1.00 30.64 398 SER A N 1
ATOM 3219 C CA . SER A 1 398 ? 49.394 -23.274 -14.124 1.00 30.64 398 SER A CA 1
ATOM 3220 C C . SER A 1 398 ? 50.002 -22.533 -12.927 1.00 30.64 398 SER A C 1
ATOM 3222 O O . SER A 1 398 ? 50.883 -21.702 -13.091 1.00 30.64 398 SER A O 1
ATOM 3224 N N . SER A 1 399 ? 49.544 -22.986 -11.749 1.00 29.80 399 SER A N 1
ATOM 3225 C CA . SER A 1 399 ? 50.259 -23.230 -10.483 1.00 29.80 399 SER A CA 1
ATOM 3226 C C . SER A 1 399 ? 51.087 -22.114 -9.847 1.00 29.80 399 SER A C 1
ATOM 3228 O O . SER A 1 399 ? 52.094 -21.713 -10.413 1.00 29.80 399 SER A O 1
ATOM 3230 N N . LEU A 1 400 ? 50.812 -21.823 -8.569 1.00 27.81 400 LEU A N 1
ATOM 3231 C CA . LEU A 1 400 ? 51.778 -22.093 -7.493 1.00 27.81 400 LEU A CA 1
ATOM 3232 C C . LEU A 1 400 ? 51.156 -21.878 -6.105 1.00 27.81 400 LEU A C 1
ATOM 3234 O O . LEU A 1 400 ? 50.606 -20.823 -5.803 1.00 27.81 400 LEU A O 1
ATOM 3238 N N . LEU A 1 401 ? 51.267 -22.930 -5.286 1.00 31.36 401 LEU A N 1
ATOM 3239 C CA . LEU A 1 401 ? 51.319 -22.867 -3.828 1.00 31.36 401 LEU A CA 1
ATOM 3240 C C . LEU A 1 401 ? 52.306 -21.781 -3.387 1.00 31.36 401 LEU A C 1
ATOM 3242 O O . LEU A 1 401 ? 53.397 -21.740 -3.950 1.00 31.36 401 LEU A O 1
ATOM 3246 N N . MET A 1 402 ? 51.970 -21.040 -2.330 1.00 34.09 402 MET A N 1
ATOM 3247 C CA . MET A 1 402 ? 52.883 -20.697 -1.233 1.00 34.09 402 MET A CA 1
ATOM 3248 C C . MET A 1 402 ? 52.063 -20.339 0.011 1.00 34.09 402 MET A C 1
ATOM 3250 O O . MET A 1 402 ? 51.267 -19.400 0.005 1.00 34.09 402 MET A O 1
ATOM 3254 N N . ASP A 1 403 ? 52.272 -21.131 1.059 1.00 30.23 403 ASP A N 1
ATOM 3255 C CA . ASP A 1 403 ? 52.094 -20.730 2.448 1.00 30.23 403 ASP A CA 1
ATOM 3256 C C . ASP A 1 403 ? 53.029 -19.553 2.764 1.00 30.23 403 ASP A C 1
ATOM 3258 O O . ASP A 1 403 ? 54.155 -19.529 2.268 1.00 30.23 403 ASP A O 1
ATOM 3262 N N . LEU A 1 404 ? 52.576 -18.612 3.599 1.00 30.41 404 LEU A N 1
ATOM 3263 C CA . LEU A 1 404 ? 53.315 -18.060 4.747 1.00 30.41 404 LEU A CA 1
ATOM 3264 C C . LEU A 1 404 ? 52.498 -16.941 5.421 1.00 30.41 404 LEU A C 1
ATOM 3266 O O . LEU A 1 404 ? 52.184 -15.911 4.834 1.00 30.41 404 LEU A O 1
ATOM 3270 N N . GLU A 1 405 ? 52.126 -17.239 6.664 1.00 29.05 405 GLU A N 1
ATOM 3271 C CA . GLU A 1 405 ? 52.115 -16.399 7.869 1.00 29.05 405 GLU A CA 1
ATOM 3272 C C . GLU A 1 405 ? 52.058 -14.860 7.756 1.00 29.05 405 GLU A C 1
ATOM 3274 O O . GLU A 1 405 ? 52.921 -14.218 7.166 1.00 29.05 405 GLU A O 1
ATOM 3279 N N . GLY A 1 406 ? 51.120 -14.249 8.501 1.00 28.05 406 GLY A N 1
ATOM 3280 C CA . GLY A 1 406 ? 51.205 -12.825 8.856 1.00 28.05 406 GLY A CA 1
ATOM 3281 C C . GLY A 1 406 ? 49.897 -12.145 9.274 1.00 28.05 406 GLY A C 1
ATOM 3282 O O . GLY A 1 406 ? 49.384 -11.296 8.558 1.00 28.05 406 GLY A O 1
ATOM 3283 N N . SER A 1 407 ? 49.364 -12.488 10.453 1.00 33.50 407 SER A N 1
ATOM 3284 C CA . SER A 1 407 ? 48.415 -11.648 11.229 1.00 33.50 407 SER A CA 1
ATOM 3285 C C . SER A 1 407 ? 49.029 -10.270 11.583 1.00 33.50 407 SER A C 1
ATOM 3287 O O . SER A 1 407 ? 50.257 -10.189 11.559 1.00 33.50 407 SER A O 1
ATOM 3289 N N . PRO A 1 408 ? 48.270 -9.204 11.972 1.00 40.69 408 PRO A N 1
ATOM 3290 C CA . PRO A 1 408 ? 47.116 -9.224 12.899 1.00 40.69 408 PRO A CA 1
ATOM 3291 C C . PRO A 1 408 ? 45.891 -8.377 12.469 1.00 40.69 408 PRO A C 1
ATOM 3293 O O . PRO A 1 408 ? 46.000 -7.287 11.928 1.00 40.69 408 PRO A O 1
ATOM 3296 N N . SER A 1 409 ? 44.661 -8.877 12.634 1.00 32.03 409 SER A N 1
ATOM 3297 C CA . SER A 1 409 ? 43.829 -8.786 13.852 1.00 32.03 409 SER A CA 1
ATOM 3298 C C . SER A 1 409 ? 43.569 -7.352 14.351 1.00 32.03 409 SER A C 1
ATOM 3300 O O . SER A 1 409 ? 44.150 -6.921 15.349 1.00 32.03 409 SER A O 1
ATOM 3302 N N . SER A 1 410 ? 42.593 -6.664 13.749 1.00 37.09 410 SER A N 1
ATOM 3303 C CA . SER A 1 410 ? 41.878 -5.546 14.376 1.00 37.09 410 SER A CA 1
ATOM 3304 C C . SER A 1 410 ? 40.627 -6.062 15.102 1.00 37.09 410 SER A C 1
ATOM 3306 O O . SER A 1 410 ? 39.749 -6.732 14.564 1.00 37.09 410 SER A O 1
ATOM 3308 N N . ARG A 1 411 ? 40.636 -5.812 16.409 1.00 31.28 411 ARG A N 1
ATOM 3309 C CA . ARG A 1 411 ? 39.814 -6.405 17.460 1.00 31.28 411 ARG A CA 1
ATOM 3310 C C . ARG A 1 411 ? 38.565 -5.539 17.675 1.00 31.28 411 ARG A C 1
ATOM 3312 O O . ARG A 1 411 ? 38.679 -4.435 18.196 1.00 31.28 411 ARG A O 1
ATOM 3319 N N . CYS A 1 412 ? 37.377 -6.035 17.321 1.00 36.59 412 CYS A N 1
ATOM 3320 C CA . CYS A 1 412 ? 36.110 -5.436 17.760 1.00 36.59 412 CYS A CA 1
ATOM 3321 C C . CYS A 1 412 ? 35.872 -5.741 19.246 1.00 36.59 412 CYS A C 1
ATOM 3323 O O . CYS A 1 412 ? 35.914 -6.893 19.683 1.00 36.59 412 CYS A O 1
ATOM 3325 N N . HIS A 1 413 ? 35.622 -4.685 20.018 1.00 32.28 413 HIS A N 1
ATOM 3326 C CA . HIS A 1 413 ? 35.318 -4.729 21.442 1.00 32.28 413 HIS A CA 1
ATOM 3327 C C . HIS A 1 413 ? 34.042 -5.532 21.730 1.00 32.28 413 HIS A C 1
ATOM 3329 O O . HIS A 1 413 ? 32.933 -5.122 21.396 1.00 32.28 413 HIS A O 1
ATOM 3335 N N . ARG A 1 414 ? 34.217 -6.665 22.417 1.00 31.02 414 ARG A N 1
ATOM 3336 C CA . ARG A 1 414 ? 33.166 -7.402 23.121 1.00 31.02 414 ARG A CA 1
ATOM 3337 C C . ARG A 1 414 ? 33.148 -6.909 24.565 1.00 31.02 414 ARG A C 1
ATOM 3339 O O . ARG A 1 414 ? 34.115 -7.122 25.295 1.00 31.02 414 ARG A O 1
ATOM 3346 N N . THR A 1 415 ? 32.078 -6.235 24.968 1.00 40.16 415 THR A N 1
ATOM 3347 C CA . THR A 1 415 ? 31.846 -5.853 26.362 1.00 40.16 415 THR A CA 1
ATOM 3348 C C . THR A 1 415 ? 31.562 -7.085 27.217 1.00 40.16 415 THR A C 1
ATOM 3350 O O . THR A 1 415 ? 30.899 -8.044 26.819 1.00 40.16 415 THR A O 1
ATOM 3353 N N . THR A 1 416 ? 32.168 -7.053 28.393 1.00 33.84 416 THR A N 1
ATOM 3354 C CA . THR A 1 416 ? 32.306 -8.107 29.386 1.00 33.84 416 THR A CA 1
ATOM 3355 C C . THR A 1 416 ? 30.996 -8.363 30.129 1.00 33.84 416 THR A C 1
ATOM 3357 O O . THR A 1 416 ? 30.379 -7.459 30.687 1.00 33.84 416 THR A O 1
ATOM 3360 N N . ARG A 1 417 ? 30.585 -9.636 30.171 1.00 33.28 417 ARG A N 1
ATOM 3361 C CA . ARG A 1 417 ? 29.580 -10.152 31.105 1.00 33.28 417 ARG A CA 1
ATOM 3362 C C . ARG A 1 417 ? 30.326 -10.632 32.345 1.00 33.28 417 ARG A C 1
ATOM 3364 O O . ARG A 1 417 ? 31.155 -11.531 32.251 1.00 33.28 417 ARG A O 1
ATOM 3371 N N . ASN A 1 418 ? 30.055 -9.984 33.471 1.00 38.56 418 ASN A N 1
ATOM 3372 C CA . ASN A 1 418 ? 30.658 -10.275 34.763 1.00 38.56 418 ASN A CA 1
ATOM 3373 C C . ASN A 1 418 ? 30.034 -11.559 35.341 1.00 38.56 418 ASN A C 1
ATOM 3375 O O . ASN A 1 418 ? 28.812 -11.642 35.482 1.00 38.56 418 ASN A O 1
ATOM 3379 N N . GLU A 1 419 ? 30.866 -12.555 35.646 1.00 41.22 419 GLU A N 1
ATOM 3380 C CA . GLU A 1 419 ? 30.504 -13.725 36.447 1.00 41.22 419 GLU A CA 1
ATOM 3381 C C . GLU A 1 419 ? 30.862 -13.479 37.914 1.00 41.22 419 GLU A C 1
ATOM 3383 O O . GLU A 1 419 ? 31.937 -12.974 38.229 1.00 41.22 419 GLU A O 1
ATOM 3388 N N . GLY A 1 420 ? 29.986 -13.904 38.824 1.00 34.31 420 GLY A N 1
ATOM 3389 C CA . GLY A 1 420 ? 30.315 -14.003 40.242 1.00 34.31 420 GLY A CA 1
ATOM 3390 C C . GLY A 1 420 ? 29.095 -14.301 41.103 1.00 34.31 420 GLY A C 1
ATOM 3391 O O . GLY A 1 420 ? 28.360 -13.392 41.466 1.00 34.31 420 GLY A O 1
ATOM 3392 N N . GLY A 1 421 ? 28.885 -15.572 41.458 1.00 34.81 421 GLY A N 1
ATOM 3393 C CA . GLY A 1 421 ? 27.869 -15.934 42.451 1.00 34.81 421 GLY A CA 1
ATOM 3394 C C . GLY A 1 421 ? 27.570 -17.426 42.557 1.00 34.81 421 GLY A C 1
ATOM 3395 O O . GLY A 1 421 ? 26.571 -17.905 42.033 1.00 34.81 421 GLY A O 1
ATOM 3396 N N . LYS A 1 422 ? 28.432 -18.162 43.267 1.00 48.25 422 LYS A N 1
ATOM 3397 C CA . LYS A 1 422 ? 28.190 -19.535 43.746 1.00 48.25 422 LYS A CA 1
ATOM 3398 C C . LYS A 1 422 ? 26.969 -19.564 44.684 1.00 48.25 422 LYS A C 1
ATOM 3400 O O . LYS A 1 422 ? 26.935 -18.753 45.601 1.00 48.25 422 LYS A O 1
ATOM 3405 N N . ASN A 1 423 ? 26.059 -20.540 44.550 1.00 35.38 423 ASN A N 1
ATOM 3406 C CA . ASN A 1 423 ? 25.735 -21.490 45.634 1.00 35.38 423 ASN A CA 1
ATOM 3407 C C . ASN A 1 423 ? 24.552 -22.440 45.361 1.00 35.38 423 ASN A C 1
ATOM 3409 O O . ASN A 1 423 ? 23.523 -22.082 44.801 1.00 35.38 423 ASN A O 1
ATOM 3413 N N . SER A 1 424 ? 24.696 -23.625 45.963 1.00 34.91 424 SER A N 1
ATOM 3414 C CA . SER A 1 424 ? 23.670 -24.590 46.387 1.00 34.91 424 SER A CA 1
ATOM 3415 C C . SER A 1 424 ? 23.044 -25.531 45.343 1.00 34.91 424 SER A C 1
ATOM 3417 O O . SER A 1 424 ? 22.055 -25.254 44.673 1.00 34.91 424 SER A O 1
ATOM 3419 N N . LYS A 1 425 ? 23.594 -26.753 45.322 1.00 43.84 425 LYS A N 1
ATOM 3420 C CA . LYS A 1 425 ? 22.930 -27.978 44.864 1.00 43.84 425 LYS A CA 1
ATOM 3421 C C . LYS A 1 425 ? 21.698 -28.255 45.741 1.00 43.84 425 LYS A C 1
ATOM 3423 O O . LYS A 1 425 ? 21.851 -28.546 46.925 1.00 43.84 425 LYS A O 1
ATOM 3428 N N . LYS A 1 426 ? 20.502 -28.294 45.151 1.00 39.84 426 LYS A N 1
ATOM 3429 C CA . LYS A 1 426 ? 19.373 -29.093 45.657 1.00 39.84 426 LYS A CA 1
ATOM 3430 C C . LYS A 1 426 ? 18.870 -29.996 44.534 1.00 39.84 426 LYS A C 1
ATOM 3432 O O . LYS A 1 426 ? 18.423 -29.526 43.495 1.00 39.84 426 LYS A O 1
ATOM 3437 N N . LYS A 1 427 ? 19.002 -31.307 44.755 1.00 50.75 427 LYS A N 1
ATOM 3438 C CA . LYS A 1 427 ? 18.414 -32.374 43.938 1.00 50.75 427 LYS A CA 1
ATOM 3439 C C . LYS A 1 427 ? 16.888 -32.244 43.982 1.00 50.75 427 LYS A C 1
ATOM 3441 O O . LYS A 1 427 ? 16.325 -32.224 45.074 1.00 50.75 427 LYS A O 1
ATOM 3446 N N . SER A 1 428 ? 16.229 -32.219 42.827 1.00 38.31 428 SER A N 1
ATOM 3447 C CA . SER A 1 428 ? 14.784 -32.427 42.714 1.00 38.31 428 SER A CA 1
ATOM 3448 C C . SER A 1 428 ? 14.485 -33.610 41.786 1.00 38.31 428 SER A C 1
ATOM 3450 O O . SER A 1 428 ? 15.118 -33.821 40.755 1.00 38.31 428 SER A O 1
ATOM 3452 N N . VAL A 1 429 ? 13.555 -34.433 42.263 1.00 47.25 429 VAL A N 1
ATOM 3453 C CA . VAL A 1 429 ? 13.061 -35.710 41.732 1.00 47.25 429 VAL A CA 1
ATOM 3454 C C . VAL A 1 429 ? 12.185 -35.480 40.486 1.00 47.25 429 VAL A C 1
ATOM 3456 O O . VAL A 1 429 ? 11.451 -34.488 40.455 1.00 47.25 429 VAL A O 1
ATOM 3459 N N . PRO A 1 430 ? 12.170 -36.382 39.483 1.00 42.78 430 PRO A N 1
ATOM 3460 C CA . PRO A 1 430 ? 11.307 -36.225 38.316 1.00 42.78 430 PRO A CA 1
ATOM 3461 C C . PRO A 1 430 ? 9.848 -36.567 38.662 1.00 42.78 430 PRO A C 1
ATOM 3463 O O . PRO A 1 430 ? 9.509 -37.709 38.977 1.00 42.78 430 PRO A O 1
ATOM 3466 N N . LYS A 1 431 ? 8.956 -35.570 38.588 1.00 45.16 431 LYS A N 1
ATOM 3467 C CA . LYS A 1 431 ? 7.502 -35.773 38.669 1.00 45.16 431 LYS A CA 1
ATOM 3468 C C . LYS A 1 431 ? 6.972 -36.317 37.338 1.00 45.16 431 LYS A C 1
ATOM 3470 O O . LYS A 1 431 ? 7.054 -35.660 36.303 1.00 45.16 431 LYS A O 1
ATOM 3475 N N . LYS A 1 432 ? 6.385 -37.515 37.409 1.00 45.94 432 LYS A N 1
ATOM 3476 C CA . LYS A 1 432 ? 5.562 -38.160 36.376 1.00 45.94 432 LYS A CA 1
ATOM 3477 C C . LYS A 1 432 ? 4.462 -37.208 35.882 1.00 45.94 432 LYS A C 1
ATOM 3479 O O . LYS A 1 432 ? 3.655 -36.730 36.679 1.00 45.94 432 LYS A O 1
ATOM 3484 N N . ARG A 1 433 ? 4.397 -36.986 34.566 1.00 40.25 433 ARG A N 1
ATOM 3485 C CA . ARG A 1 433 ? 3.243 -36.384 33.883 1.00 40.25 433 ARG A CA 1
ATOM 3486 C C . ARG A 1 433 ? 2.080 -37.382 33.911 1.00 40.25 433 ARG A C 1
ATOM 3488 O O . ARG A 1 433 ? 2.193 -38.467 33.350 1.00 40.25 433 ARG A O 1
ATOM 3495 N N . LYS A 1 434 ? 0.980 -37.021 34.578 1.00 46.53 434 LYS A N 1
ATOM 3496 C CA . LYS A 1 434 ? -0.325 -37.672 34.411 1.00 46.53 434 LYS A CA 1
ATOM 3497 C C . LYS A 1 434 ? -0.981 -37.109 33.150 1.00 46.53 434 LYS A C 1
ATOM 3499 O O . LYS A 1 434 ? -1.053 -35.893 32.994 1.00 46.53 434 LYS A O 1
ATOM 3504 N N . ALA A 1 435 ? -1.438 -38.002 32.280 1.00 44.25 435 ALA A N 1
ATOM 3505 C CA . ALA A 1 435 ? -2.340 -37.689 31.184 1.00 44.25 435 ALA A CA 1
ATOM 3506 C C . ALA A 1 435 ? -3.682 -37.216 31.762 1.00 44.25 435 ALA A C 1
ATOM 3508 O O . ALA A 1 435 ? -4.281 -37.916 32.582 1.00 44.25 435 ALA A O 1
ATOM 3509 N N . ALA A 1 436 ? -4.126 -36.026 31.360 1.00 38.62 436 ALA A N 1
ATOM 3510 C CA . ALA A 1 436 ? -5.485 -35.565 31.591 1.00 38.62 436 ALA A CA 1
ATOM 3511 C C . ALA A 1 436 ? -6.325 -35.942 30.368 1.00 38.62 436 ALA A C 1
ATOM 3513 O O . ALA A 1 436 ? -5.989 -35.616 29.231 1.00 38.62 436 ALA A O 1
ATOM 3514 N N . LYS A 1 437 ? -7.373 -36.705 30.656 1.00 41.66 437 LYS A N 1
ATOM 3515 C CA . LYS A 1 437 ? -8.410 -37.198 29.761 1.00 41.66 437 LYS A CA 1
ATOM 3516 C C . LYS A 1 437 ? -9.253 -36.000 29.311 1.00 41.66 437 LYS A C 1
ATOM 3518 O O . LYS A 1 437 ? -9.791 -35.294 30.160 1.00 41.66 437 LYS A O 1
ATOM 3523 N N . ILE A 1 438 ? -9.319 -35.763 28.005 1.00 43.91 438 ILE A N 1
ATOM 3524 C CA . ILE A 1 438 ? -10.261 -34.823 27.391 1.00 43.91 438 ILE A CA 1
ATOM 3525 C C . ILE A 1 438 ? -11.650 -35.452 27.539 1.00 43.91 438 ILE A C 1
ATOM 3527 O O . ILE A 1 438 ? -11.863 -36.585 27.112 1.00 43.91 438 ILE A O 1
ATOM 3531 N N . VAL A 1 439 ? -12.546 -34.750 28.228 1.00 44.53 439 VAL A N 1
ATOM 3532 C CA . VAL A 1 439 ? -13.980 -35.043 28.258 1.00 44.53 439 VAL A CA 1
ATOM 3533 C C . VAL A 1 439 ? -14.598 -34.137 27.203 1.00 44.53 439 VAL A C 1
ATOM 3535 O O . VAL A 1 439 ? -14.547 -32.918 27.338 1.00 44.53 439 VAL A O 1
ATOM 3538 N N . GLU A 1 440 ? -15.103 -34.743 26.132 1.00 39.81 440 GLU A N 1
ATOM 3539 C CA . GLU A 1 440 ? -16.008 -34.097 25.186 1.00 39.81 440 GLU A CA 1
ATOM 3540 C C . GLU A 1 440 ? -17.315 -33.785 25.921 1.00 39.81 440 GLU A C 1
ATOM 3542 O O . GLU A 1 440 ? -18.004 -34.689 26.392 1.00 39.81 440 GLU A O 1
ATOM 3547 N N . SER A 1 441 ? -17.632 -32.499 26.057 1.00 40.47 441 SER A N 1
ATOM 3548 C CA . SER A 1 441 ? -18.975 -32.029 26.376 1.00 40.47 441 SER A CA 1
ATOM 3549 C C . SER A 1 441 ? -19.664 -31.677 25.061 1.00 40.47 441 SER A C 1
ATOM 3551 O O . SER A 1 441 ? -19.339 -30.669 24.437 1.00 40.47 441 SER A O 1
ATOM 3553 N N . SER A 1 442 ? -20.572 -32.547 24.631 1.00 41.22 442 SER A N 1
ATOM 3554 C CA . SER A 1 442 ? -21.557 -32.282 23.590 1.00 41.22 442 SER A CA 1
ATOM 3555 C C . SER A 1 442 ? -22.573 -31.267 24.116 1.00 41.22 442 SER A C 1
ATOM 3557 O O . SER A 1 442 ? -23.336 -31.574 25.033 1.00 41.22 442 SER A O 1
ATOM 3559 N N . GLU A 1 443 ? -22.565 -30.058 23.563 1.00 48.34 443 GLU A N 1
ATOM 3560 C CA . GLU A 1 443 ? -23.684 -29.128 23.690 1.00 48.34 443 GLU A CA 1
ATOM 3561 C C . GLU A 1 443 ? -24.730 -29.523 22.641 1.00 48.34 443 GLU A C 1
ATOM 3563 O O . GLU A 1 443 ? -24.527 -29.349 21.440 1.00 48.34 443 GLU A O 1
ATOM 3568 N N . ASP A 1 444 ? -25.816 -30.133 23.118 1.00 38.97 444 ASP A N 1
ATOM 3569 C CA . ASP A 1 444 ? -27.037 -30.375 22.355 1.00 38.97 444 ASP A CA 1
ATOM 3570 C C . ASP A 1 444 ? -27.710 -29.027 22.051 1.00 38.97 444 ASP A C 1
ATOM 3572 O O . ASP A 1 444 ? -28.290 -28.384 22.933 1.00 38.97 444 ASP A O 1
ATOM 3576 N N . GLU A 1 445 ? -27.647 -28.596 20.790 1.00 47.84 445 GLU A N 1
ATOM 3577 C CA . GLU A 1 445 ? -28.491 -27.519 20.278 1.00 47.84 445 GLU A CA 1
ATOM 3578 C C . GLU A 1 445 ? -29.931 -28.017 20.108 1.00 47.84 445 GLU A C 1
ATOM 3580 O O . GLU A 1 445 ? -30.252 -28.910 19.321 1.00 47.84 445 GLU A O 1
ATOM 3585 N N . ASN A 1 446 ? -30.812 -27.392 20.880 1.00 44.94 446 ASN A N 1
ATOM 3586 C CA . ASN A 1 446 ? -32.253 -27.575 20.887 1.00 44.94 446 ASN A CA 1
ATOM 3587 C C . ASN A 1 446 ? -32.858 -26.972 19.601 1.00 44.94 446 ASN A C 1
ATOM 3589 O O . ASN A 1 446 ? -33.037 -25.757 19.503 1.00 44.94 446 ASN A O 1
ATOM 3593 N N . ILE A 1 447 ? -33.176 -27.810 18.610 1.00 52.16 447 ILE A N 1
ATOM 3594 C CA . ILE A 1 447 ? -33.890 -27.401 17.389 1.00 52.16 447 ILE A CA 1
ATOM 3595 C C . ILE A 1 447 ? -35.409 -27.522 17.628 1.00 52.16 447 ILE A C 1
ATOM 3597 O O . ILE A 1 447 ? -35.889 -28.627 17.895 1.00 52.16 447 ILE A O 1
ATOM 3601 N N . PRO A 1 448 ? -36.203 -26.441 17.503 1.00 53.59 448 PRO A N 1
ATOM 3602 C CA . PRO A 1 448 ? -37.659 -26.529 17.571 1.00 53.59 448 PRO A CA 1
ATOM 3603 C C . PRO A 1 448 ? -38.250 -27.177 16.299 1.00 53.59 448 PRO A C 1
ATOM 3605 O O . PRO A 1 448 ? -37.737 -26.968 15.196 1.00 53.59 448 PRO A O 1
ATOM 3608 N N . PRO A 1 449 ? -39.345 -27.955 16.416 1.00 55.88 449 PRO A N 1
ATOM 3609 C CA . PRO A 1 449 ? -39.904 -28.707 15.299 1.00 55.88 449 PRO A CA 1
ATOM 3610 C C . PRO A 1 449 ? -40.611 -27.788 14.296 1.00 55.88 449 PRO A C 1
ATOM 3612 O O . PRO A 1 449 ? -41.454 -26.969 14.662 1.00 55.88 449 PRO A O 1
ATOM 3615 N N . GLN A 1 450 ? -40.304 -27.971 13.010 1.00 55.91 450 GLN A N 1
ATOM 3616 C CA . GLN A 1 450 ? -41.030 -27.320 11.922 1.00 55.91 450 GLN A CA 1
ATOM 3617 C C . GLN A 1 450 ? -42.421 -27.947 11.701 1.00 55.91 450 GLN A C 1
ATOM 3619 O O . GLN A 1 450 ? -42.582 -29.166 11.837 1.00 55.91 450 GLN A O 1
ATOM 3624 N N . PRO A 1 451 ? -43.433 -27.141 11.331 1.00 55.38 451 PRO A N 1
ATOM 3625 C CA . PRO A 1 451 ? -44.779 -27.624 11.064 1.00 55.38 451 PRO A CA 1
ATOM 3626 C C . PRO A 1 451 ? -44.847 -28.357 9.718 1.00 55.38 451 PRO A C 1
ATOM 3628 O O . PRO A 1 451 ? -44.402 -27.862 8.685 1.00 55.38 451 PRO A O 1
ATOM 3631 N N . LYS A 1 452 ? -45.454 -29.547 9.738 1.00 56.72 452 LYS A N 1
ATOM 3632 C CA . LYS A 1 452 ? -45.780 -30.326 8.540 1.00 56.72 452 LYS A CA 1
ATOM 3633 C C . LYS A 1 452 ? -46.825 -29.575 7.712 1.00 56.72 452 LYS A C 1
ATOM 3635 O O . LYS A 1 452 ? -47.936 -29.351 8.192 1.00 56.72 452 LYS A O 1
ATOM 3640 N N . GLN A 1 453 ? -46.475 -29.217 6.480 1.00 55.34 453 GLN A N 1
ATOM 3641 C CA . GLN A 1 453 ? -47.442 -28.787 5.473 1.00 55.34 453 GLN A CA 1
ATOM 3642 C C . GLN A 1 453 ? -48.297 -29.987 5.037 1.00 55.34 453 GLN A C 1
ATOM 3644 O O . GLN A 1 453 ? -47.797 -31.111 4.935 1.00 55.34 453 GLN A O 1
ATOM 3649 N N . ARG A 1 454 ? -49.596 -29.728 4.875 1.00 60.97 454 ARG A N 1
ATOM 3650 C CA . ARG A 1 454 ? -50.608 -30.642 4.335 1.00 60.97 454 ARG A CA 1
ATOM 3651 C C . ARG A 1 454 ? -50.675 -30.529 2.825 1.00 60.97 454 ARG A C 1
ATOM 3653 O O . ARG A 1 454 ? -50.508 -29.387 2.344 1.00 60.97 454 ARG A O 1
#

pLDDT: mean 75.48, std 23.42, range [27.81, 98.19]

Foldseek 3Di:
DVVCVVVVVLVVLVVVVVVVVVVVVVVVVVVPVVPPDDDDDDDDDDPPPPPPDPDDADPDPVLLVLLLVLLLCCCQPPHVDDPPLLPLLPDDADPPQDLVCCPVDPVSVSNNSNVSSCVSDDVVCNVVSNPPNSSVSSNVSSQVSSQVLLVQCLVLVCLLVVHDPVQQVPQVSLQVPCVVLCQPPPDVPDPSLVSLVRLSLLLSLCCSFQNSVQRPPDDPPASGDARDCDTNCNVVVPQFDDLSNSLVSSLSSVSSSHNAPGDDCARPPSRDRSVVSSVVSSVVLVVLVQLVQVSSVVSRVSSCCRHHVPDDDDDDDDHDDDDDDDPDPVVVSVVSSVVVVVVVVVVVVVVPPVPPDDDDDDDDDDDDDDDDDDDDDDDDDDDDDDDDDDDDDDDDDDDDDDDDDDDDDDDDDDDDDDDDDDDDDDDDDDDDDDDDDDDDDDDDDDDDDDDDDD

Radius of gyration: 34.21 Å; Cα contacts (8 Å, |Δi|>4): 318; chains: 1; bounding box: 104×73×113 Å

InterPro domains:
  IPR046521 Protein of unknown function DUF6698 [PF20414] (187-305)

Sequence (454 aa):
MIRLFGFLRHDKNRITIQLANKDKELAAATNRDDSAEVSMRPSGKTPPQRSQLKPQHIADATQRSRIVQAAHKFTYMNMLWLRDSEEVFGLQVDPDYIPANRFKSMEEKCQGILAELREEIPAKWHDEISNVMVIHTFNEEMTQMRSNGSHRVREVGPFIFNCSNNLFYDDEQRTTKFKEDIGFVVNEEGDKWKMFRNPALMKTYSALVRGVKSIQGLSPDEITKPAAKSTVETKWRVRSITPVAIAMAAVYTRFAASNDRSFQAVGSQTGIGYQEDYEYYLKYLYEGLRLEVPSVQDIFEVWNDIFYPKRSEAPKTISGSVDEDLDGFLNDLHAEADEARVKQQQNEQVSDEDHMEHSPSWRESRPCSRELTEPQMSKQNLPSNARPHQSRSSLRSSSLLMDLEGSPSSRCHRTTRNEGGKNSKKKSVPKKRKAAKIVESSEDENIPPQPKQR

Secondary structure (DSSP, 8-state):
-HHHHHHHHHHHHHHHHHHHHHHHHHHHHHTTGGG-S-----S--PPP----PPPP--S-HHHHHHHHHHHHHHHHHT-SS-TTHHHHHHSPP-TT--GGGTTTSHHHHHHHHHHHHHHHS-GGGTTTTT-HHHHHHHHHHHHHHHHHHHHHHHHTHHHHTT--HHHHHSHHHHHHHHHHHTT----TTS-GGGGGG-HHHHHHHHHHHT-GGGTTT--TT---PPPPTT-HHHHHT--S--HHHHHHHHHHHHHHHSS-SS--SB-TTT--BHHHHHHHHHHHHHHHHHTT-HHHHHHHHHHHHHH-TT--S-------------TTTHHHHHHHHHHHHHHHHHHHHTTSGGGS----------------------------------------------------------PPPPP-----------PPPPPPPP--------PPPPPPP-

Organism: Sphaerobolus stellatus (strain SS14) (NCBI:txid990650)

Mean predicted aligned error: 15.38 Å